Protein AF-A0AA90TJY0-F1 (afdb_monomer)

Foldseek 3Di:
DWDDKDKDKDKDKDKDKFFAWVVNDQDDALDDPVCDPPQFVDGDDCPPCVVPPQWDWAAPCQVLHNPDHDDIDTGGDVCLVPVPPVSVVVSNVVSVVRRCVVCVVVVHDRDDDRDDDIGIPPDQQRMKMKMKIKMKMKMKIWDWDCVDLWIKTWMKMKMKMKMKMKMKHWEWEDEDDDDQDPPAAEDEDDDFAADTDIGIDMDMEIDMDMKIKIWMKIHNDPFKIKIKIKIKDWAADDVQQLTPHKYKYWYWDWDDDVVRSYIYTPDIAIAMEDSHHNHQDIKMKIKIKMKMWGRPDPFWIKMKMWMKIKIFLDKDWAWDWDW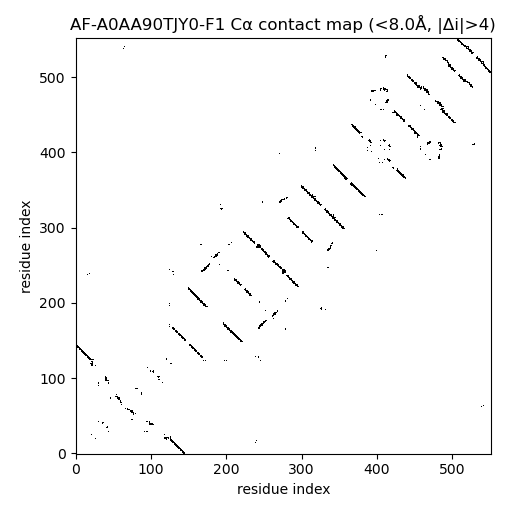DAGPVGDTDTYTYIGIGSWKIKMKTWMKIWTKDQQCVDPDQRNQKMKIKMKIAIFMFMDTPDDDPDQFFDFDQDPGSPRRQCQPQWAALQRGGNPGFGDAPDFRMWMKIKIWGDDDQKTKIKMKTWTAKGWHHWQDPPQKGQQGAHCDPPDPRHGGRTHIGIWTKMWHIWMAIKMKMKGPPDPFKIKMKIKTRQVQIKTWMWTAHPVGIDTDDIDGPGIDMDIDMGGDD

Secondary structure (DSSP, 8-state):
-EEEEEEEEEEEEEEEEEE-EESS-----SS-GGGBTTTBSS---TTSGGGTTTEEEEP-TTGGGGTS----EEEE-HHHHHSTTHHHHHHHHHHHHHHHHHHHHHTS---PPPP---EES--GGGEEEEEEEEEEEEEEEEEEETTSSS-EEEEEEEEEEEEEEEEEEEEEEEEE-PPPPTTPEEESS-------EEEEEEEEEEEEEEEEEEEEEEESSSSEEEEEEEEEEEEPPPGGGG--EEEEEEEEEEEEETTTTEEEEEEEEEEEEES--TTPPPEEEEEEEEEEEEEEETTEEEEEEEEEEEEEEEEEEEEEEEEEE-TTS-EEEEEEEEEEEEEEEEEEEEEEEEEEE-TTS-GGGTTEEEEEEEEEEEEEEEESS----SBPPB-SS--TT-HHHHHH-B-TTSBB--S---TT--SEEEEEEEEEEETTEEEEEEEEEE--EEEESS-TTSEEEEEE---TT-TTTTSEEEEEEPPEEEPPEEEEEEEEEEESSSSEEEEEEEESTT-PPEEEEE--TT--EEEEEE----EEEEEEEE--

Sequence (552 aa):
MLRDIRFGVRLTKRDAVTEKTNPDYNWVAVSQPWQLGWNIGQLASLGDPRFSGNTRVHNFNNFFGGKVSVPSLVVPNTSLATGYPDSYAGLHKYHDILCNENAAAKGVTPDCAPWKAASYGTDPAGSNEQTEKTGAFYTQARFGFDDLPMPIDGNIGLRYVKTDMKASGYTVFSYTRPTIPDGYQTIGPAIPNIPAFVRAQDYRNSYSNVLPSLNLRMKASDKLQFRFAASSAVSRPDFSQLQGYTTLSQDVKTTSDDAAGVVRVNSVTLTGEGSGNPALKPVTSRQVDLTAEWYFAPAGSLTFAVFNKQLKDIIVDQSYNFQLPDVNGKMNDFTVTAPINGAKGRARGFEVAYQQYFDNLPQWLSGLGVQANFTFVDGKKTMYQSVFQQYCTGGAGNGASNLNLNMNGCDTNGRSFGNLPLYNQSRRSYNLALMYDKGPLSSRLAYNWRSRSLQGVNVTGTKGGDGLDSNPASPTVGDHNVSYGLPTWAAAYGQLDASIFYKITEQLSFGLEAQNINDAKFRQEMDQTIGTKGRAWFVTGPRYTAQMRYSF

Nearest PDB structures (foldseek):
  5fok-assembly2_B  TM=4.603E-01  e=1.086E-08  Pseudomonas aeruginosa PAO1
  5fok-assembly1_A  TM=4.545E-01  e=1.269E-08  Pseudomonas aeruginosa PAO1
  5fq8-assembly1_B  TM=3.701E-01  e=7.947E-05  Bacteroides thetaiotaomicron
  5fq7-assembly1_B  TM=4.024E-01  e=2.124E-04  Bacteroides thetaiotaomicron
  5fq6-assembly2_I  TM=3.745E-01  e=6.628E-04  Bacteroides thetaiotaomicron

Radius of gyration: 31.47 Å; Cα contacts (8 Å, |Δi|>4): 1387; chains: 1; bounding box: 80×60×89 Å

Solvent-accessible surface area (backbone atoms only — not comparable to full-atom values): 28747 Å² total; per-residue (Å²): 84,82,73,51,75,49,71,52,75,51,76,51,78,50,75,50,76,47,77,40,45,44,58,88,70,76,90,69,68,66,42,60,81,87,38,51,78,77,44,18,75,61,74,76,50,67,80,40,76,90,38,64,88,48,38,43,81,46,70,53,80,55,34,82,80,53,76,44,90,60,81,65,40,70,39,74,30,67,65,47,76,69,34,70,67,59,35,53,54,58,57,44,50,55,39,56,52,37,18,46,53,35,15,58,76,68,74,48,79,65,79,62,78,79,88,77,81,76,44,70,76,76,43,78,75,28,44,29,42,37,40,43,36,37,44,32,44,36,41,35,39,34,36,39,39,73,89,44,97,49,28,36,38,38,37,43,31,43,32,43,37,41,38,44,37,38,16,36,17,20,44,34,39,48,69,52,78,73,88,74,64,89,89,44,47,80,46,67,73,83,76,82,58,60,82,71,46,79,40,80,40,81,42,76,35,74,54,73,48,79,30,45,36,38,40,41,36,39,35,74,47,101,38,33,36,36,37,43,37,40,36,38,51,77,44,72,73,54,71,70,47,31,28,35,34,34,44,35,40,38,49,52,45,70,50,78,38,79,91,79,36,32,36,34,39,76,48,74,46,46,35,31,41,28,69,14,25,45,79,60,62,50,29,34,36,44,37,40,39,42,37,42,38,36,44,85,43,101,66,22,38,42,36,44,35,39,40,43,34,41,37,38,36,36,74,37,76,46,60,45,81,46,77,44,58,28,84,85,65,52,74,43,71,22,37,26,28,24,52,35,60,42,24,34,34,37,44,33,40,41,37,40,39,39,36,34,58,41,64,89,42,62,80,95,47,28,26,32,28,45,38,39,36,40,40,39,40,57,49,44,59,46,53,76,80,70,75,83,59,65,53,40,70,70,44,82,54,97,49,54,81,48,54,44,28,64,72,34,7,9,24,55,51,10,36,38,70,45,92,59,65,38,67,72,48,43,43,37,37,38,38,43,29,44,36,33,54,53,90,50,40,38,37,40,42,34,41,40,38,37,41,46,21,39,65,45,41,48,39,91,94,41,54,53,34,64,11,29,27,67,44,89,88,44,98,55,50,76,37,59,39,9,33,20,8,26,41,30,26,39,46,62,42,55,37,34,32,38,37,41,35,39,44,80,46,98,41,35,34,40,35,43,38,35,39,27,67,73,52,49,60,49,39,33,30,31,52,43,90,93,43,78,39,84,72,48,79,48,78,78,51,56,45,78,47,79,48,77,48,79,59,132

Structure (mmCIF, N/CA/C/O backbone):
data_AF-A0AA90TJY0-F1
#
_entry.id   AF-A0AA90TJY0-F1
#
loop_
_atom_site.group_PDB
_atom_site.id
_atom_site.type_symbol
_atom_site.label_atom_id
_atom_site.label_alt_id
_atom_site.label_comp_id
_atom_site.label_asym_id
_atom_site.label_entity_id
_atom_site.label_seq_id
_atom_site.pdbx_PDB_ins_code
_atom_site.Cartn_x
_atom_site.Cartn_y
_atom_site.Cartn_z
_atom_site.occupancy
_atom_site.B_iso_or_equiv
_atom_site.auth_seq_id
_atom_site.auth_comp_id
_atom_site.auth_asym_id
_atom_site.auth_atom_id
_atom_site.pdbx_PDB_model_num
ATOM 1 N N . MET A 1 1 ? -25.278 -23.159 28.706 1.00 86.19 1 MET A N 1
ATOM 2 C CA . MET A 1 1 ? -26.306 -23.622 27.747 1.00 86.19 1 MET A CA 1
ATOM 3 C C . MET A 1 1 ? -25.993 -23.171 26.322 1.00 86.19 1 MET A C 1
ATOM 5 O O . MET A 1 1 ? -25.487 -22.070 26.117 1.00 86.19 1 MET A O 1
ATOM 9 N N . LEU A 1 2 ? -26.281 -24.024 25.333 1.00 96.06 2 LEU A N 1
ATOM 10 C CA . LEU A 1 2 ? -26.281 -23.662 23.910 1.00 96.06 2 LEU A CA 1
ATOM 11 C C . LEU A 1 2 ? -27.470 -22.725 23.629 1.00 96.06 2 LEU A C 1
ATOM 13 O O . LEU A 1 2 ? -28.566 -22.994 24.109 1.00 96.06 2 LEU A O 1
ATOM 17 N N . ARG A 1 3 ? -27.256 -21.640 22.876 1.00 96.88 3 ARG A N 1
ATOM 18 C CA . ARG A 1 3 ? -28.297 -20.659 22.514 1.00 96.88 3 ARG A CA 1
ATOM 19 C C . ARG A 1 3 ? -28.834 -20.887 21.102 1.00 96.88 3 ARG A C 1
ATOM 21 O O . ARG A 1 3 ? -30.038 -20.980 20.918 1.00 96.88 3 ARG A O 1
ATOM 28 N N . ASP A 1 4 ? -27.948 -20.998 20.115 1.00 97.81 4 ASP A N 1
ATOM 29 C CA . ASP A 1 4 ? -28.304 -21.311 18.725 1.00 97.81 4 ASP A CA 1
ATOM 30 C C . ASP A 1 4 ? -27.096 -21.815 17.938 1.00 97.81 4 ASP A C 1
ATOM 32 O O . ASP A 1 4 ? -25.941 -21.615 18.325 1.00 97.81 4 ASP A O 1
ATOM 36 N N . ILE A 1 5 ? -27.389 -22.441 16.801 1.00 98.12 5 ILE A N 1
ATOM 37 C CA . ILE A 1 5 ? -26.416 -22.840 15.790 1.00 98.12 5 ILE A CA 1
ATOM 38 C C . ILE A 1 5 ? -26.810 -22.169 14.477 1.00 98.12 5 ILE A C 1
ATOM 40 O O . ILE A 1 5 ? -27.969 -22.203 14.069 1.00 98.12 5 ILE A O 1
ATOM 44 N N . ARG A 1 6 ? -25.834 -21.570 13.801 1.00 97.75 6 ARG A N 1
ATOM 45 C CA . ARG A 1 6 ? -25.982 -20.968 12.477 1.00 97.75 6 ARG A CA 1
ATOM 46 C C . ARG A 1 6 ? -25.033 -21.654 11.526 1.00 97.75 6 ARG A C 1
ATOM 48 O O . ARG A 1 6 ? -23.864 -21.825 11.850 1.00 97.75 6 ARG A O 1
ATOM 55 N N . PHE A 1 7 ? -25.505 -21.977 10.336 1.00 98.06 7 PHE A N 1
ATOM 56 C CA . PHE A 1 7 ? -24.660 -22.470 9.262 1.00 98.06 7 PHE A CA 1
ATOM 57 C C . PHE A 1 7 ? -25.036 -21.796 7.950 1.00 98.06 7 PHE A C 1
ATOM 59 O O . PHE A 1 7 ? -26.094 -21.180 7.831 1.00 98.06 7 PHE A O 1
ATOM 66 N N . GLY A 1 8 ? -24.159 -21.889 6.963 1.00 98.25 8 GLY A N 1
ATOM 67 C CA . GLY A 1 8 ? -24.464 -21.395 5.634 1.00 98.25 8 GLY A CA 1
ATOM 68 C C . GLY A 1 8 ? -23.415 -21.773 4.608 1.00 98.25 8 GLY A C 1
ATOM 69 O O . GLY A 1 8 ? -22.301 -22.192 4.932 1.00 98.25 8 GLY A O 1
ATOM 70 N N . VAL A 1 9 ? -23.804 -21.610 3.349 1.00 98.38 9 VAL A N 1
ATOM 71 C CA . VAL A 1 9 ? -22.950 -21.813 2.184 1.00 98.38 9 VAL A CA 1
ATOM 72 C C . VAL A 1 9 ? -22.824 -20.490 1.443 1.00 98.38 9 VAL A C 1
ATOM 74 O O . VAL A 1 9 ? -23.782 -19.728 1.342 1.00 98.38 9 VAL A O 1
ATOM 77 N N . ARG A 1 10 ? -21.634 -20.203 0.919 1.00 97.88 10 ARG A N 1
ATOM 78 C CA . ARG A 1 10 ? -21.400 -19.068 0.024 1.00 97.88 10 ARG A CA 1
ATOM 79 C C . ARG A 1 10 ? -20.621 -19.534 -1.191 1.00 97.88 10 ARG A C 1
ATOM 81 O O . ARG A 1 10 ? -19.539 -20.093 -1.041 1.00 97.88 10 ARG A O 1
ATOM 88 N N . LEU A 1 11 ? -21.148 -19.237 -2.372 1.00 98.25 11 LEU A N 1
ATOM 89 C CA . LEU A 1 11 ? -20.491 -19.469 -3.653 1.00 98.25 11 LEU A CA 1
ATOM 90 C C . LEU A 1 11 ? -20.217 -18.117 -4.315 1.00 98.25 11 LEU A C 1
ATOM 92 O O . LEU A 1 11 ? -21.057 -17.221 -4.256 1.00 98.25 11 LEU A O 1
ATOM 96 N N . THR A 1 12 ? -19.047 -17.943 -4.922 1.00 97.81 12 THR A N 1
ATOM 97 C CA . THR A 1 12 ? -18.711 -16.731 -5.683 1.00 97.81 12 THR A CA 1
ATOM 98 C C . THR A 1 12 ? -17.938 -17.083 -6.945 1.00 97.81 12 THR A C 1
ATOM 100 O O . THR A 1 12 ? -17.111 -17.992 -6.924 1.00 97.81 12 THR A O 1
ATOM 103 N N . LYS A 1 13 ? -18.140 -16.302 -8.007 1.00 97.31 13 LYS A N 1
ATOM 104 C CA . LYS A 1 13 ? -17.283 -16.252 -9.195 1.00 97.31 13 LYS A CA 1
ATOM 105 C C . LYS A 1 13 ? -16.887 -14.797 -9.427 1.00 97.31 13 LYS A C 1
ATOM 107 O O . LYS A 1 13 ? -17.735 -13.916 -9.306 1.00 97.31 13 LYS A O 1
ATOM 112 N N . ARG A 1 14 ? -15.615 -14.555 -9.709 1.00 95.88 14 ARG A N 1
ATOM 113 C CA . ARG A 1 14 ? -15.071 -13.253 -10.095 1.00 95.88 14 ARG A CA 1
ATOM 114 C C . ARG A 1 14 ? -14.208 -13.464 -11.327 1.00 95.88 14 ARG A C 1
ATOM 116 O O . ARG A 1 14 ? -13.458 -14.436 -11.363 1.00 95.88 14 ARG A O 1
ATOM 123 N N . ASP A 1 15 ? -14.315 -12.561 -12.284 1.00 95.00 15 ASP A N 1
ATOM 124 C CA . ASP A 1 15 ? -13.520 -12.558 -13.507 1.00 95.00 15 ASP A CA 1
ATOM 125 C C . ASP A 1 15 ? -12.823 -11.192 -13.622 1.00 95.00 15 ASP A C 1
ATOM 127 O O . ASP A 1 15 ? -13.375 -10.179 -13.180 1.00 95.00 15 ASP A O 1
ATOM 131 N N . ALA A 1 16 ? -11.607 -11.171 -14.160 1.00 92.56 16 ALA A N 1
ATOM 132 C CA . ALA A 1 16 ? -10.823 -9.966 -14.403 1.00 92.56 16 ALA A CA 1
ATOM 133 C C . ALA A 1 16 ? -10.033 -10.117 -15.706 1.00 92.56 16 ALA A C 1
ATOM 135 O O . ALA A 1 16 ? -9.491 -11.186 -15.978 1.00 92.56 16 ALA A O 1
ATOM 136 N N . VAL A 1 17 ? -9.951 -9.037 -16.481 1.00 88.62 17 VAL A N 1
ATOM 137 C CA . VAL A 1 17 ? -9.115 -8.951 -17.682 1.00 88.62 17 VAL A CA 1
ATOM 138 C C . VAL A 1 17 ? -8.176 -7.768 -17.501 1.00 88.62 17 VAL A C 1
ATOM 140 O O . VAL A 1 17 ? -8.622 -6.665 -17.183 1.00 88.62 17 VAL A O 1
ATOM 143 N N . THR A 1 18 ? -6.876 -8.010 -17.637 1.00 81.25 18 THR A N 1
ATOM 144 C CA . THR A 1 18 ? -5.859 -6.955 -17.675 1.00 81.25 18 THR A CA 1
ATOM 145 C C . THR A 1 18 ? -5.397 -6.797 -19.110 1.00 81.25 18 THR A C 1
ATOM 147 O O . THR A 1 18 ? -4.901 -7.761 -19.679 1.00 81.25 18 THR A O 1
ATOM 150 N N . GLU A 1 19 ? -5.538 -5.602 -19.676 1.00 78.38 19 GLU A N 1
ATOM 151 C CA . GLU A 1 19 ? -5.068 -5.290 -21.027 1.00 78.38 19 GLU A CA 1
ATOM 152 C C . GLU A 1 19 ? -3.935 -4.264 -20.964 1.00 78.38 19 GLU A C 1
ATOM 154 O O . GLU A 1 19 ? -4.083 -3.181 -20.391 1.00 78.38 19 GLU A O 1
ATOM 159 N N . LYS A 1 20 ? -2.793 -4.609 -21.555 1.00 71.50 20 LYS A N 1
ATOM 160 C CA . LYS A 1 20 ? -1.676 -3.708 -21.808 1.00 71.50 20 LYS A CA 1
ATOM 161 C C . LYS A 1 20 ? -1.786 -3.116 -23.206 1.00 71.50 20 LYS A C 1
ATOM 163 O O . LYS A 1 20 ? -2.265 -3.737 -24.154 1.00 71.50 20 LYS A O 1
ATOM 168 N N . THR A 1 21 ? -1.332 -1.879 -23.322 1.00 65.06 21 THR A N 1
ATOM 169 C CA . THR A 1 21 ? -1.236 -1.178 -24.600 1.00 65.06 21 THR A CA 1
ATOM 170 C C . THR A 1 21 ? -0.017 -1.671 -25.376 1.00 65.06 21 THR A C 1
ATOM 172 O O . THR A 1 21 ? 0.960 -2.048 -24.745 1.00 65.06 21 THR A O 1
ATOM 175 N N . ASN A 1 22 ? -0.034 -1.627 -26.711 1.00 60.50 22 ASN A N 1
ATOM 176 C CA . ASN A 1 22 ? 1.109 -2.011 -27.542 1.00 60.50 22 ASN A CA 1
ATOM 177 C C . ASN A 1 22 ? 1.776 -0.765 -28.166 1.00 60.50 22 ASN A C 1
ATOM 179 O O . ASN A 1 22 ? 1.121 -0.086 -28.974 1.00 60.50 22 ASN A O 1
ATOM 183 N N . PRO A 1 23 ? 3.056 -0.479 -27.845 1.00 58.25 23 PRO A N 1
ATOM 184 C CA . PRO A 1 23 ? 3.898 -1.147 -26.833 1.00 58.25 23 PRO A CA 1
ATOM 185 C C . PRO A 1 23 ? 3.485 -0.826 -25.381 1.00 58.25 23 PRO A C 1
ATOM 187 O O . PRO A 1 23 ? 2.770 0.153 -25.150 1.00 58.25 23 PRO A O 1
ATOM 190 N N . ASP A 1 24 ? 3.972 -1.619 -24.405 1.00 55.19 24 ASP A N 1
ATOM 191 C CA . ASP A 1 24 ? 3.721 -1.511 -22.940 1.00 55.19 24 ASP A CA 1
ATOM 192 C C . ASP A 1 24 ? 3.890 -0.074 -22.382 1.00 55.19 24 ASP A C 1
ATOM 194 O O . ASP A 1 24 ? 3.429 0.244 -21.283 1.00 55.19 24 ASP A O 1
ATOM 198 N N . TYR A 1 25 ? 4.540 0.809 -23.148 1.00 61.66 25 TYR A N 1
ATOM 199 C CA . TYR A 1 25 ? 4.752 2.217 -22.863 1.00 61.66 25 TYR A CA 1
ATOM 200 C C . TYR A 1 25 ? 4.423 3.094 -24.083 1.00 61.66 25 TYR A C 1
ATOM 202 O O . TYR A 1 25 ? 5.158 3.104 -25.066 1.00 61.66 25 TYR A O 1
ATOM 210 N N . ASN A 1 26 ? 3.345 3.880 -23.993 1.00 66.81 26 ASN A N 1
ATOM 211 C CA . ASN A 1 26 ? 2.871 4.761 -25.075 1.00 66.81 26 ASN A CA 1
ATOM 212 C C . ASN A 1 26 ? 3.050 6.261 -24.803 1.00 66.81 26 ASN A C 1
ATOM 214 O O . ASN A 1 26 ? 2.466 7.103 -25.488 1.00 66.81 26 ASN A O 1
ATOM 218 N N . TRP A 1 27 ? 3.863 6.618 -23.807 1.00 70.94 27 TRP A N 1
ATOM 219 C CA . TRP A 1 27 ? 4.259 8.008 -23.604 1.00 70.94 27 TRP A CA 1
ATOM 220 C C . TRP A 1 27 ? 5.369 8.349 -24.590 1.00 70.94 27 TRP A C 1
ATOM 222 O O . TRP A 1 27 ? 6.517 7.942 -24.424 1.00 70.94 27 TRP A O 1
ATOM 232 N N . VAL A 1 28 ? 5.022 9.110 -25.620 1.00 72.44 28 VAL A N 1
ATOM 233 C CA . VAL A 1 28 ? 5.975 9.624 -26.602 1.00 72.44 28 VAL A CA 1
ATOM 234 C C . VAL A 1 28 ? 5.875 11.138 -26.656 1.00 72.44 28 VAL A C 1
ATOM 236 O O . VAL A 1 28 ? 4.785 11.708 -26.606 1.00 72.44 28 VAL A O 1
ATOM 239 N N . ALA A 1 29 ? 7.027 11.801 -26.724 1.00 80.31 29 ALA A N 1
ATOM 240 C CA . ALA A 1 29 ? 7.064 13.217 -27.039 1.00 80.31 29 ALA A CA 1
ATOM 241 C C . ALA A 1 29 ? 6.597 13.426 -28.487 1.00 80.31 29 ALA A C 1
ATOM 243 O O . ALA A 1 29 ? 6.857 12.588 -29.352 1.00 80.31 29 ALA A O 1
ATOM 244 N N . VAL A 1 30 ? 5.956 14.568 -28.749 1.00 82.94 30 VAL A N 1
ATOM 245 C CA . VAL A 1 30 ? 5.546 14.979 -30.104 1.00 82.94 30 VAL A CA 1
ATOM 246 C C . VAL A 1 30 ? 6.752 15.030 -31.047 1.00 82.94 30 VAL A C 1
ATOM 248 O O . VAL A 1 30 ? 6.662 14.622 -32.196 1.00 82.94 30 VAL A O 1
ATOM 251 N N . SER A 1 31 ? 7.900 15.478 -30.539 1.00 87.81 31 SER A N 1
ATOM 252 C CA . SER A 1 31 ? 9.200 15.413 -31.208 1.00 87.81 31 SER A CA 1
ATOM 253 C C . SER A 1 31 ? 10.253 14.915 -30.229 1.00 87.81 31 SER A C 1
ATOM 255 O O . SER A 1 31 ? 10.237 15.307 -29.058 1.00 87.81 31 SER A O 1
ATOM 257 N N . GLN A 1 32 ? 11.196 14.111 -30.695 1.00 85.62 32 GLN A N 1
ATOM 258 C CA . GLN A 1 32 ? 12.188 13.482 -29.837 1.00 85.62 32 GLN A CA 1
ATOM 259 C C . GLN A 1 32 ? 13.486 14.307 -29.754 1.00 85.62 32 GLN A C 1
ATOM 261 O O . GLN A 1 32 ? 13.947 14.812 -30.778 1.00 85.62 32 GLN A O 1
ATOM 266 N N . PRO A 1 33 ? 14.141 14.400 -28.577 1.00 87.69 33 PRO A N 1
ATOM 267 C CA . PRO A 1 33 ? 15.401 15.137 -28.408 1.00 87.69 33 PRO A CA 1
ATOM 268 C C . PRO A 1 33 ? 16.518 14.744 -29.384 1.00 87.69 33 PRO A C 1
ATOM 270 O O . PRO A 1 33 ? 17.274 15.603 -29.825 1.00 87.69 33 PRO A O 1
ATOM 273 N N . TRP A 1 34 ? 16.608 13.464 -29.753 1.00 86.12 34 TRP A N 1
ATOM 274 C CA . TRP A 1 34 ? 17.643 12.949 -30.656 1.00 86.12 34 TRP A CA 1
ATOM 275 C C . TRP A 1 34 ? 17.461 13.368 -32.126 1.00 86.12 34 TRP A C 1
ATOM 277 O O . TRP A 1 34 ? 18.402 13.246 -32.905 1.00 86.12 34 TRP A O 1
ATOM 287 N N . GLN A 1 35 ? 16.285 13.879 -32.513 1.00 86.50 35 GLN A N 1
ATOM 288 C CA . GLN A 1 35 ? 16.014 14.380 -33.870 1.00 86.50 35 GLN A CA 1
ATOM 289 C C . GLN A 1 35 ? 16.623 15.769 -34.117 1.00 86.50 35 GLN A C 1
ATOM 291 O O . GLN A 1 35 ? 16.728 16.204 -35.268 1.00 86.50 35 GLN A O 1
ATOM 296 N N . LEU A 1 36 ? 16.984 16.487 -33.049 1.00 88.81 36 LEU A N 1
ATOM 297 C CA . LEU A 1 36 ? 17.430 17.874 -33.101 1.00 88.81 36 LEU A CA 1
ATOM 298 C C . LEU A 1 36 ? 18.737 18.020 -33.898 1.00 88.81 36 LEU A C 1
ATOM 300 O O . LEU A 1 36 ? 19.709 17.312 -33.651 1.00 88.81 36 LEU A O 1
ATOM 304 N N . GLY A 1 37 ? 18.764 18.948 -34.855 1.00 81.88 37 GLY A N 1
ATOM 305 C CA . GLY A 1 37 ? 19.917 19.230 -35.718 1.00 81.88 37 GLY A CA 1
ATOM 306 C C . GLY A 1 37 ? 20.036 18.305 -36.934 1.00 81.88 37 GLY A C 1
ATOM 307 O O . GLY A 1 37 ? 20.562 18.724 -37.967 1.00 81.88 37 GLY A O 1
ATOM 308 N N . TRP A 1 38 ? 19.488 17.089 -36.869 1.00 83.94 38 TRP A N 1
ATOM 309 C CA . TRP A 1 38 ? 19.451 16.142 -37.988 1.00 83.94 38 TRP A CA 1
ATOM 310 C C . TRP A 1 38 ? 18.151 16.266 -38.774 1.00 83.94 38 TRP A C 1
ATOM 312 O O . TRP A 1 38 ? 18.167 16.791 -39.890 1.00 83.94 38 TRP A O 1
ATOM 322 N N . ASN A 1 39 ? 17.043 15.863 -38.153 1.00 86.25 39 ASN A N 1
ATOM 323 C CA . ASN A 1 39 ? 15.727 15.736 -38.772 1.00 86.25 39 ASN A CA 1
ATOM 324 C C . ASN A 1 39 ? 14.840 16.965 -38.521 1.00 86.25 39 ASN A C 1
ATOM 326 O O . ASN A 1 39 ? 14.065 17.347 -39.391 1.00 86.25 39 ASN A O 1
ATOM 330 N N . ILE A 1 40 ? 14.992 17.624 -37.368 1.00 90.19 40 ILE A N 1
ATOM 331 C CA . ILE A 1 40 ? 14.238 18.831 -36.993 1.00 90.19 40 ILE A CA 1
ATOM 332 C C . ILE A 1 40 ? 15.177 19.934 -36.495 1.00 90.19 40 ILE A C 1
ATOM 334 O O . ILE A 1 40 ? 16.204 19.659 -35.874 1.00 90.19 40 ILE A O 1
ATOM 338 N N . GLY A 1 41 ? 14.813 21.196 -36.731 1.00 87.69 41 GLY A N 1
ATOM 339 C CA . GLY A 1 41 ? 15.607 22.353 -36.291 1.00 87.69 41 GLY A CA 1
ATOM 340 C C . GLY A 1 41 ? 15.422 22.716 -34.811 1.00 87.69 41 GLY A C 1
ATOM 341 O O . GLY A 1 41 ? 16.293 23.338 -34.213 1.00 87.69 41 GLY A O 1
ATOM 342 N N . GLN A 1 42 ? 14.299 22.314 -34.213 1.00 90.69 42 GLN A N 1
ATOM 343 C CA . GLN A 1 42 ? 13.946 22.556 -32.810 1.00 90.69 42 GLN A CA 1
ATOM 344 C C . GLN A 1 42 ? 12.947 21.507 -32.314 1.00 90.69 42 GLN A C 1
ATOM 346 O O . GLN A 1 42 ? 12.298 20.845 -33.123 1.00 90.69 42 GLN A O 1
ATOM 351 N N . LEU A 1 43 ? 12.799 21.372 -30.994 1.00 90.38 43 LEU A N 1
ATOM 352 C CA . LEU A 1 43 ? 11.776 20.509 -30.400 1.00 90.38 43 LEU A CA 1
ATOM 353 C C . LEU A 1 43 ? 10.398 21.172 -30.450 1.00 90.38 43 LEU A C 1
ATOM 355 O O . LEU A 1 43 ? 10.258 22.362 -30.167 1.00 90.38 43 LEU A O 1
ATOM 359 N N . ALA A 1 44 ? 9.373 20.376 -30.744 1.00 88.00 44 ALA A N 1
ATOM 360 C CA . ALA A 1 44 ? 7.984 20.749 -30.557 1.00 88.00 44 ALA A CA 1
ATOM 361 C C . ALA A 1 44 ? 7.754 21.130 -29.090 1.00 88.00 44 ALA A C 1
ATOM 363 O O . ALA A 1 44 ? 8.040 20.365 -28.166 1.00 88.00 44 ALA A O 1
ATOM 364 N N . SER A 1 45 ? 7.224 22.330 -28.887 1.00 86.38 45 SER A N 1
ATOM 365 C CA . SER A 1 45 ? 6.961 22.897 -27.572 1.00 86.38 45 SER A CA 1
ATOM 366 C C . SER A 1 45 ? 5.581 23.523 -27.565 1.00 86.38 45 SER A C 1
ATOM 368 O O . SER A 1 45 ? 5.211 24.223 -28.500 1.00 86.38 45 SER A O 1
ATOM 370 N N . LEU A 1 46 ? 4.844 23.346 -26.470 1.00 82.94 46 LEU A N 1
ATOM 371 C CA . LEU A 1 46 ? 3.541 23.988 -26.279 1.00 82.94 46 LEU A CA 1
ATOM 372 C C . LEU A 1 46 ? 3.619 25.527 -26.278 1.00 82.94 46 LEU A C 1
ATOM 374 O O . LEU A 1 46 ? 2.590 26.186 -26.424 1.00 82.94 46 LEU A O 1
ATOM 378 N N . GLY A 1 47 ? 4.820 26.092 -26.102 1.00 82.12 47 GLY A N 1
ATOM 379 C CA . GLY A 1 47 ? 5.080 27.529 -26.196 1.00 82.12 47 GLY A CA 1
ATOM 380 C C . GLY A 1 47 ? 5.294 28.056 -27.620 1.00 82.12 47 GLY A C 1
ATOM 381 O O . GLY A 1 47 ? 5.427 29.264 -27.786 1.00 82.12 47 GLY A O 1
ATOM 382 N N . ASP A 1 48 ? 5.346 27.196 -28.639 1.00 84.88 48 ASP A N 1
ATOM 383 C CA . ASP A 1 48 ? 5.481 27.640 -30.027 1.00 84.88 48 ASP A CA 1
ATOM 384 C C . ASP A 1 48 ? 4.172 28.319 -30.498 1.00 84.88 48 ASP A C 1
ATOM 386 O O . ASP A 1 48 ? 3.085 27.771 -30.274 1.00 84.88 48 ASP A O 1
ATOM 390 N N . PRO A 1 49 ? 4.233 29.507 -31.142 1.00 83.69 49 PRO A N 1
ATOM 391 C CA . PRO A 1 49 ? 3.050 30.252 -31.582 1.00 83.69 49 PRO A CA 1
ATOM 392 C C . PRO A 1 49 ? 2.085 29.453 -32.463 1.00 83.69 49 PRO A C 1
ATOM 394 O O . PRO A 1 49 ? 0.894 29.756 -32.502 1.00 83.69 49 PRO A O 1
ATOM 397 N N . ARG A 1 50 ? 2.555 28.408 -33.147 1.00 81.88 50 ARG A N 1
ATOM 398 C CA . ARG A 1 50 ? 1.717 27.523 -33.965 1.00 81.88 50 ARG A CA 1
ATOM 399 C C . ARG A 1 50 ? 0.802 26.626 -33.121 1.00 81.88 50 ARG A C 1
ATOM 401 O O . ARG A 1 50 ? -0.171 26.102 -33.656 1.00 81.88 50 ARG A O 1
ATOM 408 N N . PHE A 1 51 ? 1.060 26.474 -31.818 1.00 78.75 51 PHE A N 1
ATOM 409 C CA . PHE A 1 51 ? 0.138 25.862 -30.847 1.00 78.75 51 PHE A CA 1
ATOM 410 C C . PHE A 1 51 ? -0.802 26.884 -30.186 1.00 78.75 51 PHE A C 1
ATOM 412 O O . PHE A 1 51 ? -1.580 26.510 -29.301 1.00 78.75 51 PHE A O 1
ATOM 419 N N . SER A 1 52 ? -0.758 28.162 -30.588 1.00 75.12 52 SER A N 1
ATOM 420 C CA . SER A 1 52 ? -1.665 29.185 -30.057 1.00 75.12 52 SER A CA 1
ATOM 421 C C . SER A 1 52 ? -3.129 28.765 -30.240 1.00 75.12 52 SER A C 1
ATOM 423 O O . SER A 1 52 ? -3.529 28.236 -31.273 1.00 75.12 52 SER A O 1
ATOM 425 N N . GLY A 1 53 ? -3.929 28.910 -29.179 1.00 79.19 53 GLY A N 1
ATOM 426 C CA . GLY A 1 53 ? -5.317 28.428 -29.131 1.00 79.19 53 GLY A CA 1
ATOM 427 C C . GLY A 1 53 ? -5.491 26.979 -28.648 1.00 79.19 53 GLY A C 1
ATOM 428 O O . GLY A 1 53 ? -6.564 26.636 -28.153 1.00 79.19 53 GLY A O 1
ATOM 429 N N . ASN A 1 54 ? -4.440 26.153 -28.672 1.00 82.94 54 ASN A N 1
ATOM 430 C CA . ASN A 1 54 ? -4.445 24.789 -28.118 1.00 82.94 54 ASN A CA 1
ATOM 431 C C . ASN A 1 54 ? -3.792 24.696 -26.734 1.00 82.94 54 ASN A C 1
ATOM 433 O O . ASN A 1 54 ? -3.861 23.657 -26.072 1.00 82.94 54 ASN A O 1
ATOM 437 N N . THR A 1 55 ? -3.174 25.782 -26.282 1.00 89.19 55 THR A N 1
ATOM 438 C CA . THR A 1 55 ? -2.469 25.879 -25.007 1.00 89.19 55 THR A CA 1
ATOM 439 C C . THR A 1 55 ? -2.902 27.127 -24.249 1.00 89.19 55 THR A C 1
ATOM 441 O O . THR A 1 55 ? -3.511 28.047 -24.802 1.00 89.19 55 THR A O 1
ATOM 444 N N . ARG A 1 56 ? -2.603 27.152 -22.951 1.00 90.19 56 ARG A N 1
ATOM 445 C CA . ARG A 1 56 ? -2.804 28.308 -22.077 1.00 90.19 56 ARG A CA 1
ATOM 446 C C . ARG A 1 56 ? -1.655 28.427 -21.091 1.00 90.19 56 ARG A C 1
ATOM 448 O O . ARG A 1 56 ? -1.070 27.424 -20.683 1.00 90.19 56 ARG A O 1
ATOM 455 N N . VAL A 1 57 ? -1.375 29.649 -20.655 1.00 90.75 57 VAL A N 1
ATOM 456 C CA . VAL A 1 57 ? -0.455 29.886 -19.541 1.00 90.75 57 VAL A CA 1
ATOM 457 C C . VAL A 1 57 ? -1.205 29.643 -18.237 1.00 90.75 57 VAL A C 1
ATOM 459 O O . VAL A 1 57 ? -2.224 30.275 -17.959 1.00 90.75 57 VAL A O 1
ATOM 462 N N . HIS A 1 58 ? -0.706 28.711 -17.437 1.00 90.44 58 HIS A N 1
ATOM 463 C CA . HIS A 1 58 ? -1.175 28.460 -16.089 1.00 90.44 58 HIS A CA 1
ATOM 464 C C . HIS A 1 58 ? -0.199 29.066 -15.083 1.00 90.44 58 HIS A C 1
ATOM 466 O O . HIS A 1 58 ? 0.967 28.673 -15.005 1.00 90.44 58 HIS A O 1
ATOM 472 N N . ASN A 1 59 ? -0.696 30.025 -14.306 1.00 90.81 59 ASN A N 1
ATOM 473 C CA . ASN A 1 59 ? 0.062 30.670 -13.244 1.00 90.81 59 ASN A CA 1
ATOM 474 C C . ASN A 1 59 ? -0.252 29.994 -11.910 1.00 90.81 59 ASN A C 1
ATOM 476 O O . ASN A 1 59 ? -1.416 29.897 -11.513 1.00 90.81 59 ASN A O 1
ATOM 480 N N . PHE A 1 60 ? 0.780 29.584 -11.180 1.00 89.12 60 PHE A N 1
ATOM 481 C CA . PHE A 1 60 ? 0.619 29.006 -9.850 1.00 89.12 60 PHE A CA 1
ATOM 482 C C . PHE A 1 60 ? 0.646 30.093 -8.770 1.00 89.12 60 PHE A C 1
ATOM 484 O O . PHE A 1 60 ? 1.502 30.105 -7.888 1.00 89.12 60 PHE A O 1
ATOM 491 N N . ASN A 1 61 ? -0.328 31.003 -8.820 1.00 86.50 61 ASN A N 1
ATOM 492 C CA . ASN A 1 61 ? -0.386 32.191 -7.955 1.00 86.50 61 ASN A CA 1
ATOM 493 C C . ASN A 1 61 ? -0.444 31.875 -6.449 1.00 86.50 61 ASN A C 1
ATOM 495 O O . ASN A 1 61 ? -0.167 32.739 -5.626 1.00 86.50 61 ASN A O 1
ATOM 499 N N . ASN A 1 62 ? -0.825 30.648 -6.085 1.00 83.94 62 ASN A N 1
ATOM 500 C CA . ASN A 1 62 ? -0.971 30.206 -4.701 1.00 83.94 62 ASN A CA 1
ATOM 501 C C . ASN A 1 62 ? -0.184 28.916 -4.407 1.00 83.94 62 ASN A C 1
ATOM 503 O O . ASN A 1 62 ? -0.575 28.114 -3.554 1.00 83.94 62 ASN A O 1
ATOM 507 N N . PHE A 1 63 ? 0.912 28.666 -5.131 1.00 86.00 63 PHE A N 1
ATOM 508 C CA . PHE A 1 63 ? 1.738 27.486 -4.881 1.00 86.00 63 PHE A CA 1
ATOM 509 C C . PHE A 1 63 ? 2.271 27.495 -3.442 1.00 86.00 63 PHE A C 1
ATOM 511 O O . PHE A 1 63 ? 2.828 28.491 -2.980 1.00 86.00 63 PHE A O 1
ATOM 518 N N . PHE A 1 64 ? 2.039 26.407 -2.701 1.00 84.12 64 PHE A N 1
ATOM 519 C CA . PHE A 1 64 ? 2.326 26.324 -1.261 1.00 84.12 64 PHE A CA 1
ATOM 520 C C . PHE A 1 64 ? 1.791 27.517 -0.439 1.00 84.12 64 PHE A C 1
ATOM 522 O O . PHE A 1 64 ? 2.450 27.986 0.492 1.00 84.12 64 PHE A O 1
ATOM 529 N N . GLY A 1 65 ? 0.597 28.023 -0.768 1.00 81.00 65 GLY A N 1
ATOM 530 C CA . GLY A 1 65 ? 0.015 29.169 -0.063 1.00 81.00 65 GLY A CA 1
ATOM 531 C C . GLY A 1 65 ? 0.689 30.502 -0.411 1.00 81.00 65 GLY A C 1
ATOM 532 O O . GLY A 1 65 ? 0.775 31.375 0.447 1.00 81.00 65 GLY A O 1
ATOM 533 N N . GLY A 1 66 ? 1.289 30.610 -1.603 1.00 85.50 66 GLY A N 1
ATOM 534 C CA . GLY A 1 66 ? 2.064 31.778 -2.043 1.00 85.50 66 GLY A CA 1
ATOM 535 C C . GLY A 1 66 ? 3.467 31.870 -1.432 1.00 85.50 66 GLY A C 1
ATOM 536 O O . GLY A 1 66 ? 4.206 32.805 -1.720 1.00 85.50 66 GLY A O 1
ATOM 537 N N . LYS A 1 67 ? 3.864 30.897 -0.600 1.00 84.44 67 LYS A N 1
ATOM 538 C CA . LYS A 1 67 ? 5.173 30.877 0.081 1.00 84.44 67 LYS A CA 1
ATOM 539 C C . LYS A 1 67 ? 6.319 30.442 -0.834 1.00 84.44 67 LYS A C 1
ATOM 541 O O . LYS A 1 67 ? 7.479 30.564 -0.452 1.00 84.44 67 LYS A O 1
ATOM 546 N N . VAL A 1 68 ? 6.005 29.890 -2.004 1.00 85.38 68 VAL A N 1
ATOM 547 C CA . VAL A 1 68 ? 6.989 29.439 -2.988 1.00 85.38 68 VAL A CA 1
ATOM 548 C C . VAL A 1 68 ? 6.610 30.027 -4.337 1.00 85.38 68 VAL A C 1
ATOM 550 O O . VAL A 1 68 ? 5.558 29.703 -4.881 1.00 85.38 68 VAL A O 1
ATOM 553 N N . SER A 1 69 ? 7.481 30.876 -4.877 1.00 88.88 69 SER A N 1
ATOM 554 C CA . SER A 1 69 ? 7.353 31.341 -6.255 1.00 88.88 69 SER A CA 1
ATOM 555 C C . SER A 1 69 ? 7.798 30.228 -7.196 1.00 88.88 69 SER A C 1
ATOM 557 O O . SER A 1 69 ? 8.896 29.689 -7.041 1.00 88.88 69 SER A O 1
ATOM 559 N N . VAL A 1 70 ? 6.946 29.869 -8.153 1.00 89.31 70 VAL A N 1
ATOM 560 C CA . VAL A 1 70 ? 7.290 28.933 -9.227 1.00 89.31 70 VAL A CA 1
ATOM 561 C C . VAL A 1 70 ? 6.978 29.559 -10.581 1.00 89.31 70 VAL A C 1
ATOM 563 O O . VAL A 1 70 ? 6.042 30.357 -10.678 1.00 89.31 70 VAL A O 1
ATOM 566 N N . PRO A 1 71 ? 7.738 29.206 -11.631 1.00 91.12 71 PRO A N 1
ATOM 567 C CA . PRO A 1 71 ? 7.452 29.672 -12.979 1.00 91.12 71 PRO A CA 1
ATOM 568 C C . PRO A 1 71 ? 6.043 29.280 -13.435 1.00 91.12 71 PRO A C 1
ATOM 570 O O . PRO A 1 71 ? 5.531 28.210 -13.090 1.00 91.12 71 PRO A O 1
ATOM 573 N N . SER A 1 72 ? 5.435 30.129 -14.259 1.00 90.81 72 SER A N 1
ATOM 574 C CA . SER A 1 72 ? 4.226 29.777 -15.000 1.00 90.81 72 SER A CA 1
ATOM 575 C C . SER A 1 72 ? 4.512 28.637 -15.976 1.00 90.81 72 SER A C 1
ATOM 577 O O . SER A 1 72 ? 5.599 28.556 -16.549 1.00 90.81 72 SER A O 1
ATOM 579 N N . LEU A 1 73 ? 3.526 27.768 -16.197 1.00 90.50 73 LEU A N 1
ATOM 580 C CA . LEU A 1 73 ? 3.633 26.672 -17.160 1.00 90.50 73 LEU A CA 1
ATOM 581 C C . LEU A 1 73 ? 2.707 26.907 -18.343 1.00 90.50 73 LEU A C 1
ATOM 583 O O . LEU A 1 73 ? 1.550 27.283 -18.171 1.00 90.50 73 LEU A O 1
ATOM 587 N N . VAL A 1 74 ? 3.194 26.620 -19.546 1.00 89.56 74 VAL A N 1
ATOM 588 C CA . VAL A 1 74 ? 2.326 26.476 -20.714 1.00 89.56 74 VAL A CA 1
ATOM 589 C C . VAL A 1 74 ? 1.747 25.067 -20.683 1.00 89.56 74 VAL A C 1
ATOM 591 O O . VAL A 1 74 ? 2.483 24.084 -20.745 1.00 89.56 74 VAL A O 1
ATOM 594 N N . VAL A 1 75 ? 0.430 24.967 -20.541 1.00 89.88 75 VAL A N 1
ATOM 595 C CA . VAL A 1 75 ? -0.291 23.694 -20.423 1.00 89.88 75 VAL A CA 1
ATOM 596 C C . VAL A 1 75 ? -1.272 23.534 -21.583 1.00 89.88 75 VAL A C 1
ATOM 598 O O . VAL A 1 75 ? -1.756 24.540 -22.111 1.00 89.88 75 VAL A O 1
ATOM 601 N N . PRO A 1 76 ? -1.597 22.297 -21.994 1.00 88.56 76 PRO A N 1
ATOM 602 C CA . PRO A 1 76 ? -2.612 22.078 -23.015 1.00 88.56 76 PRO A CA 1
ATOM 603 C C . PRO A 1 76 ? -3.991 22.551 -22.532 1.00 88.56 76 PRO A C 1
ATOM 605 O O . PRO A 1 76 ? -4.322 22.470 -21.343 1.00 88.56 76 PRO A O 1
ATOM 608 N N . ASN A 1 77 ? -4.812 23.036 -23.462 1.00 89.12 77 ASN A N 1
ATOM 609 C CA . ASN A 1 77 ? -6.220 23.309 -23.199 1.00 89.12 77 ASN A CA 1
ATOM 610 C C . ASN A 1 77 ? -6.972 21.999 -22.944 1.00 89.12 77 ASN A C 1
ATOM 612 O O . ASN A 1 77 ? -6.619 20.944 -23.472 1.00 89.12 77 ASN A O 1
ATOM 616 N N . THR A 1 78 ? -8.039 22.060 -22.146 1.00 88.94 78 THR A N 1
ATOM 617 C CA . THR A 1 78 ? -8.876 20.888 -21.849 1.00 88.94 78 THR A CA 1
ATOM 618 C C . THR A 1 78 ? -9.424 20.247 -23.118 1.00 88.94 78 THR A C 1
ATOM 620 O O . THR A 1 78 ? -9.413 19.027 -23.211 1.00 88.94 78 THR A O 1
ATOM 623 N N . SER A 1 79 ? -9.802 21.045 -24.121 1.00 87.19 79 SER A N 1
ATOM 624 C CA . SER A 1 79 ? -10.242 20.557 -25.435 1.00 87.19 79 SER A CA 1
ATOM 625 C C . SER A 1 79 ? -9.188 19.707 -26.151 1.00 87.19 79 SER A C 1
ATOM 627 O O . SER A 1 79 ? -9.541 18.733 -26.808 1.00 87.19 79 SER A O 1
ATOM 629 N N . LEU A 1 80 ? -7.897 20.021 -25.995 1.00 85.50 80 LEU A N 1
ATOM 630 C CA . LEU A 1 80 ? -6.812 19.216 -26.555 1.00 85.50 80 LEU A CA 1
ATOM 631 C C . LEU A 1 80 ? -6.692 17.870 -25.823 1.00 85.50 80 LEU A C 1
ATOM 633 O O . LEU A 1 80 ? -6.484 16.840 -26.457 1.00 85.50 80 LEU A O 1
ATOM 637 N N . ALA A 1 81 ? -6.870 17.866 -24.500 1.00 83.31 81 ALA A N 1
ATOM 638 C CA . ALA A 1 81 ? -6.808 16.650 -23.690 1.00 83.31 81 ALA A CA 1
ATOM 639 C C . ALA A 1 81 ? -8.028 15.729 -23.883 1.00 83.31 81 ALA A C 1
ATOM 641 O O . ALA A 1 81 ? -7.882 14.512 -23.841 1.00 83.31 81 ALA A O 1
ATOM 642 N N . THR A 1 82 ? -9.224 16.286 -24.097 1.00 89.19 82 THR A N 1
ATOM 643 C CA . THR A 1 82 ? -10.470 15.510 -24.235 1.00 89.19 82 THR A CA 1
ATOM 644 C C . THR A 1 82 ? -10.863 15.220 -25.683 1.00 89.19 82 THR A C 1
ATOM 646 O O . THR A 1 82 ? -11.778 14.439 -25.910 1.00 89.19 82 THR A O 1
ATOM 649 N N . GLY A 1 83 ? -10.214 15.852 -26.662 1.00 87.19 83 GLY A N 1
ATOM 650 C CA . GLY A 1 83 ? -10.581 15.792 -28.082 1.00 87.19 83 GLY A CA 1
ATOM 651 C C . GLY A 1 83 ? -10.019 14.604 -28.868 1.00 87.19 83 GLY A C 1
ATOM 652 O O . GLY A 1 83 ? -9.850 14.723 -30.079 1.00 87.19 83 GLY A O 1
ATOM 653 N N . TYR A 1 84 ? -9.674 13.489 -28.216 1.00 84.06 84 TYR A N 1
ATOM 654 C CA . TYR A 1 84 ? -9.183 12.296 -28.915 1.00 84.06 84 TYR A CA 1
ATOM 655 C C . TYR A 1 84 ? -10.274 11.717 -29.844 1.00 84.06 84 TYR A C 1
ATOM 657 O O . TYR A 1 84 ? -11.424 11.624 -29.408 1.00 84.06 84 TYR A O 1
ATOM 665 N N . PRO A 1 85 ? -9.944 11.273 -31.078 1.00 85.00 85 PRO A N 1
ATOM 666 C CA . PRO A 1 85 ? -8.600 11.164 -31.670 1.00 85.00 85 PRO A CA 1
ATOM 667 C C . PRO A 1 85 ? -8.094 12.417 -32.406 1.00 85.00 85 PRO A C 1
ATOM 669 O O . PRO A 1 85 ? -6.900 12.506 -32.696 1.00 85.00 85 PRO A O 1
ATOM 672 N N . ASP A 1 86 ? -8.952 13.393 -32.691 1.00 86.25 86 ASP A N 1
ATOM 673 C CA . ASP A 1 86 ? -8.622 14.522 -33.572 1.00 86.25 86 ASP A CA 1
ATOM 674 C C . ASP A 1 86 ? -7.572 15.463 -32.979 1.00 86.25 86 ASP A C 1
ATOM 676 O O . ASP A 1 86 ? -6.626 15.859 -33.663 1.00 86.25 86 ASP A O 1
ATOM 680 N N . SER A 1 87 ? -7.689 15.788 -31.688 1.00 85.19 87 SER A N 1
ATOM 681 C CA . SER A 1 87 ? -6.710 16.620 -30.979 1.00 85.19 87 SER A CA 1
ATOM 682 C C . SER A 1 87 ? -5.323 15.981 -30.968 1.00 85.19 87 SER A C 1
ATOM 684 O O . SER A 1 87 ? -4.303 16.660 -31.085 1.00 85.19 87 SER A O 1
ATOM 686 N N . TYR A 1 88 ? -5.295 14.656 -30.870 1.00 81.06 88 TYR A N 1
ATOM 687 C CA . TYR A 1 88 ? -4.091 13.852 -30.837 1.00 81.06 88 TYR A CA 1
ATOM 688 C C . TYR A 1 88 ? -3.429 13.768 -32.217 1.00 81.06 88 TYR A C 1
ATOM 690 O O . TYR A 1 88 ? -2.220 13.978 -32.315 1.00 81.06 88 TYR A O 1
ATOM 698 N N . ALA A 1 89 ? -4.204 13.569 -33.287 1.00 83.00 89 ALA A N 1
ATOM 699 C CA . ALA A 1 89 ? -3.702 13.659 -34.658 1.00 83.00 89 ALA A CA 1
ATOM 700 C C . ALA A 1 89 ? -3.198 15.076 -34.984 1.00 83.00 89 ALA A C 1
ATOM 702 O O . ALA A 1 89 ? -2.120 15.240 -35.554 1.00 83.00 89 ALA A O 1
ATOM 703 N N . GLY A 1 90 ? -3.942 16.110 -34.578 1.00 83.31 90 GLY A N 1
ATOM 704 C CA . GLY A 1 90 ? -3.549 17.509 -34.736 1.00 83.31 90 GLY A CA 1
ATOM 705 C C . GLY A 1 90 ? -2.224 17.832 -34.044 1.00 83.31 90 GLY A C 1
ATOM 706 O O . GLY A 1 90 ? -1.348 18.432 -34.660 1.00 83.31 90 GLY A O 1
ATOM 707 N N . LEU A 1 91 ? -2.039 17.372 -32.802 1.00 84.31 91 LEU A N 1
ATOM 708 C CA . LEU A 1 91 ? -0.803 17.565 -32.038 1.00 84.31 91 LEU A CA 1
ATOM 709 C C . LEU A 1 91 ? 0.415 16.896 -32.700 1.00 84.31 91 LEU A C 1
ATOM 711 O O . LEU A 1 91 ? 1.516 17.437 -32.642 1.00 84.31 91 LEU A O 1
ATOM 715 N N . HIS A 1 92 ? 0.240 15.747 -33.350 1.00 83.12 92 HIS A N 1
ATOM 716 C CA . HIS A 1 92 ? 1.361 15.034 -33.966 1.00 83.12 92 HIS A CA 1
ATOM 717 C C . HIS A 1 92 ? 1.716 15.531 -35.373 1.00 83.12 92 HIS A C 1
ATOM 719 O O . HIS A 1 92 ? 2.852 15.344 -35.790 1.00 83.12 92 HIS A O 1
ATOM 725 N N . LYS A 1 93 ? 0.841 16.281 -36.062 1.00 85.25 93 LYS A N 1
ATOM 726 C CA . LYS A 1 93 ? 1.197 16.960 -37.330 1.00 85.25 93 LYS A CA 1
ATOM 727 C C . LYS A 1 93 ? 2.347 17.960 -37.184 1.00 85.25 93 LYS A C 1
ATOM 729 O O . LYS A 1 93 ? 3.039 18.252 -38.154 1.00 85.25 93 LYS A O 1
ATOM 734 N N . TYR A 1 94 ? 2.568 18.496 -35.983 1.00 85.56 94 TYR A N 1
ATOM 735 C CA . TYR A 1 94 ? 3.648 19.455 -35.738 1.00 85.56 94 TYR A CA 1
ATOM 736 C C . TYR A 1 94 ? 5.041 18.842 -35.896 1.00 85.56 94 TYR A C 1
ATOM 738 O O . TYR A 1 94 ? 5.971 19.548 -36.280 1.00 85.56 94 TYR A O 1
ATOM 746 N N . HIS A 1 95 ? 5.181 17.536 -35.659 1.00 87.25 95 HIS A N 1
ATOM 747 C CA . HIS A 1 95 ? 6.398 16.803 -35.996 1.00 87.25 95 HIS A CA 1
ATOM 748 C C . HIS A 1 95 ? 6.722 16.930 -37.492 1.00 87.25 95 HIS A C 1
ATOM 750 O O . HIS A 1 95 ? 7.838 17.293 -37.860 1.00 87.25 95 HIS A O 1
ATOM 756 N N . ASP A 1 96 ? 5.723 16.705 -38.347 1.00 88.06 96 ASP A N 1
ATOM 757 C CA . ASP A 1 96 ? 5.894 16.721 -39.800 1.00 88.06 96 ASP A CA 1
ATOM 758 C C . ASP A 1 96 ? 6.210 18.134 -40.309 1.00 88.06 96 ASP A C 1
ATOM 760 O O . ASP A 1 96 ? 7.044 18.306 -41.195 1.00 88.06 96 ASP A O 1
ATOM 764 N N . ILE A 1 97 ? 5.603 19.163 -39.706 1.00 89.50 97 ILE A N 1
ATOM 765 C CA . ILE A 1 97 ? 5.919 20.569 -39.999 1.00 89.50 97 ILE A CA 1
ATOM 766 C C . ILE A 1 97 ? 7.398 20.857 -39.715 1.00 89.50 97 ILE A C 1
ATOM 768 O O . ILE A 1 97 ? 8.106 21.336 -40.600 1.00 89.50 97 ILE A O 1
ATOM 772 N N . LEU A 1 98 ? 7.880 20.529 -38.510 1.00 91.12 98 LEU A N 1
ATOM 773 C CA . LEU A 1 98 ? 9.276 20.757 -38.119 1.00 91.12 98 LEU A CA 1
ATOM 774 C C . LEU A 1 98 ? 10.260 19.984 -39.004 1.00 91.12 98 LEU A C 1
ATOM 776 O O . LEU A 1 98 ? 11.350 20.479 -39.299 1.00 91.12 98 LEU A O 1
ATOM 780 N N . CYS A 1 99 ? 9.866 18.787 -39.436 1.00 90.69 99 CYS A N 1
ATOM 781 C CA . CYS A 1 99 ? 10.641 17.986 -40.369 1.00 90.69 99 CYS A CA 1
ATOM 782 C C . CYS A 1 99 ? 10.805 18.683 -41.722 1.00 90.69 99 CYS A C 1
ATOM 784 O O . CYS A 1 99 ? 11.918 18.855 -42.220 1.00 90.69 99 CYS A O 1
ATOM 786 N N . ASN A 1 100 ? 9.683 19.125 -42.296 1.00 91.44 100 ASN A N 1
ATOM 787 C CA . ASN A 1 100 ? 9.651 19.782 -43.597 1.00 91.44 100 ASN A CA 1
ATOM 788 C C . ASN A 1 100 ? 10.443 21.094 -43.592 1.00 91.44 100 ASN A C 1
ATOM 790 O O . ASN A 1 100 ? 11.172 21.370 -44.540 1.00 91.44 100 ASN A O 1
ATOM 794 N N . GLU A 1 101 ? 10.344 21.883 -42.519 1.00 91.94 101 GLU A N 1
ATOM 795 C CA . GLU A 1 101 ? 11.094 23.136 -42.362 1.00 91.94 101 GLU A CA 1
ATOM 796 C C . GLU A 1 101 ? 12.607 22.903 -42.348 1.00 91.94 101 GLU A C 1
ATOM 798 O O . GLU A 1 101 ? 13.354 23.595 -43.039 1.00 91.94 101 GLU A O 1
ATOM 803 N N . ASN A 1 102 ? 13.067 21.905 -41.593 1.00 92.88 102 ASN A N 1
ATOM 804 C CA . ASN A 1 102 ? 14.486 21.578 -41.509 1.00 92.88 102 ASN A CA 1
ATOM 805 C C . ASN A 1 102 ? 15.022 20.981 -42.821 1.00 92.88 102 ASN A C 1
ATOM 807 O O . ASN A 1 102 ? 16.127 21.320 -43.244 1.00 92.88 102 ASN A O 1
ATOM 811 N N . ALA A 1 103 ? 14.232 20.145 -43.496 1.00 91.19 103 ALA A N 1
ATOM 812 C CA . ALA A 1 103 ? 14.577 19.606 -44.806 1.00 91.19 103 ALA A CA 1
ATOM 813 C C . ALA A 1 103 ? 14.686 20.716 -45.866 1.00 91.19 103 ALA A C 1
ATOM 815 O O . ALA A 1 103 ? 15.682 20.789 -46.588 1.00 91.19 103 ALA A O 1
ATOM 816 N N . ALA A 1 104 ? 13.724 21.645 -45.885 1.00 92.25 104 ALA A N 1
ATOM 817 C CA . ALA A 1 104 ? 13.746 22.816 -46.757 1.00 92.25 104 ALA A CA 1
ATOM 818 C C . ALA A 1 104 ? 14.959 23.719 -46.481 1.00 92.25 104 ALA A C 1
ATOM 820 O O . ALA A 1 104 ? 15.635 24.134 -47.419 1.00 92.25 104 ALA A O 1
ATOM 821 N N . ALA A 1 105 ? 15.289 23.965 -45.208 1.00 90.31 105 ALA A N 1
ATOM 822 C CA . ALA A 1 105 ? 16.464 24.750 -44.821 1.00 90.31 105 ALA A CA 1
ATOM 823 C C . ALA A 1 105 ? 17.792 24.115 -45.275 1.00 90.31 105 ALA A C 1
ATOM 825 O O . ALA A 1 105 ? 18.769 24.824 -45.509 1.00 90.31 105 ALA A O 1
ATOM 826 N N . LYS A 1 106 ? 17.828 22.786 -45.420 1.00 89.06 106 LYS A N 1
ATOM 827 C CA . LYS A 1 106 ? 18.992 22.023 -45.892 1.00 89.06 106 LYS A CA 1
ATOM 828 C C . LYS A 1 106 ? 18.969 21.726 -47.396 1.00 89.06 106 LYS A C 1
ATOM 830 O O . LYS A 1 106 ? 19.944 21.183 -47.907 1.00 89.06 106 LYS A O 1
ATOM 835 N N . GLY A 1 107 ? 17.885 22.053 -48.103 1.00 89.75 107 GLY A N 1
ATOM 836 C CA . GLY A 1 107 ? 17.709 21.713 -49.518 1.00 89.75 107 GLY A CA 1
ATOM 837 C C . GLY A 1 107 ? 17.601 20.207 -49.787 1.00 89.75 107 GLY A C 1
ATOM 838 O O . GLY A 1 107 ? 17.992 19.751 -50.858 1.00 89.75 107 GLY A O 1
ATOM 839 N N . VAL A 1 108 ? 17.103 19.430 -48.822 1.00 88.56 108 VAL A N 1
ATOM 840 C CA . VAL A 1 108 ? 16.949 17.968 -48.920 1.00 88.56 108 VAL A CA 1
ATOM 841 C C . VAL A 1 108 ? 15.483 17.559 -48.800 1.00 88.56 108 VAL A C 1
ATOM 843 O O . VAL A 1 108 ? 14.630 18.344 -48.389 1.00 88.56 108 VAL A O 1
ATOM 846 N N . THR A 1 109 ? 15.174 16.313 -49.152 1.00 87.19 109 THR A N 1
ATOM 847 C CA . THR A 1 109 ? 13.854 15.730 -48.895 1.00 87.19 109 THR A CA 1
ATOM 848 C C . THR A 1 109 ? 13.681 15.404 -47.406 1.00 87.19 109 THR A C 1
ATOM 850 O O . THR A 1 109 ? 14.634 14.911 -46.801 1.00 87.19 109 THR A O 1
ATOM 853 N N . PRO A 1 110 ? 12.490 15.621 -46.817 1.00 86.25 110 PRO A N 1
ATOM 854 C CA . PRO A 1 110 ? 12.206 15.239 -45.433 1.00 86.25 110 PRO A CA 1
ATOM 855 C C . PRO A 1 110 ? 12.403 13.737 -45.204 1.00 86.25 110 PRO A C 1
ATOM 857 O O . PRO A 1 110 ? 11.931 12.924 -45.997 1.00 86.25 110 PRO A O 1
ATOM 860 N N . ASP A 1 111 ? 13.075 13.373 -44.114 1.00 86.19 111 ASP A N 1
ATOM 861 C CA . ASP A 1 111 ? 13.449 11.992 -43.779 1.00 86.19 111 ASP A CA 1
ATOM 862 C C . ASP A 1 111 ? 12.935 11.532 -42.401 1.00 86.19 111 ASP A C 1
ATOM 864 O O . ASP A 1 111 ? 13.268 10.439 -41.939 1.00 86.19 111 ASP A O 1
ATOM 868 N N . CYS A 1 112 ? 12.104 12.335 -41.728 1.00 86.00 112 CYS A N 1
ATOM 869 C CA . CYS A 1 112 ? 11.538 11.944 -40.441 1.00 86.00 112 CYS A CA 1
ATOM 870 C C . CYS A 1 112 ? 10.567 10.776 -40.606 1.00 86.00 112 CYS A C 1
ATOM 872 O O . CYS A 1 112 ? 9.678 10.794 -41.459 1.00 86.00 112 CYS A O 1
ATOM 874 N N . ALA A 1 113 ? 10.688 9.780 -39.730 1.00 82.81 113 ALA A N 1
ATOM 875 C CA . ALA A 1 113 ? 9.728 8.689 -39.680 1.00 82.81 113 ALA A CA 1
ATOM 876 C C . ALA A 1 113 ? 8.326 9.233 -39.343 1.00 82.81 113 ALA A C 1
ATOM 878 O O . ALA A 1 113 ? 8.198 10.017 -38.398 1.00 82.81 113 ALA A O 1
ATOM 879 N N . PRO A 1 114 ? 7.269 8.813 -40.062 1.00 77.31 114 PRO A N 1
ATOM 880 C CA . PRO A 1 114 ? 5.917 9.238 -39.748 1.00 77.31 114 PRO A CA 1
ATOM 881 C C . PRO A 1 114 ? 5.542 8.741 -38.357 1.00 77.31 114 PRO A C 1
ATOM 883 O O . PRO A 1 114 ? 5.790 7.584 -37.994 1.00 77.31 114 PRO A O 1
ATOM 886 N N . TRP A 1 115 ? 4.927 9.623 -37.582 1.00 76.31 115 TRP A N 1
ATOM 887 C CA . TRP A 1 115 ? 4.459 9.275 -36.256 1.00 76.31 115 TRP A CA 1
ATOM 888 C C . TRP A 1 115 ? 3.311 8.245 -36.340 1.00 76.31 115 TRP A C 1
ATOM 890 O O . TRP A 1 115 ? 2.465 8.307 -37.235 1.00 76.31 115 TRP A O 1
ATOM 900 N N . LYS A 1 116 ? 3.284 7.270 -35.420 1.00 75.88 116 LYS A N 1
ATOM 901 C CA . LYS A 1 116 ? 2.292 6.181 -35.393 1.00 75.88 116 LYS A CA 1
ATOM 902 C C . LYS A 1 116 ? 1.548 6.154 -34.065 1.00 75.88 116 LYS A C 1
ATOM 904 O O . LYS A 1 116 ? 2.173 6.175 -33.008 1.00 75.88 116 LYS A O 1
ATOM 909 N N . ALA A 1 117 ? 0.224 6.036 -34.135 1.00 74.25 117 ALA A N 1
ATOM 910 C CA . ALA A 1 117 ? -0.607 5.915 -32.948 1.00 74.25 117 ALA A CA 1
ATOM 911 C C . ALA A 1 117 ? -0.391 4.608 -32.202 1.00 74.25 117 ALA A C 1
ATOM 913 O O . ALA A 1 117 ? -0.254 3.543 -32.803 1.00 74.25 117 ALA A O 1
ATOM 914 N N . ALA A 1 118 ? -0.412 4.727 -30.876 1.00 71.38 118 ALA A N 1
ATOM 915 C CA . ALA A 1 118 ? -0.500 3.599 -29.972 1.00 71.38 118 ALA A CA 1
ATOM 916 C C . ALA A 1 118 ? -1.697 2.719 -30.349 1.00 71.38 118 ALA A C 1
ATOM 918 O O . ALA A 1 118 ? -2.799 3.226 -30.575 1.00 71.38 118 ALA A O 1
ATOM 919 N N . SER A 1 119 ? -1.485 1.405 -30.384 1.00 69.38 119 SER A N 1
ATOM 920 C CA . SER A 1 119 ? -2.563 0.438 -30.593 1.00 69.38 119 SER A CA 1
ATOM 921 C C . SER A 1 119 ? -2.912 -0.252 -29.275 1.00 69.38 119 SER A C 1
ATOM 923 O O . SER A 1 119 ? -2.043 -0.503 -28.439 1.00 69.38 119 SER A O 1
ATOM 925 N N . TYR A 1 120 ? -4.198 -0.526 -29.068 1.00 64.94 120 TYR A N 1
ATOM 926 C CA . TYR A 1 120 ? -4.720 -1.181 -27.867 1.00 64.94 120 TYR A CA 1
ATOM 927 C C . TYR A 1 120 ? -5.248 -2.566 -28.246 1.00 64.94 120 TYR A C 1
ATOM 929 O O . TYR A 1 120 ? -5.889 -2.704 -29.286 1.00 64.94 120 TYR A O 1
ATOM 937 N N . GLY A 1 121 ? -4.970 -3.586 -27.427 1.00 56.97 121 GLY A N 1
ATOM 938 C CA . GLY A 1 121 ? -5.564 -4.924 -27.573 1.00 56.97 121 GLY A CA 1
ATOM 939 C C . GLY A 1 121 ? -5.134 -5.736 -28.805 1.00 56.97 121 GLY A C 1
ATOM 940 O O . GLY A 1 121 ? -5.692 -6.798 -29.056 1.00 56.97 121 GLY A O 1
ATOM 941 N N . THR A 1 122 ? -4.161 -5.263 -29.589 1.00 60.47 122 THR A N 1
ATOM 942 C CA . THR A 1 122 ? -3.660 -5.947 -30.799 1.00 60.47 122 THR A CA 1
ATOM 943 C C . THR A 1 122 ? -2.484 -6.879 -30.529 1.00 60.47 122 THR A C 1
ATOM 945 O O . THR A 1 122 ? -2.155 -7.694 -31.387 1.00 60.47 122 THR A O 1
ATOM 948 N N . ASP A 1 123 ? -1.843 -6.759 -29.364 1.00 65.25 123 ASP A N 1
ATOM 949 C CA . ASP A 1 123 ? -0.828 -7.701 -28.908 1.00 65.25 123 ASP A CA 1
ATOM 950 C C . ASP A 1 123 ? -1.527 -8.854 -28.179 1.00 65.25 123 ASP A C 1
ATOM 952 O O . ASP A 1 123 ? -2.096 -8.620 -27.108 1.00 65.25 123 ASP A O 1
ATOM 956 N N . PRO A 1 124 ? -1.493 -10.094 -28.706 1.00 57.06 124 PRO A N 1
ATOM 957 C CA . PRO A 1 124 ? -1.990 -11.255 -27.982 1.00 57.06 124 PRO A CA 1
ATOM 958 C C . PRO A 1 124 ? -1.365 -11.349 -26.588 1.00 57.06 124 PRO A C 1
ATOM 960 O O . PRO A 1 124 ? -2.075 -11.684 -25.648 1.00 57.06 124 PRO A O 1
ATOM 963 N N . ALA A 1 125 ? -0.093 -10.957 -26.429 1.00 62.78 125 ALA A N 1
ATOM 964 C CA . ALA A 1 125 ? 0.617 -10.928 -25.152 1.00 62.78 125 ALA A CA 1
ATOM 965 C C . ALA A 1 125 ? 0.126 -9.827 -24.192 1.00 62.78 125 ALA A C 1
ATOM 967 O O . ALA A 1 125 ? 0.388 -9.890 -22.992 1.00 62.78 125 ALA A O 1
ATOM 968 N N . GLY A 1 126 ? -0.618 -8.842 -24.694 1.00 68.12 126 GLY A N 1
ATOM 969 C CA . GLY A 1 126 ? -1.125 -7.720 -23.916 1.00 68.12 126 GLY A CA 1
ATOM 970 C C . GLY A 1 126 ? -2.335 -8.054 -23.045 1.00 68.12 126 GLY A C 1
ATOM 971 O O . GLY A 1 126 ? -2.640 -7.271 -22.153 1.00 68.12 126 GLY A O 1
ATOM 972 N N . SER A 1 127 ? -3.021 -9.185 -23.253 1.00 77.94 127 SER A N 1
ATOM 973 C CA . SER A 1 127 ? -4.202 -9.556 -22.460 1.00 77.94 127 SER A CA 1
ATOM 974 C C . SER A 1 127 ? -3.903 -10.650 -21.432 1.00 77.94 127 SER A C 1
ATOM 976 O O . SER A 1 127 ? -3.230 -11.644 -21.717 1.00 77.94 127 SER A O 1
ATOM 978 N N . ASN A 1 128 ? -4.418 -10.473 -20.216 1.00 84.56 128 ASN A N 1
ATOM 979 C CA . ASN A 1 128 ? -4.354 -11.449 -19.138 1.00 84.56 128 ASN A CA 1
ATOM 980 C C . ASN A 1 128 ? -5.742 -11.678 -18.537 1.00 84.56 128 ASN A C 1
ATOM 982 O O . ASN A 1 128 ? -6.284 -10.798 -17.864 1.00 84.56 128 ASN A O 1
ATOM 986 N N . GLU A 1 129 ? -6.298 -12.866 -18.748 1.00 90.94 129 GLU A N 1
ATOM 987 C CA . GLU A 1 129 ? -7.610 -13.241 -18.226 1.00 90.94 129 GLU A CA 1
ATOM 988 C C . GLU A 1 129 ? -7.468 -14.050 -16.945 1.00 90.94 129 GLU A C 1
ATOM 990 O O . GLU A 1 129 ? -6.674 -14.986 -16.864 1.00 90.94 129 GLU A O 1
ATOM 995 N N . GLN A 1 130 ? -8.257 -13.721 -15.929 1.00 94.12 130 GLN A N 1
ATOM 996 C CA . GLN A 1 130 ? -8.229 -14.399 -14.642 1.00 94.12 130 GLN A CA 1
ATOM 997 C C . GLN A 1 130 ? -9.641 -14.673 -14.141 1.00 94.12 130 GLN A C 1
ATOM 999 O O . GLN A 1 130 ? -10.514 -13.808 -14.172 1.00 94.12 130 GLN A O 1
ATOM 1004 N N . THR A 1 131 ? -9.849 -15.866 -13.593 1.00 95.44 131 THR A N 1
ATOM 1005 C CA . THR A 1 131 ? -11.107 -16.271 -12.963 1.00 95.44 131 THR A CA 1
ATOM 1006 C C . THR A 1 131 ? -10.830 -16.852 -11.586 1.00 95.44 131 THR A C 1
ATOM 1008 O O . THR A 1 131 ? -10.052 -17.793 -11.451 1.00 95.44 131 THR A O 1
ATOM 1011 N N . GLU A 1 132 ? -11.545 -16.375 -10.569 1.00 96.31 132 GLU A N 1
ATOM 1012 C CA . GLU A 1 132 ? -11.559 -16.941 -9.220 1.00 96.31 132 GLU A CA 1
ATOM 1013 C C . GLU A 1 132 ? -12.962 -17.456 -8.877 1.00 96.31 132 GLU A C 1
ATOM 1015 O O . GLU A 1 132 ? -13.947 -16.711 -8.887 1.00 96.31 132 GLU A O 1
ATOM 1020 N N . LYS A 1 133 ? -13.060 -18.737 -8.519 1.00 97.50 133 LYS A N 1
ATOM 1021 C CA . LYS A 1 133 ? -14.263 -19.352 -7.953 1.00 97.50 133 LYS A CA 1
ATOM 1022 C C . LYS A 1 133 ? -14.008 -19.703 -6.496 1.00 97.50 133 LYS A C 1
ATOM 1024 O O . LYS A 1 133 ? -12.994 -20.319 -6.180 1.00 97.50 133 LYS A O 1
ATOM 1029 N N . THR A 1 134 ? -14.935 -19.357 -5.605 1.00 97.50 134 THR A N 1
ATOM 1030 C CA . THR A 1 134 ? -14.865 -19.791 -4.203 1.00 97.50 134 THR A CA 1
ATOM 1031 C C . THR A 1 134 ? -16.143 -20.489 -3.779 1.00 97.50 134 THR A C 1
ATOM 1033 O O . THR A 1 134 ? -17.243 -20.047 -4.109 1.00 97.50 134 THR A O 1
ATOM 1036 N N . GLY A 1 135 ? -15.983 -21.577 -3.033 1.00 98.25 135 GLY A N 1
ATOM 1037 C CA . GLY A 1 135 ? -17.053 -22.251 -2.316 1.00 98.25 135 GLY A CA 1
ATOM 1038 C C . GLY A 1 135 ? -16.718 -22.295 -0.834 1.00 98.25 135 GLY A C 1
ATOM 1039 O O . GLY A 1 135 ? -15.622 -22.703 -0.452 1.00 98.25 135 GLY A O 1
ATOM 1040 N N . ALA A 1 136 ? -17.637 -21.850 0.012 1.00 98.19 136 ALA A N 1
ATOM 1041 C CA . ALA A 1 136 ? -17.456 -21.830 1.453 1.00 98.19 136 ALA A CA 1
ATOM 1042 C C . ALA A 1 136 ? -18.635 -22.477 2.167 1.00 98.19 136 ALA A C 1
ATOM 1044 O O . ALA A 1 136 ? -19.780 -22.199 1.827 1.00 98.19 136 ALA A O 1
ATOM 1045 N N . PHE A 1 137 ? -18.335 -23.247 3.207 1.00 98.50 137 PHE A N 1
ATOM 1046 C CA . PHE A 1 137 ? -19.292 -23.679 4.220 1.00 98.50 137 PHE A CA 1
ATOM 1047 C C . PHE A 1 137 ? -18.854 -23.107 5.565 1.00 98.50 137 PHE A C 1
ATOM 1049 O O . PHE A 1 137 ? -17.661 -23.097 5.883 1.00 98.50 137 PHE A O 1
ATOM 1056 N N . TYR A 1 138 ? -19.796 -22.611 6.356 1.00 98.00 138 TYR A N 1
ATOM 1057 C CA . TYR A 1 138 ? -19.518 -22.143 7.706 1.00 98.00 138 TYR A CA 1
ATOM 1058 C C . TYR A 1 138 ? -20.567 -22.642 8.684 1.00 98.00 138 TYR A C 1
ATOM 1060 O O . TYR A 1 138 ? -21.731 -22.800 8.329 1.00 98.00 138 TYR A O 1
ATOM 1068 N N . THR A 1 139 ? -20.136 -22.849 9.923 1.00 98.44 139 THR A N 1
ATOM 1069 C CA . THR A 1 139 ? -20.990 -23.147 11.069 1.00 98.44 139 THR A CA 1
ATOM 1070 C C . THR A 1 139 ? -20.511 -22.363 12.286 1.00 98.44 139 THR A C 1
ATOM 1072 O O . THR A 1 139 ? -19.317 -22.093 12.431 1.00 98.44 139 THR A O 1
ATOM 1075 N N . GLN A 1 140 ? -21.433 -21.963 13.150 1.00 98.25 140 GLN A N 1
ATOM 1076 C CA . GLN A 1 140 ? -21.169 -21.243 14.386 1.00 98.25 140 GLN A CA 1
ATOM 1077 C C . GLN A 1 140 ? -22.199 -21.649 15.436 1.00 98.25 140 GLN A C 1
ATOM 1079 O O . GLN A 1 140 ? -23.396 -21.580 15.185 1.00 98.25 140 GLN A O 1
ATOM 1084 N N . ALA A 1 141 ? -21.735 -22.008 16.627 1.00 98.56 141 ALA A N 1
ATOM 1085 C CA . ALA A 1 141 ? -22.565 -22.225 17.800 1.00 98.56 141 ALA A CA 1
ATOM 1086 C C . ALA A 1 141 ? -22.395 -21.046 18.763 1.00 98.56 141 ALA A C 1
ATOM 1088 O O . ALA A 1 141 ? -21.268 -20.680 19.109 1.00 98.56 141 ALA A O 1
ATOM 1089 N N . ARG A 1 142 ? -23.505 -20.452 19.206 1.00 98.50 142 ARG A N 1
ATOM 1090 C CA . ARG A 1 142 ? -23.528 -19.448 20.278 1.00 98.50 142 ARG A CA 1
ATOM 1091 C C . ARG A 1 142 ? -23.956 -20.107 21.579 1.00 98.50 142 ARG A C 1
ATOM 1093 O O . ARG A 1 142 ? -24.877 -20.918 21.590 1.00 98.50 142 ARG A O 1
ATOM 1100 N N . PHE A 1 143 ? -23.323 -19.736 22.680 1.00 98.38 143 PHE A N 1
ATOM 1101 C CA . PHE A 1 143 ? -23.602 -20.289 24.003 1.00 98.38 143 PHE A CA 1
ATOM 1102 C C . PHE A 1 143 ? -23.572 -19.197 25.073 1.00 98.38 143 PHE A C 1
ATOM 1104 O O . PHE A 1 143 ? -23.040 -18.106 24.859 1.00 98.38 143 PHE A O 1
ATOM 1111 N N . GLY A 1 144 ? -24.165 -19.498 26.224 1.00 98.12 144 GLY A N 1
ATOM 1112 C CA . GLY A 1 144 ? -24.153 -18.644 27.405 1.00 98.12 144 GLY A CA 1
ATOM 1113 C C . GLY A 1 144 ? -24.330 -19.452 28.685 1.00 98.12 144 GLY A C 1
ATOM 1114 O O . GLY A 1 144 ? -25.064 -20.439 28.705 1.00 98.12 144 GLY A O 1
ATOM 1115 N N . PHE A 1 145 ? -23.632 -19.053 29.735 1.00 97.31 145 PHE A N 1
ATOM 1116 C CA . PHE A 1 145 ? -23.699 -19.590 31.087 1.00 97.31 145 PHE A CA 1
ATOM 1117 C C . PHE A 1 145 ? -24.066 -18.429 32.004 1.00 97.31 145 PHE A C 1
ATOM 1119 O O . PHE A 1 145 ? -23.192 -17.770 32.566 1.00 97.31 145 PHE A O 1
ATOM 1126 N N . ASP A 1 146 ? -25.360 -18.128 32.048 1.00 96.06 146 ASP A N 1
ATOM 1127 C CA . ASP A 1 146 ? -25.877 -16.945 32.733 1.00 96.06 146 ASP A CA 1
ATOM 1128 C C . ASP A 1 146 ? -25.973 -17.147 34.259 1.00 96.06 146 ASP A C 1
ATOM 1130 O O . ASP A 1 146 ? -25.915 -16.170 34.994 1.00 96.06 146 ASP A O 1
ATOM 1134 N N . ASP A 1 147 ? -26.009 -18.400 34.731 1.00 95.88 147 ASP A N 1
ATOM 1135 C CA . ASP A 1 147 ? -26.125 -18.758 36.158 1.00 95.88 147 ASP A CA 1
ATOM 1136 C C . ASP A 1 147 ? -24.787 -18.745 36.928 1.00 95.88 147 ASP A C 1
ATOM 1138 O O . ASP A 1 147 ? -24.741 -19.033 38.124 1.00 95.88 147 ASP A O 1
ATOM 1142 N N . LEU A 1 148 ? -23.667 -18.464 36.253 1.00 95.69 148 LEU A N 1
ATOM 1143 C CA . LEU A 1 148 ? -22.361 -18.365 36.908 1.00 95.69 148 LEU A CA 1
ATOM 1144 C C . LEU A 1 148 ? -22.253 -17.054 37.704 1.00 95.69 148 LEU A C 1
ATOM 1146 O O . LEU A 1 148 ? -22.775 -16.037 37.249 1.00 95.69 148 LEU A O 1
ATOM 1150 N N . PRO A 1 149 ? -21.473 -17.013 38.808 1.00 95.00 149 PRO A N 1
ATOM 1151 C CA . PRO A 1 149 ? -21.210 -15.767 39.538 1.00 95.00 149 PRO A CA 1
ATOM 1152 C C . PRO A 1 149 ? -20.665 -14.639 38.651 1.00 95.00 149 PRO A C 1
ATOM 1154 O O . PRO A 1 149 ? -20.938 -13.468 38.887 1.00 95.00 149 PRO A O 1
ATOM 1157 N N . MET A 1 150 ? -19.905 -15.003 37.615 1.00 96.88 150 MET A N 1
ATOM 1158 C CA . MET A 1 150 ? -19.535 -14.121 36.511 1.00 96.88 150 MET A CA 1
ATOM 1159 C C . MET A 1 150 ? -20.087 -14.730 35.218 1.00 96.88 150 MET A C 1
ATOM 1161 O O . MET A 1 150 ? -19.489 -15.687 34.715 1.00 96.88 150 MET A O 1
ATOM 1165 N N . PRO A 1 151 ? -21.215 -14.230 34.680 1.00 98.00 151 PRO A N 1
ATOM 1166 C CA . PRO A 1 151 ? -21.822 -14.782 33.476 1.00 98.00 151 PRO A CA 1
ATOM 1167 C C . PRO A 1 151 ? -20.861 -14.788 32.286 1.00 98.00 151 PRO A C 1
ATOM 1169 O O . PRO A 1 151 ? -20.187 -13.790 32.008 1.00 98.00 151 PRO A O 1
ATOM 1172 N N . ILE A 1 152 ? -20.827 -15.897 31.545 1.00 98.00 152 ILE A N 1
ATOM 1173 C CA . ILE A 1 152 ? -19.979 -16.050 30.354 1.00 98.00 152 ILE A CA 1
ATOM 1174 C C . ILE A 1 152 ? -20.856 -16.328 29.140 1.00 98.00 152 ILE A C 1
ATOM 1176 O O . ILE A 1 152 ? -21.611 -17.295 29.128 1.00 98.00 152 ILE A O 1
ATOM 1180 N N . ASP A 1 153 ? -20.715 -15.534 28.083 1.00 98.44 153 ASP A N 1
ATOM 1181 C CA . ASP A 1 153 ? -21.316 -15.812 26.779 1.00 98.44 153 ASP A CA 1
ATOM 1182 C C . ASP A 1 153 ? -20.279 -15.791 25.661 1.00 98.44 153 ASP A C 1
ATOM 1184 O O . ASP A 1 153 ? -19.185 -15.250 25.805 1.00 98.44 153 ASP A O 1
ATOM 1188 N N . GLY A 1 154 ? -20.585 -16.451 24.550 1.00 98.19 154 GLY A N 1
ATOM 1189 C CA . GLY A 1 154 ? -19.617 -16.576 23.478 1.00 98.19 154 GLY A CA 1
ATOM 1190 C C . GLY A 1 154 ? -20.137 -17.282 22.245 1.00 98.19 154 GLY A C 1
ATOM 1191 O O . GLY A 1 154 ? -21.305 -17.666 22.136 1.00 98.19 154 GLY A O 1
ATOM 1192 N N . ASN A 1 155 ? -19.237 -17.432 21.284 1.00 98.44 155 ASN A N 1
ATOM 1193 C CA . ASN A 1 155 ? -19.459 -18.246 20.109 1.00 98.44 155 ASN A CA 1
ATOM 1194 C C . ASN A 1 155 ? -18.186 -18.976 19.696 1.00 98.44 155 ASN A C 1
ATOM 1196 O O . ASN A 1 155 ? -17.080 -18.458 19.830 1.00 98.44 155 ASN A O 1
ATOM 1200 N N . ILE A 1 156 ? -18.370 -20.178 19.167 1.00 98.50 156 ILE A N 1
ATOM 1201 C CA . ILE A 1 156 ? -17.337 -20.955 18.495 1.00 98.50 156 ILE A CA 1
ATOM 1202 C C . ILE A 1 156 ? -17.811 -21.232 17.075 1.00 98.50 156 ILE A C 1
ATOM 1204 O O . ILE A 1 156 ? -18.981 -21.533 16.851 1.00 98.50 156 ILE A O 1
ATOM 1208 N N . GLY A 1 157 ? -16.927 -21.090 16.101 1.00 98.31 157 GLY A N 1
ATOM 1209 C CA . GLY A 1 157 ? -17.263 -21.239 14.697 1.00 98.31 157 GLY A CA 1
ATOM 1210 C C . GLY A 1 157 ? -16.117 -21.795 13.879 1.00 98.31 157 GLY A C 1
ATOM 1211 O O . GLY A 1 157 ? -14.950 -21.731 14.266 1.00 98.31 157 GLY A O 1
ATOM 1212 N N . LEU A 1 158 ? -16.481 -22.349 12.732 1.00 98.38 158 LEU A N 1
ATOM 1213 C CA . LEU A 1 158 ? -15.573 -22.900 11.748 1.00 98.38 158 LEU A CA 1
ATOM 1214 C C . LEU A 1 158 ? -16.064 -22.504 10.363 1.00 98.38 158 LEU A C 1
ATOM 1216 O O . LEU A 1 158 ? -17.234 -22.696 10.030 1.00 98.38 158 LEU A O 1
ATOM 1220 N N . ARG A 1 159 ? -15.159 -21.993 9.533 1.00 98.31 159 ARG A N 1
ATOM 1221 C CA . ARG A 1 159 ? -15.420 -21.755 8.116 1.00 98.31 159 ARG A CA 1
ATOM 1222 C C . ARG A 1 159 ? -14.392 -22.478 7.258 1.00 98.31 159 ARG A C 1
ATOM 1224 O O . ARG A 1 159 ? -13.199 -22.223 7.376 1.00 98.31 159 ARG A O 1
ATOM 1231 N N . TYR A 1 160 ? -14.865 -23.344 6.373 1.00 98.25 160 TYR A N 1
ATOM 1232 C CA . TYR A 1 160 ? -14.064 -23.964 5.324 1.00 98.25 160 TYR A CA 1
ATOM 1233 C C . TYR A 1 160 ? -14.284 -23.211 4.016 1.00 98.25 160 TYR A C 1
ATOM 1235 O O . TYR A 1 160 ? -15.423 -22.910 3.660 1.00 98.25 160 TYR A O 1
ATOM 1243 N N . VAL A 1 161 ? -13.208 -22.892 3.302 1.00 98.12 161 VAL A N 1
ATOM 1244 C CA . VAL A 1 161 ? -13.277 -22.229 1.998 1.00 98.12 161 VAL A CA 1
ATOM 1245 C C . VAL A 1 161 ? -12.366 -22.940 1.014 1.00 98.12 161 VAL A C 1
ATOM 1247 O O . VAL A 1 161 ? -11.170 -23.040 1.264 1.00 98.12 161 VAL A O 1
ATOM 1250 N N . LYS A 1 162 ? -12.916 -23.387 -0.112 1.00 97.94 162 LYS A N 1
ATOM 1251 C CA . LYS A 1 162 ? -12.183 -23.865 -1.285 1.00 97.94 162 LYS A CA 1
ATOM 1252 C C . LYS A 1 162 ? -12.148 -22.747 -2.320 1.00 97.94 162 LYS A C 1
ATOM 1254 O O . LYS A 1 162 ? -13.176 -22.125 -2.585 1.00 97.94 162 LYS A O 1
ATOM 1259 N N . THR A 1 163 ? -10.971 -22.478 -2.865 1.00 97.31 163 THR A N 1
ATOM 1260 C CA . THR A 1 163 ? -10.771 -21.502 -3.937 1.00 97.31 163 THR A CA 1
ATOM 1261 C C . THR A 1 163 ? -10.118 -22.203 -5.116 1.00 97.31 163 THR A C 1
ATOM 1263 O O . THR A 1 163 ? -9.132 -22.916 -4.927 1.00 97.31 163 THR A O 1
ATOM 1266 N N . ASP A 1 164 ? -10.663 -21.982 -6.305 1.00 96.94 164 ASP A N 1
ATOM 1267 C CA . ASP A 1 164 ? -10.123 -22.430 -7.583 1.00 96.94 164 ASP A CA 1
ATOM 1268 C C . ASP A 1 164 ? -9.892 -21.204 -8.462 1.00 96.94 164 ASP A C 1
ATOM 1270 O O . ASP A 1 164 ? -10.807 -20.412 -8.695 1.00 96.94 164 ASP A O 1
ATOM 1274 N N . MET A 1 165 ? -8.667 -21.048 -8.942 1.00 95.19 165 MET A N 1
ATOM 1275 C CA . MET A 1 165 ? -8.227 -19.904 -9.721 1.00 95.19 165 MET A CA 1
ATOM 1276 C C . MET A 1 165 ? -7.654 -20.376 -11.056 1.00 95.19 165 MET A C 1
ATOM 1278 O O . MET A 1 165 ? -6.969 -21.402 -11.122 1.00 95.19 165 MET A O 1
ATOM 1282 N N . LYS A 1 166 ? -7.964 -19.638 -12.118 1.00 95.12 166 LYS A N 1
ATOM 1283 C CA . LYS A 1 166 ? -7.353 -19.785 -13.437 1.00 95.12 166 LYS A CA 1
ATOM 1284 C C . LYS A 1 166 ? -6.800 -18.444 -13.886 1.00 95.12 166 LYS A C 1
ATOM 1286 O O . LYS A 1 166 ? -7.482 -17.442 -13.698 1.00 95.12 166 LYS A O 1
ATOM 1291 N N . ALA A 1 167 ? -5.625 -18.455 -14.494 1.00 93.88 167 ALA A N 1
ATOM 1292 C CA . ALA A 1 167 ? -5.056 -17.293 -15.158 1.00 93.88 167 ALA A CA 1
ATOM 1293 C C . ALA A 1 167 ? -4.518 -17.718 -16.524 1.00 93.88 167 ALA A C 1
ATOM 1295 O O . ALA A 1 167 ? -3.780 -18.699 -16.602 1.00 93.88 167 ALA A O 1
ATOM 1296 N N . SER A 1 168 ? -4.867 -16.982 -17.567 1.00 92.25 168 SER A N 1
ATOM 1297 C CA . SER A 1 168 ? -4.403 -17.181 -18.936 1.00 92.25 168 SER A CA 1
ATOM 1298 C C . SER A 1 168 ? -3.598 -15.951 -19.337 1.00 92.25 168 SER A C 1
ATOM 1300 O O . SER A 1 168 ? -4.057 -14.819 -19.195 1.00 92.25 168 SER A O 1
ATOM 1302 N N . GLY A 1 169 ? -2.359 -16.165 -19.764 1.00 90.00 169 GLY A N 1
ATOM 1303 C CA . GLY A 1 169 ? -1.419 -15.103 -20.100 1.00 90.00 169 GLY A CA 1
ATOM 1304 C C . GLY A 1 169 ? -0.290 -15.613 -20.981 1.00 90.00 169 GLY A C 1
ATOM 1305 O O . GLY A 1 169 ? -0.490 -16.549 -21.751 1.00 90.00 169 GLY A O 1
ATOM 1306 N N . TYR A 1 170 ? 0.892 -15.000 -20.892 1.00 88.88 170 TYR A N 1
ATOM 1307 C CA . TYR A 1 170 ? 1.992 -15.253 -21.820 1.00 88.88 170 TYR A CA 1
ATOM 1308 C C . TYR A 1 170 ? 3.357 -15.239 -21.137 1.00 88.88 170 TYR A C 1
ATOM 1310 O O . TYR A 1 170 ? 3.626 -14.446 -20.237 1.00 88.88 170 TYR A O 1
ATOM 1318 N N . THR A 1 171 ? 4.254 -16.092 -21.622 1.00 90.19 171 THR A N 1
ATOM 1319 C CA . THR A 1 171 ? 5.695 -15.912 -21.450 1.00 90.19 171 THR A CA 1
ATOM 1320 C C . THR A 1 171 ? 6.262 -15.353 -22.745 1.00 90.19 171 THR A C 1
ATOM 1322 O O . THR A 1 171 ? 6.093 -15.959 -23.806 1.00 90.19 171 THR A O 1
ATOM 1325 N N . VAL A 1 172 ? 6.934 -14.212 -22.657 1.00 89.31 172 VAL A N 1
ATOM 1326 C CA . VAL A 1 172 ? 7.553 -13.524 -23.790 1.00 89.31 172 VAL A CA 1
ATOM 1327 C C . VAL A 1 172 ? 9.056 -13.536 -23.596 1.00 89.31 172 VAL A C 1
ATOM 1329 O O . VAL A 1 172 ? 9.532 -13.156 -22.531 1.00 89.31 172 VAL A O 1
ATOM 1332 N N . PHE A 1 173 ? 9.803 -13.950 -24.612 1.00 91.69 173 PHE A N 1
ATOM 1333 C CA . PHE A 1 173 ? 11.252 -13.800 -24.639 1.00 91.69 173 PHE A CA 1
ATOM 1334 C C . PHE A 1 173 ? 11.665 -12.927 -25.817 1.00 91.69 173 PHE A C 1
ATOM 1336 O O . PHE A 1 173 ? 11.335 -13.224 -26.969 1.00 91.69 173 PHE A O 1
ATOM 1343 N N . SER A 1 174 ? 12.415 -11.873 -25.517 1.00 87.75 174 SER A N 1
ATOM 1344 C CA . SER A 1 174 ? 13.053 -10.999 -26.493 1.00 87.75 174 SER A CA 1
ATOM 1345 C C . SER A 1 174 ? 14.557 -10.931 -26.239 1.00 87.75 174 SER A C 1
ATOM 1347 O O . SER A 1 174 ? 15.046 -11.148 -25.129 1.00 87.75 174 SER A O 1
ATOM 1349 N N . TYR A 1 175 ? 15.323 -10.642 -27.283 1.00 86.69 175 TYR A N 1
ATOM 1350 C CA . TYR A 1 175 ? 16.764 -10.465 -27.173 1.00 86.69 175 TYR A CA 1
ATOM 1351 C C . TYR A 1 175 ? 17.202 -9.239 -27.962 1.00 86.69 175 TYR A C 1
ATOM 1353 O O . TYR A 1 175 ? 16.639 -8.933 -29.013 1.00 86.69 175 TYR A O 1
ATOM 1361 N N . THR A 1 176 ? 18.267 -8.601 -27.492 1.00 79.50 176 THR A N 1
ATOM 1362 C CA . THR A 1 176 ? 19.022 -7.622 -28.272 1.00 79.50 176 THR A CA 1
ATOM 1363 C C . THR A 1 176 ? 20.351 -8.264 -28.632 1.00 79.50 176 THR A C 1
ATOM 1365 O O . THR A 1 176 ? 21.141 -8.607 -27.752 1.00 79.50 176 THR A O 1
ATOM 1368 N N . ARG A 1 177 ? 20.592 -8.479 -29.929 1.00 74.69 177 ARG A N 1
ATOM 1369 C CA . ARG A 1 177 ? 21.890 -8.956 -30.419 1.00 74.69 177 ARG A CA 1
ATOM 1370 C C . ARG A 1 177 ? 22.642 -7.797 -31.064 1.00 74.69 177 ARG A C 1
ATOM 1372 O O . ARG A 1 177 ? 22.057 -7.128 -31.913 1.00 74.69 177 ARG A O 1
ATOM 1379 N N . PRO A 1 178 ? 23.911 -7.568 -30.696 1.00 76.44 178 PRO A N 1
ATOM 1380 C CA . PRO A 1 178 ? 24.751 -6.632 -31.419 1.00 76.44 178 PRO A CA 1
ATOM 1381 C C . PRO A 1 178 ? 24.970 -7.146 -32.843 1.00 76.44 178 PRO A C 1
ATOM 1383 O O . PRO A 1 178 ? 25.122 -8.351 -33.062 1.00 76.44 178 PRO A O 1
ATOM 1386 N N . THR A 1 179 ? 24.985 -6.230 -33.807 1.00 79.38 179 THR A N 1
ATOM 1387 C CA . THR A 1 179 ? 25.404 -6.543 -35.173 1.00 79.38 179 THR A CA 1
ATOM 1388 C C . THR A 1 179 ? 26.902 -6.819 -35.154 1.00 79.38 179 THR A C 1
ATOM 1390 O O . THR A 1 179 ? 27.686 -5.953 -34.772 1.00 79.38 179 THR A O 1
ATOM 1393 N N . ILE A 1 180 ? 27.297 -8.028 -35.543 1.00 79.62 180 ILE A N 1
ATOM 1394 C CA . ILE A 1 180 ? 28.703 -8.410 -35.692 1.00 79.62 180 ILE A CA 1
ATOM 1395 C C . ILE A 1 180 ? 29.042 -8.242 -37.178 1.00 79.62 180 ILE A C 1
ATOM 1397 O O . ILE A 1 180 ? 28.374 -8.883 -37.991 1.00 79.62 180 ILE A O 1
ATOM 1401 N N . PRO A 1 181 ? 30.002 -7.376 -37.554 1.00 83.50 181 PRO A N 1
ATOM 1402 C CA . PRO A 1 181 ? 30.374 -7.208 -38.955 1.00 83.50 181 PRO A CA 1
ATOM 1403 C C . PRO A 1 181 ? 30.934 -8.504 -39.558 1.00 83.50 181 PRO A C 1
ATOM 1405 O O . PRO A 1 181 ? 31.600 -9.287 -38.873 1.00 83.50 181 PRO A O 1
ATOM 1408 N N . ASP A 1 182 ? 30.687 -8.719 -40.850 1.00 81.62 182 ASP A N 1
ATOM 1409 C CA . ASP A 1 182 ? 31.176 -9.904 -41.557 1.00 81.62 182 ASP A CA 1
ATOM 1410 C C . ASP A 1 182 ? 32.709 -9.995 -41.494 1.00 81.62 182 ASP A C 1
ATOM 1412 O O . ASP A 1 182 ? 33.426 -9.017 -41.709 1.00 81.62 182 ASP A O 1
ATOM 1416 N N . GLY A 1 183 ? 33.219 -11.190 -41.186 1.00 80.75 183 GLY A N 1
ATOM 1417 C CA . GLY A 1 183 ? 34.655 -11.460 -41.058 1.00 80.75 183 GLY A CA 1
ATOM 1418 C C . GLY A 1 183 ? 35.260 -11.166 -39.681 1.00 80.75 183 GLY A C 1
ATOM 1419 O O . GLY A 1 183 ? 36.423 -11.507 -39.468 1.00 80.75 183 GLY A O 1
ATOM 1420 N N . TYR A 1 184 ? 34.501 -10.601 -38.733 1.00 88.06 184 TYR A N 1
ATOM 1421 C CA . TYR A 1 184 ? 35.008 -10.337 -37.384 1.00 88.06 184 TYR A CA 1
ATOM 1422 C C . TYR A 1 184 ? 34.985 -11.600 -36.513 1.00 88.06 184 TYR A C 1
ATOM 1424 O O . TYR A 1 184 ? 34.004 -12.347 -36.485 1.00 88.06 184 TYR A O 1
ATOM 1432 N N . GLN A 1 185 ? 36.044 -11.824 -35.732 1.00 87.75 185 GLN A N 1
ATOM 1433 C CA . GLN A 1 185 ? 36.069 -12.884 -34.723 1.00 87.75 185 GLN A CA 1
ATOM 1434 C C . GLN A 1 185 ? 35.329 -12.442 -33.458 1.00 87.75 185 GLN A C 1
ATOM 1436 O O . GLN A 1 185 ? 35.537 -11.340 -32.958 1.00 87.75 185 GLN A O 1
ATOM 1441 N N . THR A 1 186 ? 34.487 -13.312 -32.899 1.00 85.38 186 THR A N 1
ATOM 1442 C CA . THR A 1 186 ? 33.808 -13.044 -31.621 1.00 85.38 186 THR A CA 1
ATOM 1443 C C . THR A 1 186 ? 34.551 -13.722 -30.474 1.00 85.38 186 THR A C 1
ATOM 1445 O O . THR A 1 186 ? 34.743 -14.936 -30.500 1.00 85.38 186 THR A O 1
ATOM 1448 N N . ILE A 1 187 ? 34.943 -12.959 -29.452 1.00 87.50 187 ILE A N 1
ATOM 1449 C CA . ILE A 1 187 ? 35.625 -13.473 -28.250 1.00 87.50 187 ILE A CA 1
ATOM 1450 C C . ILE A 1 187 ? 34.865 -13.090 -26.976 1.00 87.50 187 ILE A C 1
ATOM 1452 O O . ILE A 1 187 ? 34.192 -12.065 -26.945 1.00 87.50 187 ILE A O 1
ATOM 1456 N N . GLY A 1 188 ? 35.002 -13.869 -25.900 1.00 86.50 188 GLY A N 1
ATOM 1457 C CA . GLY A 1 188 ? 34.342 -13.607 -24.611 1.00 86.50 188 GLY A CA 1
ATOM 1458 C C . GLY A 1 188 ? 33.344 -14.703 -24.206 1.00 86.50 188 GLY A C 1
ATOM 1459 O O . GLY A 1 188 ? 33.438 -15.823 -24.713 1.00 86.50 188 GLY A O 1
ATOM 1460 N N . PRO A 1 189 ? 32.423 -14.431 -23.260 1.00 84.56 189 PRO A N 1
ATOM 1461 C CA . PRO A 1 189 ? 31.426 -15.402 -22.829 1.00 84.56 189 PRO A CA 1
ATOM 1462 C C . PRO A 1 189 ? 30.485 -15.779 -23.977 1.00 84.56 189 PRO A C 1
ATOM 1464 O O . PRO A 1 189 ? 30.110 -14.947 -24.803 1.00 84.56 189 PRO A O 1
ATOM 1467 N N . ALA A 1 190 ? 30.082 -17.051 -24.004 1.00 85.69 190 ALA A N 1
ATOM 1468 C CA . ALA A 1 190 ? 29.160 -17.563 -25.007 1.00 85.69 190 ALA A CA 1
ATOM 1469 C C . ALA A 1 190 ? 27.793 -16.871 -24.904 1.00 85.69 190 ALA A C 1
ATOM 1471 O O . ALA A 1 190 ? 27.243 -16.726 -23.812 1.00 85.69 190 ALA A O 1
ATOM 1472 N N . ILE A 1 191 ? 27.232 -16.495 -26.053 1.00 88.12 191 ILE A N 1
ATOM 1473 C CA . ILE A 1 191 ? 25.885 -15.936 -26.158 1.00 88.12 191 ILE A CA 1
ATOM 1474 C C . ILE A 1 191 ? 24.905 -17.103 -26.344 1.00 88.12 191 ILE A C 1
ATOM 1476 O O . ILE A 1 191 ? 24.9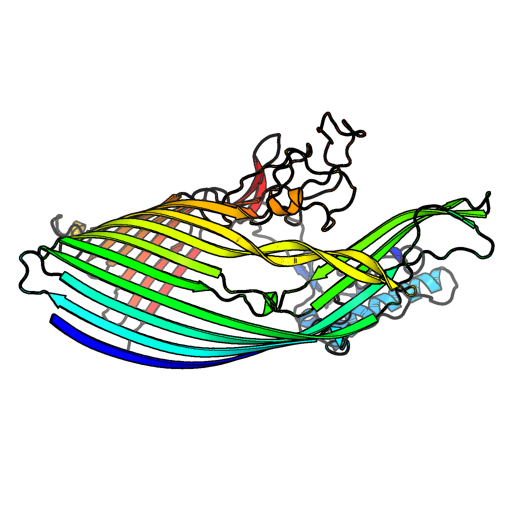80 -17.780 -27.375 1.00 88.12 191 ILE A O 1
ATOM 1480 N N . PRO A 1 192 ? 23.978 -17.357 -25.402 1.00 89.31 192 PRO A N 1
ATOM 1481 C CA . PRO A 1 192 ? 22.940 -18.361 -25.584 1.00 89.31 192 PRO A CA 1
ATOM 1482 C C . PRO A 1 192 ? 22.128 -18.073 -26.844 1.00 89.31 192 PRO A C 1
ATOM 1484 O O . PRO A 1 192 ? 21.695 -16.941 -27.091 1.00 89.31 192 PRO A O 1
ATOM 1487 N N . ASN A 1 193 ? 21.930 -19.109 -27.656 1.00 90.56 193 ASN A N 1
ATOM 1488 C CA . ASN A 1 193 ? 21.115 -19.007 -28.852 1.00 90.56 193 ASN A CA 1
ATOM 1489 C C . ASN A 1 193 ? 19.687 -19.458 -28.541 1.00 90.56 193 ASN A C 1
ATOM 1491 O O . ASN A 1 193 ? 19.348 -20.626 -28.702 1.00 90.56 193 ASN A O 1
ATOM 1495 N N . ILE A 1 194 ? 18.867 -18.523 -28.068 1.00 91.38 194 ILE A N 1
ATOM 1496 C CA . ILE A 1 194 ? 17.445 -18.736 -27.792 1.00 91.38 194 ILE A CA 1
ATOM 1497 C C . ILE A 1 194 ? 16.652 -17.914 -28.830 1.00 91.38 194 ILE A C 1
ATOM 1499 O O . ILE A 1 194 ? 16.912 -16.714 -28.960 1.00 91.38 194 ILE A O 1
ATOM 1503 N N . PRO A 1 195 ? 15.736 -18.511 -29.618 1.00 90.75 195 PRO A N 1
ATOM 1504 C CA . PRO A 1 195 ? 14.857 -17.760 -30.514 1.00 90.75 195 PRO A CA 1
ATOM 1505 C C . PRO A 1 195 ? 13.836 -16.939 -29.722 1.00 90.75 195 PRO A C 1
ATOM 1507 O O . PRO A 1 195 ? 13.304 -17.423 -28.724 1.00 90.75 195 PRO A O 1
ATOM 1510 N N . ALA A 1 196 ? 13.533 -15.718 -30.173 1.00 90.38 196 ALA A N 1
ATOM 1511 C CA . ALA A 1 196 ? 12.468 -14.908 -29.583 1.00 90.38 196 ALA A CA 1
ATOM 1512 C C . ALA A 1 196 ? 11.115 -15.621 -29.728 1.00 90.38 196 ALA A C 1
ATOM 1514 O O . ALA A 1 196 ? 10.847 -16.249 -30.755 1.00 90.38 196 ALA A O 1
ATOM 1515 N N . PHE A 1 197 ? 10.261 -15.529 -28.709 1.00 90.31 197 PHE A N 1
ATOM 1516 C CA . PHE A 1 197 ? 8.945 -16.163 -28.737 1.00 90.31 197 PHE A CA 1
ATOM 1517 C C . PHE A 1 197 ? 7.915 -15.405 -27.901 1.00 90.31 197 PHE A C 1
ATOM 1519 O O . PHE A 1 197 ? 8.243 -14.730 -26.926 1.00 90.31 197 PHE A O 1
ATOM 1526 N N . VAL A 1 198 ? 6.646 -15.610 -28.250 1.00 88.12 198 VAL A N 1
ATOM 1527 C CA . VAL A 1 198 ? 5.475 -15.251 -27.446 1.00 88.12 198 VAL A CA 1
ATOM 1528 C C . VAL A 1 198 ? 4.672 -16.530 -27.262 1.00 88.12 198 VAL A C 1
ATOM 1530 O O . VAL A 1 198 ? 4.161 -17.090 -28.230 1.00 88.12 198 VAL A O 1
ATOM 1533 N N . ARG A 1 199 ? 4.612 -17.048 -26.034 1.00 89.88 199 ARG A N 1
ATOM 1534 C CA . ARG A 1 199 ? 3.985 -18.341 -25.742 1.00 89.88 199 ARG A CA 1
ATOM 1535 C C . ARG A 1 199 ? 2.847 -18.161 -24.755 1.00 89.88 199 ARG A C 1
ATOM 1537 O O . ARG A 1 199 ? 3.096 -17.782 -23.614 1.00 89.88 199 ARG A O 1
ATOM 1544 N N . ALA A 1 200 ? 1.629 -18.493 -25.175 1.00 89.69 200 ALA A N 1
ATOM 1545 C CA . ALA A 1 200 ? 0.475 -18.538 -24.284 1.00 89.69 200 ALA A CA 1
ATOM 1546 C C . ALA A 1 200 ? 0.712 -19.532 -23.133 1.00 89.69 200 ALA A C 1
ATOM 1548 O O . ALA A 1 200 ? 1.367 -20.567 -23.309 1.00 89.69 200 ALA A O 1
ATOM 1549 N N . GLN A 1 201 ? 0.212 -19.206 -21.948 1.00 88.75 201 GLN A N 1
ATOM 1550 C CA . GLN A 1 201 ? 0.322 -19.999 -20.731 1.00 88.75 201 GLN A CA 1
ATOM 1551 C C . GLN A 1 201 ? -1.010 -19.993 -19.990 1.00 88.75 201 GLN A C 1
ATOM 1553 O O . GLN A 1 201 ? -1.577 -18.935 -19.721 1.00 88.75 201 GLN A O 1
ATOM 1558 N N . ASP A 1 202 ? -1.456 -21.182 -19.598 1.00 92.88 202 ASP A N 1
ATOM 1559 C CA . ASP A 1 202 ? -2.612 -21.369 -18.734 1.00 92.88 202 ASP A CA 1
ATOM 1560 C C . ASP A 1 202 ? -2.161 -21.888 -17.378 1.00 92.88 202 ASP A C 1
ATOM 1562 O O . ASP A 1 202 ? -1.545 -22.948 -17.254 1.00 92.88 202 ASP A O 1
ATOM 1566 N N . TYR A 1 203 ? -2.537 -21.163 -16.339 1.00 93.12 203 TYR A N 1
ATOM 1567 C CA . TYR A 1 203 ? -2.235 -21.500 -14.966 1.00 93.12 203 TYR A CA 1
ATOM 1568 C C . TYR A 1 203 ? -3.505 -21.858 -14.222 1.00 93.12 203 TYR A C 1
ATOM 1570 O O . TYR A 1 203 ? -4.566 -21.254 -14.399 1.00 93.12 203 TYR A O 1
ATOM 1578 N N . ARG A 1 204 ? -3.386 -22.850 -13.343 1.00 94.88 204 ARG A N 1
ATOM 1579 C CA . ARG A 1 204 ? -4.451 -23.247 -12.429 1.00 94.88 204 ARG A CA 1
ATOM 1580 C C . ARG A 1 204 ? -3.883 -23.364 -11.037 1.00 94.88 204 ARG A C 1
ATOM 1582 O O . ARG A 1 204 ? -2.849 -23.993 -10.837 1.00 94.88 204 ARG A O 1
ATOM 1589 N N . ASN A 1 205 ? -4.588 -22.787 -10.081 1.00 94.81 205 ASN A N 1
ATOM 1590 C CA . ASN A 1 205 ? -4.231 -22.879 -8.679 1.00 94.81 205 ASN A CA 1
ATOM 1591 C C . ASN A 1 205 ? -5.478 -23.210 -7.871 1.00 94.81 205 ASN A C 1
ATOM 1593 O O . ASN A 1 205 ? -6.566 -22.708 -8.144 1.00 94.81 205 ASN A O 1
ATOM 1597 N N . SER A 1 206 ? -5.330 -24.082 -6.885 1.00 95.69 206 SER A N 1
ATOM 1598 C CA . SER A 1 206 ? -6.438 -24.517 -6.053 1.00 95.69 206 SER A CA 1
ATOM 1599 C C . SER A 1 206 ? -5.961 -24.724 -4.629 1.00 95.69 206 SER A C 1
ATOM 1601 O O . SER A 1 206 ? -4.972 -25.412 -4.379 1.00 95.69 206 SER A O 1
ATOM 1603 N N . TYR A 1 207 ? -6.676 -24.141 -3.674 1.00 95.38 207 TYR A N 1
ATOM 1604 C CA . TYR A 1 207 ? -6.312 -24.208 -2.265 1.00 95.38 207 TYR A CA 1
ATOM 1605 C C . TYR A 1 207 ? -7.539 -24.147 -1.363 1.00 95.38 207 TYR A C 1
ATOM 1607 O O . TYR A 1 207 ? -8.615 -23.690 -1.750 1.00 95.38 207 TYR A O 1
ATOM 1615 N N . SER A 1 208 ? -7.370 -24.629 -0.135 1.00 96.69 208 SER A N 1
ATOM 1616 C CA . SER A 1 208 ? -8.409 -24.626 0.888 1.00 96.69 208 SER A CA 1
ATOM 1617 C C . SER A 1 208 ? -7.931 -23.956 2.169 1.00 96.69 208 SER A C 1
ATOM 1619 O O . SER A 1 208 ? -6.792 -24.155 2.592 1.00 96.69 208 SER A O 1
ATOM 1621 N N . ASN A 1 209 ? -8.817 -23.211 2.822 1.00 97.44 209 ASN A N 1
ATOM 1622 C CA . ASN A 1 209 ? -8.566 -22.569 4.105 1.00 97.44 209 ASN A CA 1
ATOM 1623 C C . ASN A 1 209 ? -9.594 -23.039 5.137 1.00 97.44 209 ASN A C 1
ATOM 1625 O O . ASN A 1 209 ? -10.794 -23.049 4.867 1.00 97.44 209 ASN A O 1
ATOM 1629 N N . VAL A 1 210 ? -9.111 -23.381 6.331 1.00 97.50 210 VAL A N 1
ATOM 1630 C CA . VAL A 1 210 ? -9.934 -23.671 7.509 1.00 97.50 210 VAL A CA 1
ATOM 1631 C C . VAL A 1 210 ? -9.755 -22.520 8.491 1.00 97.50 210 VAL A C 1
ATOM 1633 O O . VAL A 1 210 ? -8.638 -22.235 8.920 1.00 97.50 210 VAL A O 1
ATOM 1636 N N . LEU A 1 211 ? -10.850 -21.842 8.816 1.00 98.06 211 LEU A N 1
ATOM 1637 C CA . LEU A 1 211 ? -10.872 -20.601 9.583 1.00 98.06 211 LEU A CA 1
ATOM 1638 C C . LEU A 1 211 ? -11.699 -20.807 10.861 1.00 98.06 211 LEU A C 1
ATOM 1640 O O . LEU A 1 211 ? -12.907 -20.551 10.853 1.00 98.06 211 LEU A O 1
ATOM 1644 N N . PRO A 1 212 ? -11.096 -21.338 11.941 1.00 98.25 212 PRO A N 1
ATOM 1645 C CA . PRO A 1 212 ? -11.754 -21.399 13.238 1.00 98.25 212 PRO A CA 1
ATOM 1646 C C . PRO A 1 212 ? -11.859 -20.003 13.861 1.00 98.25 212 PRO A C 1
ATOM 1648 O O . PRO A 1 212 ? -10.998 -19.144 13.645 1.00 98.25 212 PRO A O 1
ATOM 1651 N N . SER A 1 213 ? -12.887 -19.803 14.677 1.00 98.44 213 SER A N 1
ATOM 1652 C CA . SER A 1 213 ? -13.098 -18.596 15.474 1.00 98.44 213 SER A CA 1
ATOM 1653 C C . SER A 1 213 ? -13.696 -18.951 16.830 1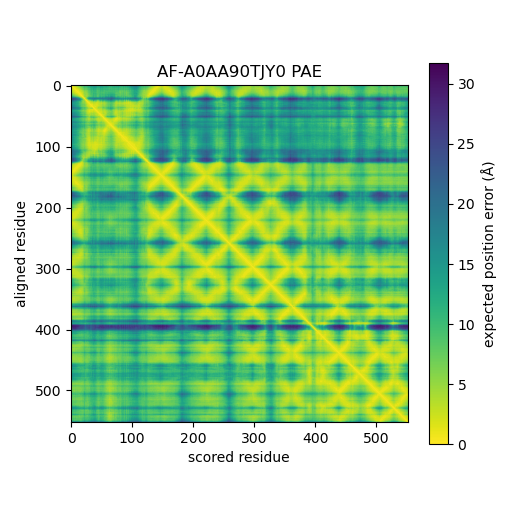.00 98.44 213 SER A C 1
ATOM 1655 O O . SER A 1 213 ? -14.665 -19.701 16.892 1.00 98.44 213 SER A O 1
ATOM 1657 N N . LEU A 1 214 ? -13.169 -18.367 17.894 1.00 98.62 214 LEU A N 1
ATOM 1658 C CA . LEU A 1 214 ? -13.705 -18.421 19.245 1.00 98.62 214 LEU A CA 1
ATOM 1659 C C . LEU A 1 214 ? -13.791 -16.991 19.766 1.00 98.62 214 LEU A C 1
ATOM 1661 O O . LEU A 1 214 ? -12.801 -16.269 19.720 1.00 98.62 214 LEU A O 1
ATOM 1665 N N . ASN A 1 215 ? -14.957 -16.604 20.267 1.00 98.62 215 ASN A N 1
ATOM 1666 C CA . ASN A 1 215 ? -15.175 -15.343 20.960 1.00 98.62 215 ASN A CA 1
ATOM 1667 C C . ASN A 1 215 ? -15.838 -15.644 22.300 1.00 98.62 215 ASN A C 1
ATOM 1669 O O . ASN A 1 215 ? -16.858 -16.330 22.339 1.00 98.62 215 ASN A O 1
ATOM 1673 N N . LEU A 1 216 ? -15.278 -15.120 23.380 1.00 98.56 216 LEU A N 1
ATOM 1674 C CA . LEU A 1 216 ? -15.775 -15.253 24.741 1.00 98.56 216 LEU A CA 1
ATOM 1675 C C . LEU A 1 216 ? -15.917 -13.868 25.355 1.00 98.56 216 LEU A C 1
ATOM 1677 O O . LEU A 1 216 ? -15.074 -12.999 25.138 1.00 98.56 216 LEU A O 1
ATOM 1681 N N . ARG A 1 217 ? -16.955 -13.688 26.160 1.00 98.62 217 ARG A N 1
ATOM 1682 C CA . ARG A 1 217 ? -17.194 -12.505 26.970 1.00 98.62 217 ARG A CA 1
ATOM 1683 C C . ARG A 1 217 ? -17.576 -12.937 28.376 1.00 98.62 217 ARG A C 1
ATOM 1685 O O . ARG A 1 217 ? -18.586 -13.609 28.557 1.00 98.62 217 ARG A O 1
ATOM 1692 N N . MET A 1 218 ? -16.788 -12.514 29.354 1.00 98.56 218 MET A N 1
ATOM 1693 C CA . MET A 1 218 ? -17.067 -12.690 30.775 1.00 98.56 218 MET A CA 1
ATOM 1694 C C . MET A 1 218 ? -17.547 -11.363 31.357 1.00 98.56 218 MET A C 1
ATOM 1696 O O . MET A 1 218 ? -16.859 -10.350 31.228 1.00 98.56 218 MET A O 1
ATOM 1700 N N . LYS A 1 219 ? -18.714 -11.362 31.998 1.00 98.31 219 LYS A N 1
ATOM 1701 C CA . LYS A 1 219 ? -19.288 -10.200 32.683 1.00 98.31 219 LYS A CA 1
ATOM 1702 C C . LYS A 1 219 ? -18.899 -10.274 34.157 1.00 98.31 219 LYS A C 1
ATOM 1704 O O . LYS A 1 219 ? -19.502 -11.023 34.916 1.00 98.31 219 LYS A O 1
ATOM 1709 N N . ALA A 1 220 ? -17.854 -9.549 34.546 1.00 97.56 220 ALA A N 1
ATOM 1710 C CA . ALA A 1 220 ? -17.409 -9.505 35.939 1.00 97.56 220 ALA A CA 1
ATOM 1711 C C . ALA A 1 220 ? -18.355 -8.661 36.816 1.00 97.56 220 ALA A C 1
ATOM 1713 O O . ALA A 1 220 ? -18.468 -8.903 38.012 1.00 97.56 220 ALA A O 1
ATOM 1714 N N . SER A 1 221 ? -19.037 -7.678 36.220 1.00 96.56 221 SER A N 1
ATOM 1715 C CA . SER A 1 221 ? -20.159 -6.931 36.801 1.00 96.56 221 SER A CA 1
ATOM 1716 C C . SER A 1 221 ? -21.000 -6.298 35.685 1.00 96.56 221 SER A C 1
ATOM 1718 O O . SER A 1 221 ? -20.658 -6.422 34.507 1.00 96.56 221 SER A O 1
ATOM 1720 N N . ASP A 1 222 ? -22.039 -5.536 36.036 1.00 94.69 222 ASP A N 1
ATOM 1721 C CA . ASP A 1 222 ? -22.824 -4.744 35.071 1.00 94.69 222 ASP A CA 1
ATOM 1722 C C . ASP A 1 222 ? -21.997 -3.668 34.348 1.00 94.69 222 ASP A C 1
ATOM 1724 O O . ASP A 1 222 ? -22.414 -3.131 33.323 1.00 94.69 222 ASP A O 1
ATOM 1728 N N . LYS A 1 223 ? -20.815 -3.344 34.887 1.00 97.44 223 LYS A N 1
ATOM 1729 C CA . LYS A 1 223 ? -19.933 -2.284 34.390 1.00 97.44 223 LYS A CA 1
ATOM 1730 C C . LYS A 1 223 ? -18.594 -2.801 33.887 1.00 97.44 223 LYS A C 1
ATOM 1732 O O . LYS A 1 223 ? -17.909 -2.063 33.195 1.00 97.44 223 LYS A O 1
ATOM 1737 N N . LEU A 1 224 ? -18.175 -4.014 34.238 1.00 98.31 224 LEU A N 1
ATOM 1738 C CA . LEU A 1 224 ? -16.866 -4.551 33.869 1.00 98.31 224 LEU A CA 1
ATOM 1739 C C . LEU A 1 224 ? -17.027 -5.866 33.114 1.00 98.31 224 LEU A C 1
ATOM 1741 O O . LEU A 1 224 ? -17.580 -6.832 33.640 1.00 98.31 224 LEU A O 1
ATOM 1745 N N . GLN A 1 225 ? -16.482 -5.921 31.903 1.00 98.62 225 GLN A N 1
ATOM 1746 C CA . GLN A 1 225 ? -16.439 -7.142 31.108 1.00 98.62 225 GLN A CA 1
ATOM 1747 C C . GLN A 1 225 ? -15.047 -7.391 30.536 1.00 98.62 225 GLN A C 1
ATOM 1749 O O . GLN A 1 225 ? -14.299 -6.463 30.233 1.00 98.62 225 GLN A O 1
ATOM 1754 N N . PHE A 1 226 ? -14.725 -8.664 30.349 1.00 98.75 226 PHE A N 1
ATOM 1755 C CA . PHE A 1 226 ? -13.521 -9.109 29.664 1.00 98.75 226 PHE A CA 1
ATOM 1756 C C . PHE A 1 226 ? -13.918 -9.841 28.391 1.00 98.75 226 PHE A C 1
ATOM 1758 O O . PHE A 1 226 ? -14.881 -10.614 28.411 1.00 98.75 226 PHE A O 1
ATOM 1765 N N . ARG A 1 227 ? -13.189 -9.641 27.292 1.00 98.56 227 ARG A N 1
ATOM 1766 C CA . ARG A 1 227 ? -13.381 -10.437 26.074 1.00 98.56 227 ARG A CA 1
ATOM 1767 C C . ARG A 1 227 ? -12.105 -11.130 25.667 1.00 98.56 227 ARG A C 1
ATOM 1769 O O . ARG A 1 227 ? -11.034 -10.543 25.701 1.00 98.56 227 ARG A O 1
ATOM 1776 N N . PHE A 1 228 ? -12.244 -12.369 25.232 1.00 98.81 228 PHE A N 1
ATOM 1777 C CA . PHE A 1 228 ? -11.177 -13.142 24.622 1.00 98.81 228 PHE A CA 1
ATOM 1778 C C . PHE A 1 228 ? -11.616 -13.547 23.221 1.00 98.81 228 PHE A C 1
ATOM 1780 O O . PHE A 1 228 ? -12.713 -14.078 23.044 1.00 98.81 228 PHE A O 1
ATOM 1787 N N . ALA A 1 229 ? -10.761 -13.326 22.231 1.00 98.69 229 ALA A N 1
ATOM 1788 C CA . ALA A 1 229 ? -10.978 -13.795 20.875 1.00 98.69 229 ALA A CA 1
ATOM 1789 C C . ALA A 1 229 ? -9.751 -14.557 20.377 1.00 98.69 229 ALA A C 1
ATOM 1791 O O . ALA A 1 229 ? -8.617 -14.131 20.572 1.00 98.69 229 ALA A O 1
ATOM 1792 N N . ALA A 1 230 ? -9.982 -15.678 19.701 1.00 98.69 230 ALA A N 1
ATOM 1793 C CA . ALA A 1 230 ? -8.957 -16.430 18.994 1.00 98.69 230 ALA A CA 1
ATOM 1794 C C . ALA A 1 230 ? -9.502 -16.849 17.629 1.00 98.69 230 ALA A C 1
ATOM 1796 O O . ALA A 1 230 ? -10.561 -17.469 17.542 1.00 98.69 230 ALA A O 1
ATOM 1797 N N . SER A 1 231 ? -8.814 -16.507 16.544 1.00 98.31 231 SER A N 1
ATOM 1798 C CA . SER A 1 231 ? -9.299 -16.834 15.199 1.00 98.31 231 SER A CA 1
ATOM 1799 C C . SER A 1 231 ? -8.184 -16.994 14.172 1.00 98.31 231 SER A C 1
ATOM 1801 O O . SER A 1 231 ? -7.043 -16.581 14.392 1.00 98.31 231 SER A O 1
ATOM 1803 N N . SER A 1 232 ? -8.522 -17.614 13.038 1.00 98.19 232 SER A N 1
ATOM 1804 C CA . SER A 1 232 ? -7.710 -17.539 11.822 1.00 98.19 232 SER A CA 1
ATOM 1805 C C . SER A 1 232 ? -8.415 -16.710 10.754 1.00 98.19 232 SER A C 1
ATOM 1807 O O . SER A 1 232 ? -9.619 -16.868 10.549 1.00 98.19 232 SER A O 1
ATOM 1809 N N . ALA A 1 233 ? -7.666 -15.881 10.029 1.00 96.75 233 ALA A N 1
ATOM 1810 C CA . ALA A 1 233 ? -8.183 -15.104 8.906 1.00 96.75 233 ALA A CA 1
ATOM 1811 C C . ALA A 1 233 ? -7.314 -15.267 7.651 1.00 96.75 233 ALA A C 1
ATOM 1813 O O . ALA A 1 233 ? -6.239 -15.873 7.677 1.00 96.75 233 ALA A O 1
ATOM 1814 N N . VAL A 1 234 ? -7.815 -14.753 6.529 1.00 96.56 234 VAL A N 1
ATOM 1815 C CA . VAL A 1 234 ? -7.187 -14.880 5.213 1.00 96.56 234 VAL A CA 1
ATOM 1816 C C . VAL A 1 234 ? -7.372 -13.594 4.405 1.00 96.56 234 VAL A C 1
ATOM 1818 O O . VAL A 1 234 ? -8.459 -13.018 4.413 1.00 96.56 234 VAL A O 1
ATOM 1821 N N . SER A 1 235 ? -6.327 -13.171 3.694 1.00 95.56 235 SER A N 1
ATOM 1822 C CA . SER A 1 235 ? -6.350 -12.095 2.698 1.00 95.56 235 SER A CA 1
ATOM 1823 C C . SER A 1 235 ? -5.880 -12.655 1.364 1.00 95.56 235 SER A C 1
ATOM 1825 O O . SER A 1 235 ? -4.764 -13.167 1.264 1.00 95.56 235 SER A O 1
ATOM 1827 N N . ARG A 1 236 ? -6.742 -12.605 0.347 1.00 94.25 236 ARG A N 1
ATOM 1828 C CA . ARG A 1 236 ? -6.412 -13.126 -0.985 1.00 94.25 236 ARG A CA 1
ATOM 1829 C C . ARG A 1 236 ? -5.512 -12.152 -1.751 1.00 94.25 236 ARG A C 1
ATOM 1831 O O . ARG A 1 236 ? -5.601 -10.958 -1.468 1.00 94.25 236 ARG A O 1
ATOM 1838 N N . PRO A 1 237 ? -4.668 -12.646 -2.674 1.00 94.44 237 PRO A N 1
ATOM 1839 C CA . PRO A 1 237 ? -3.943 -11.785 -3.602 1.00 94.44 237 PRO A CA 1
ATOM 1840 C C . PRO A 1 237 ? -4.922 -11.007 -4.486 1.00 94.44 237 PRO A C 1
ATOM 1842 O O . PRO A 1 237 ? -6.002 -11.510 -4.813 1.00 94.44 237 PRO A O 1
ATOM 1845 N N . ASP A 1 238 ? -4.531 -9.805 -4.893 1.00 92.56 238 ASP A N 1
ATOM 1846 C CA . ASP A 1 238 ? -5.280 -9.053 -5.898 1.00 92.56 238 ASP A CA 1
ATOM 1847 C C . ASP A 1 238 ? -5.081 -9.675 -7.287 1.00 92.56 238 ASP A C 1
ATOM 1849 O O . ASP A 1 238 ? -4.035 -10.257 -7.572 1.00 92.56 238 ASP A O 1
ATOM 1853 N N . PHE A 1 239 ? -6.062 -9.524 -8.182 1.00 91.62 239 PHE A N 1
ATOM 1854 C CA . PHE A 1 239 ? -5.971 -10.026 -9.561 1.00 91.62 239 PHE A CA 1
ATOM 1855 C C . PHE A 1 239 ? -4.733 -9.483 -10.302 1.00 91.62 239 PHE A C 1
ATOM 1857 O O . PHE A 1 239 ? -4.035 -10.219 -10.995 1.00 91.62 239 PHE A O 1
ATOM 1864 N N . SER A 1 240 ? -4.344 -8.230 -10.057 1.00 89.06 240 SER A N 1
ATOM 1865 C CA . SER A 1 240 ? -3.098 -7.680 -10.610 1.00 89.06 240 SER A CA 1
ATOM 1866 C C . SER A 1 240 ? -1.857 -8.500 -10.229 1.00 89.06 240 SER A C 1
ATOM 1868 O O . SER A 1 240 ? -0.951 -8.627 -11.045 1.00 89.06 240 SER A O 1
ATOM 1870 N N . GLN A 1 241 ? -1.830 -9.114 -9.042 1.00 91.50 241 GLN A N 1
ATOM 1871 C CA . GLN A 1 241 ? -0.737 -9.979 -8.590 1.00 91.50 241 GLN A CA 1
ATOM 1872 C C . GLN A 1 241 ? -0.864 -11.421 -9.092 1.00 91.50 241 GLN A C 1
ATOM 1874 O O . GLN A 1 241 ? 0.086 -12.183 -8.955 1.00 91.50 241 GLN A O 1
ATOM 1879 N N . LEU A 1 242 ? -2.007 -11.818 -9.654 1.00 93.00 242 LEU A N 1
ATOM 1880 C CA . LEU A 1 242 ? -2.271 -13.166 -10.173 1.00 93.00 242 LEU A CA 1
ATOM 1881 C C . LEU A 1 242 ? -2.072 -13.273 -11.689 1.00 93.00 242 LEU A C 1
ATOM 1883 O O . LEU A 1 242 ? -2.374 -14.315 -12.267 1.00 93.00 242 LEU A O 1
ATOM 1887 N N . GLN A 1 243 ? -1.551 -12.224 -12.329 1.00 91.00 243 GLN A N 1
ATOM 1888 C CA . GLN A 1 243 ? -1.280 -12.223 -13.762 1.00 91.00 243 GLN A CA 1
ATOM 1889 C C . GLN A 1 243 ? -0.296 -13.324 -14.156 1.00 91.00 243 GLN A C 1
ATOM 1891 O O . GLN A 1 243 ? 0.815 -13.399 -13.637 1.00 91.00 243 GLN A O 1
ATOM 1896 N N . GLY A 1 244 ? -0.686 -14.149 -15.126 1.00 90.19 244 GLY A N 1
ATOM 1897 C CA . GLY A 1 244 ? 0.182 -15.144 -15.764 1.00 90.19 244 GLY A CA 1
ATOM 1898 C C . GLY A 1 244 ? 1.064 -14.556 -16.865 1.00 90.19 244 GLY A C 1
ATOM 1899 O O . GLY A 1 244 ? 1.080 -15.104 -17.960 1.00 90.19 244 GLY A O 1
ATOM 1900 N N . TYR A 1 245 ? 1.715 -13.416 -16.620 1.00 88.38 245 TYR A N 1
ATOM 1901 C CA . TYR A 1 245 ? 2.534 -12.721 -17.618 1.00 88.38 245 TYR A CA 1
ATOM 1902 C C . TYR A 1 245 ? 3.988 -12.607 -17.159 1.00 88.38 245 TYR A C 1
ATOM 1904 O O . TYR A 1 245 ? 4.261 -12.088 -16.076 1.00 88.38 245 TYR A O 1
ATOM 1912 N N . THR A 1 246 ? 4.922 -13.106 -17.966 1.00 89.25 246 THR A N 1
ATOM 1913 C CA . THR A 1 246 ? 6.364 -13.062 -17.684 1.00 89.25 246 THR A CA 1
ATOM 1914 C C . THR A 1 246 ? 7.123 -12.623 -18.923 1.00 89.25 246 THR A C 1
ATOM 1916 O O . THR A 1 246 ? 7.014 -13.260 -19.969 1.00 89.25 246 THR A O 1
ATOM 1919 N N . THR A 1 247 ? 7.920 -11.568 -18.800 1.00 88.56 247 THR A N 1
ATOM 1920 C CA . THR A 1 247 ? 8.861 -11.141 -19.835 1.00 88.56 247 THR A CA 1
ATOM 1921 C C . THR A 1 247 ? 10.259 -11.609 -19.471 1.00 88.56 247 THR A C 1
ATOM 1923 O O . THR A 1 247 ? 10.672 -11.566 -18.315 1.00 88.56 247 THR A O 1
ATOM 1926 N N . LEU A 1 248 ? 10.988 -12.085 -20.466 1.00 91.06 248 LEU A N 1
ATOM 1927 C CA . LEU A 1 248 ? 12.357 -12.555 -20.369 1.00 91.06 248 LEU A CA 1
ATOM 1928 C C . LEU A 1 248 ? 13.167 -11.791 -21.410 1.00 91.06 248 LEU A C 1
ATOM 1930 O O . LEU A 1 248 ? 12.731 -11.629 -22.551 1.00 91.06 248 LEU A O 1
ATOM 1934 N N . SER A 1 249 ? 14.340 -11.320 -21.018 1.00 89.94 249 SER A N 1
ATOM 1935 C CA . SER A 1 249 ? 15.219 -10.533 -21.864 1.00 89.94 249 SER A CA 1
ATOM 1936 C C . SER A 1 249 ? 16.644 -11.061 -21.819 1.00 89.94 249 SER A C 1
ATOM 1938 O O . SER A 1 249 ? 17.151 -11.476 -20.773 1.00 89.94 249 SER A O 1
ATOM 1940 N N . GLN A 1 250 ? 17.288 -11.029 -22.981 1.00 90.94 250 GLN A N 1
ATOM 1941 C CA . GLN A 1 250 ? 18.721 -11.235 -23.128 1.00 90.94 250 GLN A CA 1
ATOM 1942 C C . GLN A 1 250 ? 19.366 -9.940 -23.624 1.00 90.94 250 GLN A C 1
ATOM 1944 O O . GLN A 1 250 ? 19.125 -9.519 -24.758 1.00 90.94 250 GLN A O 1
ATOM 1949 N N . ASP A 1 251 ? 20.198 -9.340 -22.775 1.00 86.38 251 ASP A N 1
ATOM 1950 C CA . ASP A 1 251 ? 21.017 -8.173 -23.104 1.00 86.38 251 ASP A CA 1
ATOM 1951 C C . ASP A 1 251 ? 22.472 -8.606 -23.296 1.00 86.38 251 ASP A C 1
ATOM 1953 O O . ASP A 1 251 ? 23.057 -9.272 -22.435 1.00 86.38 251 ASP A O 1
ATOM 1957 N N . VAL A 1 252 ? 23.054 -8.249 -24.439 1.00 87.19 252 VAL A N 1
ATOM 1958 C CA . VAL A 1 252 ? 24.441 -8.573 -24.783 1.00 87.19 252 VAL A CA 1
ATOM 1959 C C . VAL A 1 252 ? 25.205 -7.275 -24.988 1.00 87.19 252 VAL A C 1
ATOM 1961 O O . VAL A 1 252 ? 24.902 -6.511 -25.902 1.00 87.19 252 VAL A O 1
ATOM 1964 N N . LYS A 1 253 ? 26.233 -7.046 -24.167 1.00 85.56 253 LYS A N 1
ATOM 1965 C CA . LYS A 1 253 ? 27.117 -5.883 -24.298 1.00 85.56 253 LYS A CA 1
ATOM 1966 C C . LYS A 1 253 ? 28.410 -6.282 -24.983 1.00 85.56 253 LYS A C 1
ATOM 1968 O O . LYS A 1 253 ? 29.086 -7.204 -24.525 1.00 85.56 253 LYS A O 1
ATOM 1973 N N . THR A 1 254 ? 28.780 -5.555 -26.031 1.00 87.00 254 THR A N 1
ATOM 1974 C CA . THR A 1 254 ? 30.004 -5.793 -26.806 1.00 87.00 254 THR A CA 1
ATOM 1975 C C . THR A 1 254 ? 30.868 -4.546 -26.931 1.00 87.00 254 THR A C 1
ATOM 1977 O O . THR A 1 254 ? 30.359 -3.429 -26.902 1.00 87.00 254 THR A O 1
ATOM 1980 N N . THR A 1 255 ? 32.170 -4.755 -27.114 1.00 87.94 255 THR A N 1
ATOM 1981 C CA . THR A 1 255 ? 33.123 -3.747 -27.592 1.00 87.94 255 THR A CA 1
ATOM 1982 C C . THR A 1 255 ? 33.737 -4.259 -28.889 1.00 87.94 255 THR A C 1
ATOM 1984 O O . THR A 1 255 ? 34.204 -5.398 -28.926 1.00 87.94 255 THR A O 1
ATOM 1987 N N . SER A 1 256 ? 33.741 -3.437 -29.934 1.00 87.62 256 SER A N 1
ATOM 1988 C CA . SER A 1 256 ? 34.392 -3.764 -31.206 1.00 87.62 256 SER A CA 1
ATOM 1989 C C . SER A 1 256 ? 35.805 -3.185 -31.247 1.00 87.62 256 SER A C 1
ATOM 1991 O O . SER A 1 256 ? 36.020 -2.045 -30.838 1.00 87.62 256 SER A O 1
ATOM 1993 N N . ASP A 1 257 ? 36.754 -3.984 -31.727 1.00 86.88 257 ASP A N 1
ATOM 1994 C CA . ASP A 1 257 ? 38.093 -3.567 -32.133 1.00 86.88 257 ASP A CA 1
ATOM 1995 C C . ASP A 1 257 ? 38.209 -3.785 -33.643 1.00 86.88 257 ASP A C 1
ATOM 1997 O O . ASP A 1 257 ? 38.491 -4.890 -34.123 1.00 86.88 257 ASP A O 1
ATOM 2001 N N . ASP A 1 258 ? 37.930 -2.721 -34.391 1.00 84.81 258 ASP A N 1
ATOM 2002 C CA . ASP A 1 258 ? 37.869 -2.766 -35.851 1.00 84.81 258 ASP A CA 1
ATOM 2003 C C . ASP A 1 258 ? 39.252 -2.978 -36.483 1.00 84.81 258 ASP A C 1
ATOM 2005 O O . ASP A 1 258 ? 39.356 -3.559 -37.562 1.00 84.81 258 ASP A O 1
ATOM 2009 N N . ALA A 1 259 ? 40.331 -2.572 -35.801 1.00 83.56 259 ALA A N 1
ATOM 2010 C CA . ALA A 1 259 ? 41.699 -2.754 -36.283 1.00 83.56 259 ALA A CA 1
ATOM 2011 C C . ALA A 1 259 ? 42.146 -4.221 -36.196 1.00 83.56 259 ALA A C 1
ATOM 2013 O O . ALA A 1 259 ? 42.879 -4.699 -37.063 1.00 83.56 259 ALA A O 1
ATOM 2014 N N . ALA A 1 260 ? 41.692 -4.939 -35.167 1.00 84.69 260 ALA A N 1
ATOM 2015 C CA . ALA A 1 260 ? 41.939 -6.369 -35.007 1.00 84.69 260 ALA A CA 1
ATOM 2016 C C . ALA A 1 260 ? 40.891 -7.254 -35.709 1.00 84.69 260 ALA A C 1
ATOM 2018 O O . ALA A 1 260 ? 41.087 -8.466 -35.796 1.00 84.69 260 ALA A O 1
ATOM 2019 N N . GLY A 1 261 ? 39.776 -6.681 -36.179 1.00 87.88 261 GLY A N 1
ATOM 2020 C CA . GLY A 1 261 ? 38.641 -7.442 -36.704 1.00 87.88 261 GLY A CA 1
ATOM 2021 C C . GLY A 1 261 ? 37.998 -8.324 -35.631 1.00 87.88 261 GLY A C 1
ATOM 2022 O O . GLY A 1 261 ? 37.668 -9.481 -35.891 1.00 87.88 261 GLY A O 1
ATOM 2023 N N . VAL A 1 262 ? 37.874 -7.823 -34.397 1.00 88.56 262 VAL A N 1
ATOM 2024 C CA . VAL A 1 262 ? 37.384 -8.596 -33.246 1.00 88.56 262 VAL A CA 1
ATOM 2025 C C . VAL A 1 262 ? 36.212 -7.889 -32.571 1.00 88.56 262 VAL A C 1
ATOM 2027 O O . VAL A 1 262 ? 36.306 -6.724 -32.200 1.00 88.56 262 VAL A O 1
ATOM 2030 N N . VAL A 1 263 ? 35.123 -8.616 -32.316 1.00 89.25 263 VAL A N 1
ATOM 2031 C CA . VAL A 1 263 ? 34.055 -8.187 -31.402 1.00 89.25 263 VAL A CA 1
ATOM 2032 C C . VAL A 1 263 ? 34.204 -8.932 -30.079 1.00 89.25 263 VAL A C 1
ATOM 2034 O O . VAL A 1 263 ? 34.064 -10.154 -30.004 1.00 89.25 263 VAL A O 1
ATOM 2037 N N . ARG A 1 264 ? 34.472 -8.200 -28.998 1.00 88.75 264 ARG A N 1
ATOM 2038 C CA . ARG A 1 264 ? 34.507 -8.749 -27.642 1.00 88.75 264 ARG A CA 1
ATOM 2039 C C . ARG A 1 264 ? 33.124 -8.672 -27.016 1.00 88.75 264 ARG A C 1
ATOM 2041 O O . ARG A 1 264 ? 32.583 -7.586 -26.834 1.00 88.75 264 ARG A O 1
ATOM 2048 N N . VAL A 1 265 ? 32.586 -9.812 -26.603 1.00 87.94 265 VAL A N 1
ATOM 2049 C CA . VAL A 1 265 ? 31.449 -9.879 -25.684 1.00 87.94 265 VAL A CA 1
ATOM 2050 C C . VAL A 1 265 ? 31.958 -9.536 -24.287 1.00 87.94 265 VAL A C 1
ATOM 2052 O O . VAL A 1 265 ? 32.831 -10.210 -23.745 1.00 87.94 265 VAL A O 1
ATOM 2055 N N . ASN A 1 266 ? 31.433 -8.462 -23.709 1.00 82.50 266 ASN A N 1
ATOM 2056 C CA . ASN A 1 266 ? 31.788 -8.014 -22.365 1.00 82.50 266 ASN A CA 1
ATOM 2057 C C . ASN A 1 266 ? 30.920 -8.716 -21.319 1.00 82.50 266 ASN A C 1
ATOM 2059 O O . ASN A 1 266 ? 31.416 -9.153 -20.283 1.00 82.50 266 ASN A O 1
ATOM 2063 N N . SER A 1 267 ? 29.619 -8.836 -21.592 1.00 82.31 267 SER A N 1
ATOM 2064 C CA . SER A 1 267 ? 28.676 -9.536 -20.725 1.00 82.31 267 SER A CA 1
ATOM 2065 C C . SER A 1 267 ? 27.437 -10.007 -21.484 1.00 82.31 267 SER A C 1
ATOM 2067 O O . SER A 1 267 ? 27.032 -9.418 -22.489 1.00 82.31 267 SER A O 1
ATOM 2069 N N . VAL A 1 268 ? 26.826 -11.070 -20.962 1.00 84.31 268 VAL A N 1
ATOM 2070 C CA . VAL A 1 268 ? 25.508 -11.564 -21.364 1.00 84.31 268 VAL A CA 1
ATOM 2071 C C . VAL A 1 268 ? 24.640 -11.593 -20.115 1.00 84.31 268 VAL A C 1
ATOM 2073 O O . VAL A 1 268 ? 24.981 -12.264 -19.143 1.00 84.31 268 VAL A O 1
ATOM 2076 N N . THR A 1 269 ? 23.541 -10.848 -20.129 1.00 83.88 269 THR A N 1
ATOM 2077 C CA . THR A 1 269 ? 22.629 -10.725 -18.990 1.00 83.88 269 THR A CA 1
ATOM 2078 C C . THR A 1 269 ? 21.283 -11.335 -19.354 1.00 83.88 269 THR A C 1
ATOM 2080 O O . THR A 1 269 ? 20.659 -10.912 -20.325 1.00 83.88 269 THR A O 1
ATOM 2083 N N . LEU A 1 270 ? 20.846 -12.326 -18.573 1.00 86.88 270 LEU A N 1
ATOM 2084 C CA . LEU A 1 270 ? 19.554 -12.995 -18.719 1.00 86.88 270 LEU A CA 1
ATOM 2085 C C . LEU A 1 270 ? 18.654 -12.620 -17.543 1.00 86.88 270 LEU A C 1
ATOM 2087 O O . LEU A 1 270 ? 18.867 -13.047 -16.404 1.00 86.88 270 LEU A O 1
ATOM 2091 N N . THR A 1 271 ? 17.648 -11.800 -17.812 1.00 86.06 271 THR A N 1
ATOM 2092 C CA . THR A 1 271 ? 16.750 -11.256 -16.787 1.00 86.06 271 THR A CA 1
ATOM 2093 C C . THR A 1 271 ? 15.300 -11.455 -17.166 1.00 86.06 271 THR A C 1
ATOM 2095 O O . THR A 1 271 ? 14.978 -11.694 -18.324 1.00 86.06 271 THR A O 1
ATOM 2098 N N . GLY A 1 272 ? 14.405 -11.321 -16.199 1.00 85.94 272 GLY A N 1
ATOM 2099 C CA . GLY A 1 272 ? 12.990 -11.237 -16.495 1.00 85.94 272 GLY A CA 1
ATOM 2100 C C . GLY A 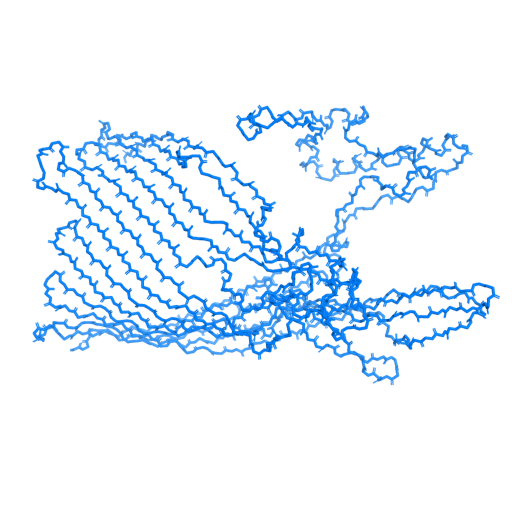1 272 ? 12.166 -10.619 -15.385 1.00 85.94 272 GLY A C 1
ATOM 2101 O O . GLY A 1 272 ? 12.640 -10.384 -14.271 1.00 85.94 272 GLY A O 1
ATOM 2102 N N . GLU A 1 273 ? 10.905 -10.383 -15.708 1.00 86.31 273 GLU A N 1
ATOM 2103 C CA . GLU A 1 273 ? 9.925 -9.799 -14.811 1.00 86.31 273 GLU A CA 1
ATOM 2104 C C . GLU A 1 273 ? 8.590 -10.529 -14.961 1.00 86.31 273 GLU A C 1
ATOM 2106 O O . GLU A 1 273 ? 8.029 -10.642 -16.051 1.00 86.31 273 GLU A O 1
ATOM 2111 N N . GLY A 1 274 ? 8.078 -11.047 -13.848 1.00 88.12 274 GLY A N 1
ATOM 2112 C CA . GLY A 1 274 ? 6.713 -11.538 -13.749 1.00 88.12 274 GLY A CA 1
ATOM 2113 C C . GLY A 1 274 ? 5.803 -10.405 -13.301 1.00 88.12 274 GLY A C 1
ATOM 2114 O O . GLY A 1 274 ? 5.892 -9.971 -12.155 1.00 88.12 274 GLY A O 1
ATOM 2115 N N . SER A 1 275 ? 4.884 -9.959 -14.163 1.00 86.38 275 SER A N 1
ATOM 2116 C CA . SER A 1 275 ? 3.878 -8.947 -13.788 1.00 86.38 275 SER A CA 1
ATOM 2117 C C . SER A 1 275 ? 2.903 -9.453 -12.714 1.00 86.38 275 SER A C 1
ATOM 2119 O O . SER A 1 275 ? 2.195 -8.667 -12.091 1.00 86.38 275 SER A O 1
ATOM 2121 N N . GLY A 1 276 ? 2.873 -10.766 -12.486 1.00 89.81 276 GLY A N 1
ATOM 2122 C CA . GLY A 1 276 ? 2.155 -11.428 -11.412 1.00 89.81 276 GLY A CA 1
ATOM 2123 C C . GLY A 1 276 ? 2.653 -12.860 -11.232 1.00 89.81 276 GLY A C 1
ATOM 2124 O O . GLY A 1 276 ? 3.645 -13.284 -11.826 1.00 89.81 276 GLY A O 1
ATOM 2125 N N . ASN A 1 277 ? 1.958 -13.606 -10.383 1.00 92.38 277 ASN A N 1
ATOM 2126 C CA . ASN A 1 277 ? 2.222 -15.003 -10.110 1.00 92.38 277 ASN A CA 1
ATOM 2127 C C . ASN A 1 277 ? 0.903 -15.743 -9.810 1.00 92.38 277 ASN A C 1
ATOM 2129 O O . ASN A 1 277 ? 0.368 -15.671 -8.699 1.00 92.38 277 ASN A O 1
ATOM 2133 N N . PRO A 1 278 ? 0.385 -16.523 -10.771 1.00 92.94 278 PRO A N 1
ATOM 2134 C CA . PRO A 1 278 ? -0.832 -17.311 -10.591 1.00 92.94 278 PRO A CA 1
ATOM 2135 C C . PRO A 1 278 ? -0.744 -18.366 -9.471 1.00 92.94 278 PRO A C 1
ATOM 2137 O O . PRO A 1 278 ? -1.762 -18.855 -8.977 1.00 92.94 278 PRO A O 1
ATOM 2140 N N . ALA A 1 279 ? 0.462 -18.738 -9.038 1.00 93.00 279 ALA A N 1
ATOM 2141 C CA . ALA A 1 279 ? 0.664 -19.716 -7.973 1.00 93.00 279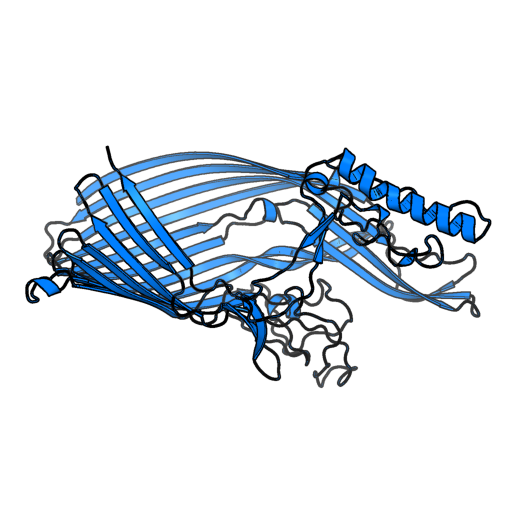 ALA A CA 1
ATOM 2142 C C . ALA A 1 279 ? 0.532 -19.121 -6.558 1.00 93.00 279 ALA A C 1
ATOM 2144 O O . ALA A 1 279 ? 0.628 -19.869 -5.578 1.00 93.00 279 ALA A O 1
ATOM 2145 N N . LEU A 1 280 ? 0.288 -17.810 -6.419 1.00 95.19 280 LEU A N 1
ATOM 2146 C CA . LEU A 1 280 ? 0.168 -17.169 -5.110 1.00 95.19 280 LEU A CA 1
ATOM 2147 C C . LEU A 1 280 ? -0.938 -17.795 -4.260 1.00 95.19 280 LEU A C 1
ATOM 2149 O O . LEU A 1 280 ? -2.081 -17.995 -4.676 1.00 95.19 280 LEU A O 1
ATOM 2153 N N . LYS A 1 281 ? -0.575 -18.064 -3.013 1.00 94.69 281 LYS A N 1
ATOM 2154 C CA . LYS A 1 281 ? -1.479 -18.426 -1.929 1.00 94.69 281 LYS A CA 1
ATOM 2155 C C . LYS A 1 281 ? -1.885 -17.161 -1.175 1.00 94.69 281 LYS A C 1
ATOM 2157 O O . LYS A 1 281 ? -1.154 -16.169 -1.185 1.00 94.69 281 LYS A O 1
ATOM 2162 N N . PRO A 1 282 ? -3.038 -17.170 -0.499 1.00 96.19 282 PRO A N 1
ATOM 2163 C CA . PRO A 1 282 ? -3.446 -16.027 0.290 1.00 96.19 282 PRO A CA 1
ATOM 2164 C C . PRO A 1 282 ? -2.579 -15.878 1.545 1.00 96.19 282 PRO A C 1
ATOM 2166 O O . PRO A 1 282 ? -2.137 -16.867 2.133 1.00 96.19 282 PRO A O 1
ATOM 2169 N N . VAL A 1 283 ? -2.418 -14.639 2.004 1.00 96.94 283 VAL A N 1
ATOM 2170 C CA . VAL A 1 283 ? -1.816 -14.352 3.309 1.00 96.94 283 VAL A CA 1
ATOM 2171 C C . VAL A 1 283 ? -2.769 -14.863 4.385 1.00 96.94 283 VAL A C 1
ATOM 2173 O O . VAL A 1 283 ? -3.956 -14.534 4.373 1.00 96.94 283 VAL A O 1
ATOM 2176 N N . THR A 1 284 ? -2.271 -15.657 5.329 1.00 97.50 284 THR A N 1
ATOM 2177 C CA . THR A 1 284 ? -3.082 -16.164 6.447 1.00 97.50 284 THR A CA 1
ATOM 2178 C C . THR A 1 284 ? -2.636 -15.558 7.766 1.00 97.50 284 THR A C 1
ATOM 2180 O O . THR A 1 284 ? -1.461 -15.231 7.950 1.00 97.50 284 THR A O 1
ATOM 2183 N N . SER A 1 285 ? -3.574 -15.407 8.699 1.00 97.56 285 SER A N 1
ATOM 2184 C CA . SER A 1 285 ? -3.283 -14.966 10.058 1.00 97.56 285 SER A CA 1
ATOM 2185 C C . SER A 1 285 ? -3.825 -15.941 11.095 1.00 97.56 285 SER A C 1
ATOM 2187 O O . SER A 1 285 ? -4.870 -16.557 10.898 1.00 97.56 285 SER A O 1
ATOM 2189 N N . ARG A 1 286 ? -3.117 -16.055 12.221 1.00 98.25 286 ARG A N 1
ATOM 2190 C CA . ARG A 1 286 ? -3.644 -16.569 13.490 1.00 98.25 286 ARG A CA 1
ATOM 2191 C C . ARG A 1 286 ? -3.557 -15.451 14.510 1.00 98.25 286 ARG A C 1
ATOM 2193 O O . ARG A 1 286 ? -2.483 -14.871 14.680 1.00 98.25 286 ARG A O 1
ATOM 2200 N N . GLN A 1 287 ? -4.665 -15.139 15.160 1.00 98.12 287 GLN A N 1
ATOM 2201 C CA . GLN A 1 287 ? -4.763 -13.992 16.051 1.00 98.12 287 GLN A CA 1
ATOM 2202 C C . GLN A 1 287 ? -5.408 -14.364 17.376 1.00 98.12 287 GLN A C 1
ATOM 2204 O O . GLN A 1 287 ? -6.321 -15.189 17.417 1.00 98.12 287 GLN A O 1
ATOM 2209 N N . VAL A 1 288 ? -4.892 -13.747 18.433 1.00 98.62 288 VAL A N 1
ATOM 2210 C CA . VAL A 1 288 ? -5.454 -13.778 19.779 1.00 98.62 288 VAL A CA 1
ATOM 2211 C C . VAL A 1 288 ? -5.541 -12.347 20.284 1.00 98.62 288 VAL A C 1
ATOM 2213 O O . VAL A 1 288 ? -4.565 -11.598 20.179 1.00 98.62 288 VAL A O 1
ATOM 2216 N N . ASP A 1 289 ? -6.692 -12.000 20.841 1.00 98.50 289 ASP A N 1
ATOM 2217 C CA . ASP A 1 289 ? -7.016 -10.683 21.371 1.00 98.50 289 ASP A CA 1
ATOM 2218 C C . ASP A 1 289 ? -7.655 -10.862 22.765 1.00 98.50 289 ASP A C 1
ATOM 2220 O O . ASP A 1 289 ? -8.493 -11.745 22.964 1.00 98.50 289 ASP A O 1
ATOM 2224 N N . LEU A 1 290 ? -7.246 -10.048 23.739 1.00 98.75 290 LEU A N 1
ATOM 2225 C CA . LEU A 1 290 ? -7.818 -10.007 25.088 1.00 98.75 290 LEU A CA 1
ATOM 2226 C C . LEU A 1 290 ? -8.135 -8.555 25.444 1.00 98.75 290 LEU A C 1
ATOM 2228 O O . LEU A 1 290 ? -7.263 -7.695 25.326 1.00 98.75 290 LEU A O 1
ATOM 2232 N N . THR A 1 291 ? -9.357 -8.287 25.898 1.00 98.75 291 THR A N 1
ATOM 2233 C CA . THR A 1 291 ? -9.810 -6.950 26.294 1.00 98.75 291 THR A CA 1
ATOM 2234 C C . THR A 1 291 ? -10.360 -6.938 27.713 1.00 98.75 291 THR A C 1
ATOM 2236 O O . THR A 1 291 ? -10.965 -7.909 28.170 1.00 98.75 291 THR A O 1
ATOM 2239 N N . ALA A 1 292 ? -10.163 -5.815 28.396 1.00 98.75 292 ALA A N 1
ATOM 2240 C CA . ALA A 1 292 ? -10.854 -5.428 29.616 1.00 98.75 292 ALA A CA 1
ATOM 2241 C C . ALA A 1 292 ? -11.599 -4.118 29.336 1.00 98.75 292 ALA A C 1
ATOM 2243 O O . ALA A 1 292 ? -10.993 -3.145 28.887 1.00 98.75 292 ALA A O 1
ATOM 2244 N N . GLU A 1 293 ? -12.906 -4.105 29.569 1.00 98.56 293 GLU A N 1
ATOM 2245 C CA . GLU A 1 293 ? -13.815 -3.022 29.194 1.00 98.56 293 GLU A CA 1
ATOM 2246 C C . GLU A 1 293 ? -14.623 -2.597 30.423 1.00 98.56 293 GLU A C 1
ATOM 2248 O O . GLU A 1 293 ? -15.440 -3.365 30.938 1.00 98.56 293 GLU A O 1
ATOM 2253 N N . TRP A 1 294 ? -14.383 -1.375 30.897 1.00 98.62 294 TRP A N 1
ATOM 2254 C CA . TRP A 1 294 ? -15.037 -0.788 32.062 1.00 98.62 294 TRP A CA 1
ATOM 2255 C C . TRP A 1 294 ? -15.946 0.373 31.653 1.00 98.62 294 TRP A C 1
ATOM 2257 O O . TRP A 1 294 ? -15.469 1.414 31.214 1.00 98.62 294 TRP A O 1
ATOM 2267 N N . TYR A 1 295 ? -17.251 0.200 31.826 1.00 97.81 295 TYR A N 1
ATOM 2268 C CA . TYR A 1 295 ? -18.320 1.162 31.564 1.00 97.81 295 TYR A CA 1
ATOM 2269 C C . TYR A 1 295 ? -18.756 1.823 32.874 1.00 97.81 295 TYR A C 1
ATOM 2271 O O . TYR A 1 295 ? -19.720 1.416 33.523 1.00 97.81 295 TYR A O 1
ATOM 2279 N N . PHE A 1 296 ? -18.000 2.821 33.319 1.00 96.19 296 PHE A N 1
ATOM 2280 C CA . PHE A 1 296 ? -18.215 3.454 34.621 1.00 96.19 296 PHE A CA 1
ATOM 2281 C C . PHE A 1 296 ? -19.374 4.463 34.640 1.00 96.19 296 PHE A C 1
ATOM 2283 O O . PHE A 1 296 ? -19.889 4.752 35.723 1.00 96.19 296 PHE A O 1
ATOM 2290 N N . ALA A 1 297 ? -19.811 4.956 33.475 1.00 93.00 297 ALA A N 1
ATOM 2291 C CA . ALA A 1 297 ? -20.928 5.894 33.321 1.00 93.00 297 ALA A CA 1
ATOM 2292 C C . ALA A 1 297 ? -21.709 5.630 32.011 1.00 93.00 297 ALA A C 1
ATOM 2294 O O . ALA A 1 297 ? -21.164 4.982 31.116 1.00 93.00 297 ALA A O 1
ATOM 2295 N N . PRO A 1 298 ? -22.948 6.147 31.847 1.00 88.94 298 PRO A N 1
ATOM 2296 C CA . PRO A 1 298 ? -23.752 5.941 30.632 1.00 88.94 298 PRO A CA 1
ATOM 2297 C C . PRO A 1 298 ? -23.031 6.322 29.331 1.00 88.94 298 PRO A C 1
ATOM 2299 O O . PRO A 1 298 ? -23.156 5.624 28.329 1.00 88.94 298 PRO A O 1
ATOM 2302 N N . ALA A 1 299 ? -22.231 7.391 29.372 1.00 88.75 299 ALA A N 1
ATOM 2303 C CA . ALA A 1 299 ? -21.370 7.837 28.278 1.00 88.75 299 ALA A CA 1
ATOM 2304 C C . ALA A 1 299 ? -19.879 7.841 28.678 1.00 88.75 299 ALA A C 1
ATOM 2306 O O . ALA A 1 299 ? -19.105 8.684 28.220 1.00 88.75 299 ALA A O 1
ATOM 2307 N N . GLY A 1 300 ? -19.480 6.919 29.567 1.00 95.69 300 GLY A N 1
ATOM 2308 C CA . GLY A 1 300 ? -18.120 6.805 30.093 1.00 95.69 300 GLY A CA 1
ATOM 2309 C C . GLY A 1 300 ? -17.573 5.382 30.019 1.00 95.69 300 GLY A C 1
ATOM 2310 O O . GLY A 1 300 ? -18.169 4.458 30.573 1.00 95.69 300 GLY A O 1
ATOM 2311 N N . SER A 1 301 ? -16.430 5.200 29.354 1.00 98.06 301 SER A N 1
ATOM 2312 C CA . SER A 1 301 ? -15.766 3.902 29.250 1.00 98.06 301 SER A CA 1
ATOM 2313 C C . SER A 1 301 ? -14.240 3.988 29.213 1.00 98.06 301 SER A C 1
ATOM 2315 O O . SER A 1 301 ? -13.663 4.957 28.720 1.00 98.06 301 SER A O 1
ATOM 2317 N N . LEU A 1 302 ? -13.591 2.944 29.725 1.00 98.56 302 LEU A N 1
ATOM 2318 C CA . LEU A 1 302 ? -12.161 2.682 29.606 1.00 98.56 302 LEU A CA 1
ATOM 2319 C C . LEU A 1 302 ? -11.974 1.259 29.083 1.00 98.56 302 LEU A C 1
ATOM 2321 O O . LEU A 1 302 ? -12.482 0.303 29.663 1.00 98.56 302 LEU A O 1
ATOM 2325 N N . THR A 1 303 ? -11.233 1.117 27.994 1.00 98.69 303 THR A N 1
ATOM 2326 C CA . THR A 1 303 ? -10.894 -0.166 27.385 1.00 98.69 303 THR A CA 1
ATOM 2327 C C . THR A 1 303 ? -9.386 -0.319 27.328 1.00 98.69 303 THR A C 1
ATOM 2329 O O . THR A 1 303 ? -8.683 0.576 26.860 1.00 98.69 303 THR A O 1
ATOM 2332 N N . PHE A 1 304 ? -8.900 -1.473 27.764 1.00 98.81 304 PHE A N 1
ATOM 2333 C CA . PHE A 1 304 ? -7.531 -1.920 27.559 1.00 98.81 304 PHE A CA 1
ATOM 2334 C C . PHE A 1 304 ? -7.558 -3.211 26.745 1.00 98.81 304 PHE A C 1
ATOM 2336 O O . PHE A 1 304 ? -8.291 -4.138 27.086 1.00 98.81 304 PHE A O 1
ATOM 2343 N N . ALA A 1 305 ? -6.768 -3.281 25.680 1.00 98.69 305 ALA A N 1
ATOM 2344 C CA . ALA A 1 305 ? -6.676 -4.447 24.815 1.00 98.69 305 ALA A CA 1
ATOM 2345 C C . ALA A 1 305 ? -5.219 -4.860 24.622 1.00 98.69 305 ALA A C 1
ATOM 2347 O O . ALA A 1 305 ? -4.346 -4.013 24.455 1.00 98.69 305 ALA A O 1
ATOM 2348 N N . VAL A 1 306 ? -4.958 -6.162 24.584 1.00 98.81 306 VAL A N 1
ATOM 2349 C CA . VAL A 1 306 ? -3.682 -6.738 24.149 1.00 98.81 306 VAL A CA 1
ATOM 2350 C C . VAL A 1 306 ? -3.939 -7.717 23.020 1.00 98.81 306 VAL A C 1
ATOM 2352 O O . VAL A 1 306 ? -4.934 -8.441 23.026 1.00 98.81 306 VAL A O 1
ATOM 2355 N N . PHE A 1 307 ? -3.035 -7.753 22.048 1.00 98.62 307 PHE A N 1
ATOM 2356 C CA . PHE A 1 307 ? -3.207 -8.601 20.878 1.00 98.62 307 PHE A CA 1
ATOM 2357 C C . PHE A 1 307 ? -1.889 -9.171 20.370 1.00 98.62 307 PHE A C 1
ATOM 2359 O O . PHE A 1 307 ? -0.812 -8.579 20.501 1.00 98.62 307 PHE A O 1
ATOM 2366 N N . ASN A 1 308 ? -1.984 -10.330 19.726 1.00 98.19 308 ASN A N 1
ATOM 2367 C CA . ASN A 1 308 ? -0.883 -10.971 19.025 1.00 98.19 308 ASN A CA 1
ATOM 2368 C C . ASN A 1 308 ? -1.398 -11.615 17.739 1.00 98.19 308 ASN A C 1
ATOM 2370 O O . ASN A 1 308 ? -2.195 -12.551 17.772 1.00 98.19 308 ASN A O 1
ATOM 2374 N N . LYS A 1 309 ? -0.906 -11.125 16.602 1.00 97.38 309 LYS A N 1
ATOM 2375 C CA . LYS A 1 309 ? -1.246 -11.607 15.264 1.00 97.38 309 LYS A CA 1
ATOM 2376 C C . LYS A 1 309 ? 0.001 -12.194 14.621 1.00 97.38 309 LYS A C 1
ATOM 2378 O O . LYS A 1 309 ? 1.015 -11.512 14.482 1.00 97.38 309 LYS A O 1
ATOM 2383 N N . GLN A 1 310 ? -0.076 -13.456 14.222 1.00 97.75 310 GLN A N 1
ATOM 2384 C CA . GLN A 1 310 ? 0.957 -14.163 13.469 1.00 97.75 310 GLN A CA 1
ATOM 2385 C C . GLN A 1 310 ? 0.507 -14.262 12.015 1.00 97.75 310 GLN A C 1
ATOM 2387 O O . GLN A 1 310 ? -0.578 -14.769 11.749 1.00 97.75 310 GLN A O 1
ATOM 2392 N N . LEU A 1 311 ? 1.327 -13.771 11.092 1.00 95.88 311 LEU A N 1
ATOM 2393 C CA . LEU A 1 311 ? 1.075 -13.723 9.655 1.00 95.88 311 LEU A CA 1
ATOM 2394 C C . LEU A 1 311 ? 1.959 -14.748 8.941 1.00 95.88 311 LEU A C 1
ATOM 2396 O O . LEU A 1 311 ? 3.149 -14.873 9.244 1.00 95.88 311 LEU A O 1
ATOM 2400 N N . LYS A 1 312 ? 1.397 -15.445 7.960 1.00 96.31 312 LYS A N 1
ATOM 2401 C CA . LYS A 1 312 ? 2.099 -16.421 7.125 1.00 96.31 312 LYS A CA 1
ATOM 2402 C C . LYS A 1 312 ? 1.814 -16.150 5.651 1.00 96.31 312 LYS A C 1
ATOM 2404 O O . LYS A 1 312 ? 0.726 -15.682 5.319 1.00 96.31 312 LYS A O 1
ATOM 2409 N N . ASP A 1 313 ? 2.782 -16.487 4.803 1.00 95.06 313 ASP A N 1
ATOM 2410 C CA . ASP A 1 313 ? 2.680 -16.409 3.347 1.00 95.06 313 ASP A CA 1
ATOM 2411 C C . ASP A 1 313 ? 2.458 -14.965 2.861 1.00 95.06 313 ASP A C 1
ATOM 2413 O O . ASP A 1 313 ? 1.759 -14.730 1.880 1.00 95.06 313 ASP A O 1
ATOM 2417 N N . ILE A 1 314 ? 3.067 -13.990 3.553 1.00 92.38 314 ILE A N 1
ATOM 2418 C CA . ILE A 1 314 ? 3.097 -12.581 3.142 1.00 92.38 314 ILE A CA 1
ATOM 2419 C C . ILE A 1 314 ? 3.713 -12.505 1.744 1.00 92.38 314 ILE A C 1
ATOM 2421 O O . ILE A 1 314 ? 4.808 -13.026 1.511 1.00 92.38 314 ILE A O 1
ATOM 2425 N N . ILE A 1 315 ? 2.992 -11.845 0.840 1.00 91.19 315 ILE A N 1
ATOM 2426 C CA . ILE A 1 315 ? 3.397 -11.656 -0.550 1.00 91.19 315 ILE A CA 1
ATOM 2427 C C . ILE A 1 315 ? 4.443 -10.545 -0.606 1.00 91.19 315 ILE A C 1
ATOM 2429 O O . ILE A 1 315 ? 4.252 -9.467 -0.040 1.00 91.19 315 ILE A O 1
ATOM 2433 N N . VAL A 1 316 ? 5.563 -10.841 -1.249 1.00 85.19 316 VAL A N 1
ATOM 2434 C CA . VAL A 1 316 ? 6.712 -9.951 -1.429 1.00 85.19 316 VAL A CA 1
ATOM 2435 C C . VAL A 1 316 ? 7.281 -10.187 -2.819 1.00 85.19 316 VAL A C 1
ATOM 2437 O O . VAL A 1 316 ? 7.254 -11.320 -3.299 1.00 85.19 316 VAL A O 1
ATOM 2440 N N . ASP A 1 317 ? 7.817 -9.148 -3.445 1.00 81.69 317 ASP A N 1
ATOM 2441 C CA . ASP A 1 317 ? 8.551 -9.322 -4.695 1.00 81.69 317 ASP A CA 1
ATOM 2442 C C . ASP A 1 317 ? 9.916 -9.939 -4.394 1.00 81.69 317 ASP A C 1
ATOM 2444 O O . ASP A 1 317 ? 10.642 -9.482 -3.504 1.00 81.69 317 ASP A O 1
ATOM 2448 N N . GLN A 1 318 ? 10.244 -11.016 -5.103 1.00 77.62 318 GLN A N 1
ATOM 2449 C CA . GLN A 1 318 ? 11.502 -11.730 -4.936 1.00 77.62 318 GLN A CA 1
ATOM 2450 C C . GLN A 1 318 ? 11.990 -12.281 -6.276 1.00 77.62 318 GLN A C 1
ATOM 2452 O O . GLN A 1 318 ? 11.193 -12.656 -7.138 1.00 77.62 318 GLN A O 1
ATOM 2457 N N . SER A 1 319 ? 13.309 -12.360 -6.420 1.00 79.00 319 SER A N 1
ATOM 2458 C CA . SER A 1 319 ? 13.959 -12.959 -7.581 1.00 79.00 319 SER A CA 1
ATOM 2459 C C . SER A 1 319 ? 14.107 -14.472 -7.428 1.00 79.00 319 SER A C 1
ATOM 2461 O O . SER A 1 319 ? 14.451 -14.959 -6.346 1.00 79.00 319 SER A O 1
ATOM 2463 N N . TYR A 1 320 ? 13.883 -15.210 -8.511 1.00 77.25 320 TYR A N 1
ATOM 2464 C CA . TYR A 1 320 ? 14.105 -16.652 -8.614 1.00 77.25 320 TYR A CA 1
ATOM 2465 C C . TYR A 1 320 ? 14.653 -17.019 -10.002 1.00 77.25 320 TYR A C 1
ATOM 2467 O O . TYR A 1 320 ? 14.594 -16.216 -10.935 1.00 77.25 320 TYR A O 1
ATOM 2475 N N . ASN A 1 321 ? 15.189 -18.234 -10.139 1.00 83.75 321 ASN A N 1
ATOM 2476 C CA . ASN A 1 321 ? 15.720 -18.720 -11.411 1.00 83.75 321 ASN A CA 1
ATOM 2477 C C . ASN A 1 321 ? 14.598 -19.309 -12.272 1.00 83.75 321 ASN A C 1
ATOM 2479 O O . ASN A 1 321 ? 13.886 -20.217 -11.838 1.00 83.75 321 ASN A O 1
ATOM 2483 N N . PHE A 1 322 ? 14.478 -18.824 -13.504 1.00 87.50 322 PHE A N 1
ATOM 2484 C CA . PHE A 1 322 ? 13.617 -19.379 -14.540 1.00 87.50 322 PHE A CA 1
ATOM 2485 C C . PHE A 1 322 ? 14.488 -19.990 -15.638 1.00 87.50 322 PHE A C 1
ATOM 2487 O O . PHE A 1 322 ? 15.321 -19.301 -16.217 1.00 87.50 322 PHE A O 1
ATOM 2494 N N . GLN A 1 323 ? 14.313 -21.277 -15.931 1.00 91.88 323 GLN A N 1
ATOM 2495 C CA . GLN A 1 323 ? 15.156 -21.981 -16.899 1.00 91.88 323 GLN A CA 1
ATOM 2496 C C . GLN A 1 323 ? 14.522 -22.024 -18.287 1.00 91.88 323 GLN A C 1
ATOM 2498 O O . GLN A 1 323 ? 13.368 -22.430 -18.438 1.00 91.88 323 GLN A O 1
ATOM 2503 N N . LEU A 1 324 ? 15.302 -21.654 -19.305 1.00 91.50 324 LEU A N 1
ATOM 2504 C CA . LEU A 1 324 ? 14.956 -21.856 -20.712 1.00 91.50 324 LEU A CA 1
ATOM 2505 C C . LEU A 1 324 ? 16.056 -22.623 -21.455 1.00 91.50 324 LEU A C 1
ATOM 2507 O O . LEU A 1 324 ? 17.229 -22.265 -21.327 1.00 91.50 324 LEU A O 1
ATOM 2511 N N . PRO A 1 325 ? 15.703 -23.634 -22.269 1.00 93.50 325 PRO A N 1
ATOM 2512 C CA . PRO A 1 325 ? 16.663 -24.287 -23.144 1.00 93.50 325 PRO A CA 1
ATOM 2513 C C . PRO A 1 325 ? 17.045 -23.373 -24.318 1.00 93.50 325 PRO A C 1
ATOM 2515 O O . PRO A 1 325 ? 16.197 -22.669 -24.871 1.00 93.50 325 PRO A O 1
ATOM 2518 N N . ASP A 1 326 ? 18.314 -23.406 -24.720 1.00 92.31 326 ASP A N 1
ATOM 2519 C CA . ASP A 1 326 ? 18.745 -22.903 -26.027 1.00 92.31 326 ASP A CA 1
ATOM 2520 C C . ASP A 1 326 ? 18.437 -23.905 -27.153 1.00 92.31 326 ASP A C 1
ATOM 2522 O O . ASP A 1 326 ? 17.925 -25.002 -26.914 1.00 92.31 326 ASP A O 1
ATOM 2526 N N . VAL A 1 327 ? 18.751 -23.541 -28.402 1.00 93.00 327 VAL A N 1
ATOM 2527 C CA . VAL A 1 327 ? 18.547 -24.425 -29.570 1.00 93.00 327 VAL A CA 1
ATOM 2528 C C . VAL A 1 327 ? 19.292 -25.765 -29.484 1.00 93.00 327 VAL A C 1
ATOM 2530 O O . VAL A 1 327 ? 18.932 -26.692 -30.202 1.00 93.00 327 VAL A O 1
ATOM 2533 N N . ASN A 1 328 ? 20.300 -25.889 -28.615 1.00 92.56 328 ASN A N 1
ATOM 2534 C CA . ASN A 1 328 ? 21.054 -27.123 -28.387 1.00 92.56 328 ASN A CA 1
ATOM 2535 C C . ASN A 1 328 ? 20.533 -27.908 -27.167 1.00 92.56 328 ASN A C 1
ATOM 2537 O O . ASN A 1 328 ? 21.132 -28.908 -26.773 1.00 92.56 328 ASN A O 1
ATOM 2541 N N . GLY A 1 329 ? 19.442 -27.455 -26.540 1.00 90.81 329 GLY A N 1
ATOM 2542 C CA . GLY A 1 329 ? 18.848 -28.074 -25.357 1.00 90.81 329 GLY A CA 1
ATOM 2543 C C . GLY A 1 329 ? 19.562 -27.752 -24.041 1.00 90.81 329 GLY A C 1
ATOM 2544 O O . GLY A 1 329 ? 19.181 -28.293 -23.001 1.00 90.81 329 GLY A O 1
ATOM 2545 N N . LYS A 1 330 ? 20.572 -26.872 -24.036 1.00 92.50 330 LYS A N 1
ATOM 2546 C CA . LYS A 1 330 ? 21.248 -26.455 -22.802 1.00 92.50 330 LYS A CA 1
ATOM 2547 C C . LYS A 1 330 ? 20.359 -25.469 -22.046 1.00 92.50 330 LYS A C 1
ATOM 2549 O O . LYS A 1 330 ? 19.953 -24.450 -22.599 1.00 92.50 330 LYS A O 1
ATOM 2554 N N . MET A 1 331 ? 20.083 -25.752 -20.774 1.00 93.62 331 MET A N 1
ATOM 2555 C CA . MET A 1 331 ? 19.316 -24.850 -19.909 1.00 93.62 331 MET A CA 1
ATOM 2556 C C . MET A 1 331 ? 20.126 -23.603 -19.552 1.00 93.62 331 MET A C 1
ATOM 2558 O O . MET A 1 331 ? 21.288 -23.697 -19.154 1.00 93.62 331 MET A O 1
ATOM 2562 N N . ASN A 1 332 ? 19.487 -22.443 -19.671 1.00 90.94 332 ASN A N 1
ATOM 2563 C CA . ASN A 1 332 ? 20.019 -21.142 -19.298 1.00 90.94 332 ASN A CA 1
ATOM 2564 C C . ASN A 1 332 ? 19.134 -20.530 -18.207 1.00 90.94 332 ASN A C 1
ATOM 2566 O O . ASN A 1 332 ? 17.908 -20.500 -18.342 1.00 90.94 332 ASN A O 1
ATOM 2570 N N . ASP A 1 333 ? 19.764 -20.052 -17.135 1.00 88.88 333 ASP A N 1
ATOM 2571 C CA . ASP A 1 333 ? 19.080 -19.450 -15.992 1.00 88.88 333 ASP A CA 1
ATOM 2572 C C . ASP A 1 333 ? 18.805 -17.962 -16.244 1.00 88.88 333 ASP A C 1
ATOM 2574 O O . ASP A 1 333 ? 19.722 -17.157 -16.403 1.00 88.88 333 ASP A O 1
ATOM 2578 N N . PHE A 1 334 ? 17.530 -17.589 -16.225 1.00 88.62 334 PHE A N 1
ATOM 2579 C CA . PHE A 1 334 ? 17.069 -16.208 -16.177 1.00 88.62 334 PHE A CA 1
ATOM 2580 C C . PHE A 1 334 ? 16.799 -15.820 -14.729 1.00 88.62 334 PHE A C 1
ATOM 2582 O O . PHE A 1 334 ? 16.100 -16.534 -14.010 1.00 88.62 334 PHE A O 1
ATOM 2589 N N . THR A 1 335 ? 17.300 -14.661 -14.305 1.00 84.75 335 THR A N 1
ATOM 2590 C CA . THR A 1 335 ? 16.927 -14.100 -13.000 1.00 84.75 335 THR A CA 1
ATOM 2591 C C . THR A 1 335 ? 15.616 -13.330 -13.146 1.00 84.75 335 THR A C 1
ATOM 2593 O O . THR A 1 335 ? 15.609 -12.240 -13.721 1.00 84.75 335 THR A O 1
ATOM 2596 N N . VAL A 1 336 ? 14.514 -13.890 -12.643 1.00 84.25 336 VAL A N 1
ATOM 2597 C CA . VAL A 1 336 ? 13.162 -13.323 -12.772 1.00 84.25 336 VAL A CA 1
ATOM 2598 C C . VAL A 1 336 ? 12.677 -12.773 -11.440 1.00 84.25 336 VAL A C 1
ATOM 2600 O O . VAL A 1 336 ? 12.636 -13.513 -10.461 1.00 84.25 336 VAL A O 1
ATOM 2603 N N . THR A 1 337 ? 12.252 -11.509 -11.405 1.00 84.00 337 THR A N 1
ATOM 2604 C CA . THR A 1 337 ? 11.556 -10.923 -10.244 1.00 84.00 337 THR A CA 1
ATOM 2605 C C . THR A 1 337 ? 10.048 -11.058 -10.409 1.00 84.00 337 THR A C 1
ATOM 2607 O O . THR A 1 337 ? 9.516 -10.675 -11.446 1.00 84.00 337 THR A O 1
ATOM 2610 N N . ALA A 1 338 ? 9.349 -11.571 -9.396 1.00 87.31 338 ALA A N 1
ATOM 2611 C CA . ALA A 1 338 ? 7.885 -11.632 -9.376 1.00 87.31 338 ALA A CA 1
ATOM 2612 C C . ALA A 1 338 ? 7.353 -11.620 -7.929 1.00 87.31 338 ALA A C 1
ATOM 2614 O O . ALA A 1 338 ? 8.109 -11.937 -7.000 1.00 87.31 338 ALA A O 1
ATOM 2615 N N . PRO A 1 339 ? 6.057 -11.332 -7.706 1.00 90.44 339 PRO A N 1
ATOM 2616 C CA . PRO A 1 339 ? 5.450 -11.516 -6.395 1.00 90.44 339 PRO A CA 1
ATOM 2617 C C . PRO A 1 339 ? 5.426 -13.002 -6.015 1.00 90.44 339 PRO A C 1
ATOM 2619 O O . PRO A 1 339 ? 4.940 -13.853 -6.763 1.00 90.44 339 PRO A O 1
ATOM 2622 N N . ILE A 1 340 ? 5.907 -13.336 -4.819 1.00 90.38 340 ILE A N 1
ATOM 2623 C CA . ILE A 1 340 ? 5.853 -14.695 -4.264 1.00 90.38 340 ILE A CA 1
ATOM 2624 C C . ILE A 1 340 ? 5.401 -14.677 -2.798 1.00 90.38 340 ILE A C 1
ATOM 2626 O O . ILE A 1 340 ? 5.540 -13.674 -2.097 1.00 90.38 340 ILE A O 1
ATOM 2630 N N . ASN A 1 341 ? 4.910 -15.807 -2.282 1.00 92.75 341 ASN A N 1
ATOM 2631 C CA . ASN A 1 341 ? 4.714 -16.000 -0.839 1.00 92.75 341 ASN A CA 1
ATOM 2632 C C . ASN A 1 341 ? 6.073 -16.184 -0.141 1.00 9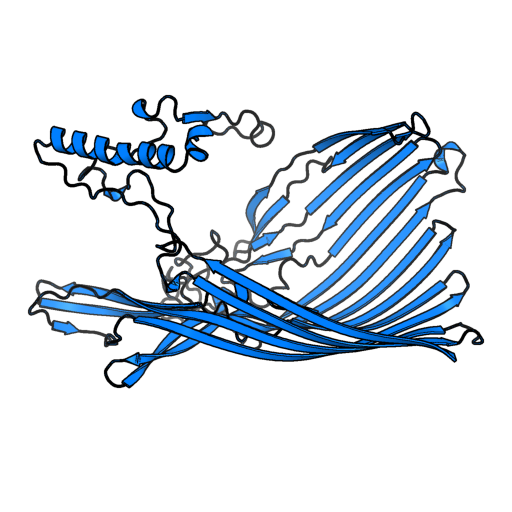2.75 341 ASN A C 1
ATOM 2634 O O . ASN A 1 341 ? 6.468 -17.299 0.194 1.00 92.75 341 ASN A O 1
ATOM 2638 N N . GLY A 1 342 ? 6.809 -15.088 0.043 1.00 88.94 342 GLY A N 1
ATOM 2639 C CA . GLY A 1 342 ? 8.213 -15.109 0.459 1.00 88.94 342 GLY A CA 1
ATOM 2640 C C . GLY A 1 342 ? 8.468 -14.798 1.933 1.00 88.94 342 GLY A C 1
ATOM 2641 O O . GLY A 1 342 ? 9.623 -14.817 2.357 1.00 88.94 342 GLY A O 1
ATOM 2642 N N . ALA A 1 343 ? 7.443 -14.498 2.741 1.00 89.56 343 ALA A N 1
ATOM 2643 C CA . ALA A 1 343 ? 7.660 -14.077 4.125 1.00 89.56 343 ALA A CA 1
ATOM 2644 C C . ALA A 1 343 ? 6.598 -14.536 5.135 1.00 89.56 343 ALA A C 1
ATOM 2646 O O . ALA A 1 343 ? 5.438 -14.796 4.825 1.00 89.56 343 ALA A O 1
ATOM 2647 N N . LYS A 1 344 ? 7.005 -14.548 6.406 1.00 93.12 344 LYS A N 1
ATOM 2648 C CA . LYS A 1 344 ? 6.135 -14.576 7.587 1.00 93.12 344 LYS A CA 1
ATOM 2649 C C . LYS A 1 344 ? 6.286 -13.279 8.375 1.00 93.12 344 LYS A C 1
ATOM 2651 O O . LYS A 1 344 ? 7.268 -12.551 8.224 1.00 93.12 344 LYS A O 1
ATOM 2656 N N . GLY A 1 345 ? 5.341 -12.989 9.255 1.00 92.19 345 GLY A N 1
ATOM 2657 C CA . GLY A 1 345 ? 5.414 -11.797 10.087 1.00 92.19 345 GLY A CA 1
ATOM 2658 C C . GLY A 1 345 ? 4.629 -11.918 11.376 1.00 92.19 345 GLY A C 1
ATOM 2659 O O . GLY A 1 345 ? 3.908 -12.883 11.605 1.00 92.19 345 GLY A O 1
ATOM 2660 N N . ARG A 1 346 ? 4.776 -10.916 12.233 1.00 94.25 346 ARG A N 1
ATOM 2661 C CA . ARG A 1 346 ? 3.976 -10.770 13.447 1.00 94.25 346 ARG A CA 1
ATOM 2662 C C . ARG A 1 346 ? 3.635 -9.310 13.680 1.00 94.25 346 ARG A C 1
ATOM 2664 O O . ARG A 1 346 ? 4.461 -8.453 13.381 1.00 94.25 346 ARG A O 1
ATOM 2671 N N . ALA A 1 347 ? 2.472 -9.057 14.264 1.00 95.12 347 ALA A N 1
ATOM 2672 C CA . ALA A 1 347 ? 2.059 -7.764 14.791 1.00 95.12 347 ALA A CA 1
ATOM 2673 C C . ALA A 1 347 ? 1.452 -7.992 16.177 1.00 95.12 347 ALA A C 1
ATOM 2675 O O . ALA A 1 347 ? 0.436 -8.671 16.311 1.00 95.12 347 ALA A O 1
ATOM 2676 N N . ARG A 1 348 ? 2.102 -7.472 17.215 1.00 97.06 348 ARG A N 1
ATOM 2677 C CA . ARG A 1 348 ? 1.648 -7.615 18.603 1.00 97.06 348 ARG A CA 1
ATOM 2678 C C . ARG A 1 348 ? 1.744 -6.288 19.322 1.00 97.06 348 ARG A C 1
ATOM 2680 O O . ARG A 1 348 ? 2.614 -5.482 18.992 1.00 97.06 348 ARG A O 1
ATOM 2687 N N . GLY A 1 349 ? 0.888 -6.078 20.302 1.00 98.06 349 GLY A N 1
ATOM 2688 C CA . GLY A 1 349 ? 0.782 -4.769 20.906 1.00 98.06 349 GLY A CA 1
ATOM 2689 C C . GLY A 1 349 ? -0.333 -4.662 21.917 1.00 98.06 349 GLY A C 1
ATOM 2690 O O . GLY A 1 349 ? -0.894 -5.667 22.358 1.00 98.06 349 GLY A O 1
ATOM 2691 N N . PHE A 1 350 ? -0.624 -3.418 22.268 1.00 98.69 350 PHE A N 1
ATOM 2692 C CA . PHE A 1 350 ? -1.728 -3.076 23.140 1.00 98.69 350 PHE A CA 1
ATOM 2693 C C . PHE A 1 350 ? -2.397 -1.787 22.679 1.00 98.69 350 PHE A C 1
ATOM 2695 O O . PHE A 1 350 ? -1.777 -0.949 22.015 1.00 98.69 350 PHE A O 1
ATOM 2702 N N . GLU A 1 351 ? -3.658 -1.646 23.056 1.00 98.69 351 GLU A N 1
ATOM 2703 C CA . GLU A 1 351 ? -4.477 -0.475 22.780 1.00 98.69 351 GLU A CA 1
ATOM 2704 C C . GLU A 1 351 ? -5.161 -0.017 24.062 1.00 98.69 351 GLU A C 1
ATOM 2706 O O . GLU A 1 351 ? -5.536 -0.824 24.915 1.00 98.69 351 GLU A O 1
ATOM 2711 N N . VAL A 1 352 ? -5.314 1.294 24.194 1.00 98.75 352 VAL A N 1
ATOM 2712 C CA . VAL A 1 352 ? -6.074 1.930 25.265 1.00 98.75 352 VAL A CA 1
ATOM 2713 C C . VAL A 1 352 ? -7.082 2.856 24.615 1.00 98.75 352 VAL A C 1
ATOM 2715 O O . VAL A 1 352 ? -6.711 3.640 23.744 1.00 98.75 352 VAL A O 1
ATOM 2718 N N . ALA A 1 353 ? -8.337 2.789 25.039 1.00 98.56 353 ALA A N 1
ATOM 2719 C CA . ALA A 1 353 ? -9.373 3.724 24.630 1.00 98.56 353 ALA A CA 1
ATOM 2720 C C . ALA A 1 353 ? -10.117 4.234 25.862 1.00 98.56 353 ALA A C 1
ATOM 2722 O O . ALA A 1 353 ? -10.485 3.457 26.736 1.00 98.56 353 ALA A O 1
ATOM 2723 N N . TYR A 1 354 ? -10.337 5.538 25.930 1.00 98.44 354 TYR A N 1
ATOM 2724 C CA . TYR A 1 354 ? -11.041 6.203 27.012 1.00 98.44 354 TYR A CA 1
ATOM 2725 C C . TYR A 1 354 ? -12.035 7.200 26.425 1.00 98.44 354 TYR A C 1
ATOM 2727 O O . TYR A 1 354 ? -11.717 7.921 25.480 1.00 98.44 354 TYR A O 1
ATOM 2735 N N . GLN A 1 355 ? -13.235 7.248 26.985 1.00 97.50 355 GLN A N 1
ATOM 2736 C CA . GLN A 1 355 ? -14.245 8.239 26.644 1.00 97.50 355 GLN A CA 1
ATOM 2737 C C . GLN A 1 355 ? -15.042 8.590 27.890 1.00 97.50 355 GLN A C 1
ATOM 2739 O O . GLN A 1 355 ? -15.380 7.698 28.661 1.00 97.50 355 GLN A O 1
ATOM 2744 N N . GLN A 1 356 ? -15.365 9.865 28.070 1.00 96.38 356 GLN A N 1
ATOM 2745 C CA . GLN A 1 356 ? -16.226 10.328 29.150 1.00 96.38 356 GLN A CA 1
ATOM 2746 C C . GLN A 1 356 ? -16.863 11.670 28.793 1.00 96.38 356 GLN A C 1
ATOM 2748 O O . GLN A 1 356 ? -16.166 12.552 28.297 1.00 96.38 356 GLN A O 1
ATOM 2753 N N . TYR A 1 357 ? -18.148 11.836 29.113 1.00 95.62 357 TYR A N 1
ATOM 2754 C CA . TYR A 1 357 ? -18.772 13.150 29.294 1.00 95.62 357 TYR A CA 1
ATOM 2755 C C . TYR A 1 357 ? -18.829 13.515 30.783 1.00 95.62 357 TYR A C 1
ATOM 2757 O O . TYR A 1 357 ? -18.970 12.652 31.655 1.00 95.62 357 TYR A O 1
ATOM 2765 N N . PHE A 1 358 ? -18.642 14.796 31.085 1.00 93.19 358 PHE A N 1
ATOM 2766 C CA . PHE A 1 358 ? -18.558 15.336 32.439 1.00 93.19 358 PHE A CA 1
ATOM 2767 C C . PHE A 1 358 ? -19.883 15.980 32.857 1.00 93.19 358 PHE A C 1
ATOM 2769 O O . PHE A 1 358 ? -19.956 17.169 33.168 1.00 93.19 358 PHE A O 1
ATOM 2776 N N . ASP A 1 359 ? -20.928 15.160 32.911 1.00 86.12 359 ASP A N 1
ATOM 2777 C CA . ASP A 1 359 ? -22.311 15.599 33.150 1.00 86.12 359 ASP A CA 1
ATOM 2778 C C . ASP A 1 359 ? -22.518 16.238 34.540 1.00 86.12 359 ASP A C 1
ATOM 2780 O O . ASP A 1 359 ? -23.469 16.987 34.751 1.00 86.12 359 ASP A O 1
ATOM 2784 N N . ASN A 1 360 ? -21.597 15.987 35.480 1.00 87.12 360 ASN A N 1
ATOM 2785 C CA . ASN A 1 360 ? -21.617 16.520 36.848 1.00 87.12 360 ASN A CA 1
ATOM 2786 C C . ASN A 1 360 ? -21.044 17.946 36.974 1.00 87.12 360 ASN A C 1
ATOM 2788 O O . ASN A 1 360 ? -21.001 18.492 38.077 1.00 87.12 360 ASN A O 1
ATOM 2792 N N . LEU A 1 361 ? -20.546 18.542 35.886 1.00 90.19 361 LEU A N 1
ATOM 2793 C CA . LEU A 1 361 ? -20.036 19.914 35.902 1.00 90.19 361 LEU A CA 1
ATOM 2794 C C . LEU A 1 361 ? -21.181 20.947 35.915 1.00 90.19 361 LEU A C 1
ATOM 2796 O O . LEU A 1 361 ? -22.297 20.637 35.489 1.00 90.19 361 LEU A O 1
ATOM 2800 N N . PRO A 1 362 ? -20.921 22.197 36.363 1.00 87.94 362 PRO A N 1
ATOM 2801 C CA . PRO A 1 362 ? -21.902 23.282 36.328 1.00 87.94 362 PRO A CA 1
ATOM 2802 C C . PRO A 1 362 ? -22.555 23.434 34.955 1.00 87.94 362 PRO A C 1
ATOM 2804 O O . PRO A 1 362 ? -21.932 23.141 33.940 1.00 87.94 362 PRO A O 1
ATOM 2807 N N . GLN A 1 363 ? -23.795 23.928 34.918 1.00 86.50 363 GLN A N 1
ATOM 2808 C CA . GLN A 1 363 ? -24.695 23.846 33.762 1.00 86.50 363 GLN A CA 1
ATOM 2809 C C . GLN A 1 363 ? -24.005 24.048 32.402 1.00 86.50 363 GLN A C 1
ATOM 2811 O O . GLN A 1 363 ? -24.069 23.167 31.556 1.00 86.50 363 GLN A O 1
ATOM 2816 N N . TRP A 1 364 ? -23.316 25.155 32.161 1.00 86.19 364 TRP A N 1
ATOM 2817 C CA . TRP A 1 364 ? -22.708 25.418 30.851 1.00 86.19 364 TRP A CA 1
ATOM 2818 C C . TRP A 1 364 ? -21.516 24.502 30.498 1.00 86.19 364 TRP A C 1
ATOM 2820 O O . TRP A 1 364 ? -21.130 24.452 29.342 1.00 86.19 364 TRP A O 1
ATOM 2830 N N . LEU A 1 365 ? -20.954 23.756 31.453 1.00 90.75 365 LEU A N 1
ATOM 2831 C CA . LEU A 1 365 ? -19.858 22.795 31.274 1.00 90.75 365 LEU A CA 1
ATOM 2832 C C . LEU A 1 365 ? -20.328 21.339 31.174 1.00 90.75 365 LEU A C 1
ATOM 2834 O O . LEU A 1 365 ? -19.545 20.484 30.771 1.00 90.75 365 LEU A O 1
ATOM 2838 N N . SER A 1 366 ? -21.587 21.037 31.503 1.00 91.50 366 SER A N 1
ATOM 2839 C CA . SER A 1 366 ? -22.077 19.650 31.580 1.00 91.50 366 SER A CA 1
ATOM 2840 C C . SER A 1 366 ? -22.155 18.926 30.226 1.00 91.50 366 SER A C 1
ATOM 2842 O O . SER A 1 366 ? -22.567 17.776 30.185 1.00 91.50 366 SER A O 1
ATOM 2844 N N . GLY A 1 367 ? -21.863 19.613 29.118 1.00 93.12 367 GLY A N 1
ATOM 2845 C CA . GLY A 1 367 ? -21.738 19.008 27.791 1.00 93.12 367 GLY A CA 1
ATOM 2846 C C . GLY A 1 367 ? -20.311 18.602 27.440 1.00 93.12 367 GLY A C 1
ATOM 2847 O O . GLY A 1 367 ? -20.105 17.986 26.400 1.00 93.12 367 GLY A O 1
ATOM 2848 N N . LEU A 1 368 ? -19.314 18.967 28.256 1.00 96.44 368 LEU A N 1
ATOM 2849 C CA . LEU A 1 368 ? -17.917 18.664 27.965 1.00 96.44 368 LEU A CA 1
ATOM 2850 C C . LEU A 1 368 ? -17.659 17.162 27.992 1.00 96.44 368 LEU A C 1
ATOM 2852 O O . LEU A 1 368 ? -18.081 16.461 28.908 1.00 96.44 368 LEU A O 1
ATOM 2856 N N . GLY A 1 369 ? -16.875 16.696 27.031 1.00 96.94 369 GLY A N 1
ATOM 2857 C CA . GLY A 1 369 ? -16.402 15.330 26.955 1.00 96.94 369 GLY A CA 1
ATOM 2858 C C . GLY A 1 369 ? -14.958 15.241 26.489 1.00 96.94 369 GLY A C 1
ATOM 2859 O O . GLY A 1 369 ? -14.415 16.140 25.849 1.00 96.94 369 GLY A O 1
ATOM 2860 N N . VAL A 1 370 ? -14.326 14.125 26.825 1.00 97.88 370 VAL A N 1
ATOM 2861 C CA . VAL A 1 370 ? -12.987 13.753 26.374 1.00 97.88 370 VAL A CA 1
ATOM 2862 C C . VAL A 1 370 ? -13.073 12.377 25.738 1.00 97.88 370 VAL A C 1
ATOM 2864 O O . VAL A 1 370 ? -13.735 11.478 26.255 1.00 97.88 370 VAL A O 1
ATOM 2867 N N . GLN A 1 371 ? -12.374 12.203 24.624 1.00 98.25 371 GLN A N 1
ATOM 2868 C CA . GLN A 1 371 ? -12.127 10.910 24.008 1.00 98.25 371 GLN A CA 1
ATOM 2869 C C . GLN A 1 371 ? -10.635 10.790 23.711 1.00 98.25 371 GLN A C 1
ATOM 2871 O O . GLN A 1 371 ? -10.038 11.691 23.135 1.00 98.25 371 GLN A O 1
ATOM 2876 N N . ALA A 1 372 ? -10.022 9.682 24.099 1.00 98.50 372 ALA A N 1
ATOM 2877 C CA . ALA A 1 372 ? -8.619 9.410 23.845 1.00 98.50 372 ALA A CA 1
ATOM 2878 C C . ALA A 1 372 ? -8.443 7.961 23.403 1.00 98.50 372 ALA A C 1
ATOM 2880 O O . ALA A 1 372 ? -9.083 7.056 23.935 1.00 98.50 372 ALA A O 1
ATOM 2881 N N . ASN A 1 373 ? -7.559 7.723 22.445 1.00 98.12 373 ASN A N 1
ATOM 2882 C CA . ASN A 1 373 ? -7.107 6.384 22.105 1.00 98.12 373 ASN A CA 1
ATOM 2883 C C . ASN A 1 373 ? -5.606 6.378 21.831 1.00 98.12 373 ASN A C 1
ATOM 2885 O O . ASN A 1 373 ? -5.038 7.355 21.348 1.00 98.12 373 ASN A O 1
ATOM 2889 N N . PHE A 1 374 ? -4.967 5.268 22.173 1.00 98.56 374 PHE A N 1
ATOM 2890 C CA . PHE A 1 374 ? -3.546 5.037 21.986 1.00 98.56 374 PHE A CA 1
ATOM 2891 C C . PHE A 1 374 ? -3.331 3.593 21.552 1.00 98.56 374 PHE A C 1
ATOM 2893 O O . PHE A 1 374 ? -3.842 2.674 22.186 1.00 98.56 374 PHE A O 1
ATOM 2900 N N . THR A 1 375 ? -2.511 3.397 20.526 1.00 98.62 375 THR A N 1
ATOM 2901 C CA . THR A 1 375 ? -2.128 2.079 20.023 1.00 98.62 375 THR A CA 1
ATOM 2902 C C . THR A 1 375 ? -0.607 1.989 19.951 1.00 98.62 375 THR A C 1
ATOM 2904 O O . THR A 1 375 ? 0.059 2.837 19.345 1.00 98.62 375 THR A O 1
ATOM 2907 N N . PHE A 1 376 ? -0.052 0.926 20.534 1.00 98.44 376 PHE A N 1
ATOM 2908 C CA . PHE A 1 376 ? 1.336 0.514 20.342 1.00 98.44 376 PHE A CA 1
ATOM 2909 C C . PHE A 1 376 ? 1.378 -0.819 19.601 1.00 98.44 376 PHE A C 1
ATOM 2911 O O . PHE A 1 376 ? 0.784 -1.791 20.059 1.00 98.44 376 PHE A O 1
ATOM 2918 N N . VAL A 1 377 ? 2.121 -0.890 18.492 1.00 97.38 377 VAL A N 1
ATOM 2919 C CA . VAL A 1 377 ? 2.273 -2.120 17.699 1.00 97.38 377 VAL A CA 1
ATOM 2920 C C . VAL A 1 377 ? 3.740 -2.373 17.359 1.00 97.38 377 VAL A C 1
ATOM 2922 O O . VAL A 1 377 ? 4.395 -1.572 16.690 1.00 97.38 377 VAL A O 1
ATOM 2925 N N . ASP A 1 378 ? 4.251 -3.535 17.757 1.00 94.81 378 ASP A N 1
ATOM 2926 C CA . ASP A 1 378 ? 5.548 -4.057 17.326 1.00 94.81 378 ASP A CA 1
ATOM 2927 C C . ASP A 1 378 ? 5.356 -5.070 16.189 1.00 94.81 378 ASP A C 1
ATOM 2929 O O . ASP A 1 378 ? 4.968 -6.227 16.409 1.00 94.81 378 ASP A O 1
ATOM 2933 N N . GLY A 1 379 ? 5.622 -4.617 14.963 1.00 91.81 379 GLY A N 1
ATOM 2934 C CA . GLY A 1 379 ? 5.590 -5.439 13.763 1.00 91.81 379 GLY A CA 1
ATOM 2935 C C . GLY A 1 379 ? 6.974 -5.911 13.334 1.00 91.81 379 GLY A C 1
ATOM 2936 O O . GLY A 1 379 ? 7.923 -5.129 13.271 1.00 91.81 379 GLY A O 1
ATOM 2937 N N . LYS A 1 380 ? 7.086 -7.196 12.989 1.00 89.38 380 LYS A N 1
ATOM 2938 C CA . LYS A 1 380 ? 8.306 -7.787 12.419 1.00 89.38 380 LYS A CA 1
ATOM 2939 C C . LYS A 1 380 ? 7.963 -8.624 11.193 1.00 89.38 380 LYS A C 1
ATOM 2941 O O . LYS A 1 380 ? 7.022 -9.414 11.238 1.00 89.38 380 LYS A O 1
ATOM 2946 N N . LYS A 1 381 ? 8.766 -8.487 10.136 1.00 86.75 381 LYS A N 1
ATOM 2947 C CA . LYS A 1 381 ? 8.764 -9.345 8.944 1.00 86.75 381 LYS A CA 1
ATOM 2948 C C . LYS A 1 381 ? 9.973 -10.278 8.989 1.00 86.75 381 LYS A C 1
ATOM 2950 O O . LYS A 1 381 ? 11.026 -9.915 9.506 1.00 86.75 381 LYS A O 1
ATOM 2955 N N . THR A 1 382 ? 9.838 -11.496 8.487 1.00 87.12 382 THR A N 1
ATOM 2956 C CA . THR A 1 382 ? 10.946 -12.445 8.332 1.00 87.12 382 THR A CA 1
ATOM 2957 C C . THR A 1 382 ? 10.745 -13.215 7.042 1.00 87.12 382 THR A C 1
ATOM 2959 O O . THR A 1 382 ? 9.711 -13.849 6.849 1.00 87.12 382 THR A O 1
ATOM 2962 N N . MET A 1 383 ? 11.731 -13.137 6.162 1.00 83.88 383 MET A N 1
ATOM 2963 C CA . MET A 1 383 ? 11.694 -13.753 4.840 1.00 83.88 383 MET A CA 1
ATOM 2964 C C . MET A 1 383 ? 12.012 -15.245 4.959 1.00 83.88 383 MET A C 1
ATOM 2966 O O . MET A 1 383 ? 12.760 -15.643 5.852 1.00 83.88 383 MET A O 1
ATOM 2970 N N . TYR A 1 384 ? 11.432 -16.071 4.092 1.00 85.62 384 TYR A N 1
ATOM 2971 C CA . TYR A 1 384 ? 11.748 -17.499 4.027 1.00 85.62 384 TYR A CA 1
ATOM 2972 C C . TYR A 1 384 ? 13.130 -17.737 3.422 1.00 85.62 384 TYR A C 1
ATOM 2974 O O . TYR A 1 384 ? 13.866 -18.590 3.905 1.00 85.62 384 TYR A O 1
ATOM 2982 N N . GLN A 1 385 ? 13.493 -16.938 2.421 1.00 78.88 385 GLN A N 1
ATOM 2983 C CA . GLN A 1 385 ? 14.837 -16.872 1.861 1.00 78.88 385 GLN A CA 1
ATOM 2984 C C . GLN A 1 385 ? 15.423 -15.508 2.207 1.00 78.88 385 GLN A C 1
ATOM 2986 O O . GLN A 1 385 ? 15.201 -14.511 1.529 1.00 78.88 385 GLN A O 1
ATOM 2991 N N . SER A 1 386 ? 16.086 -15.440 3.353 1.00 71.12 386 SER A N 1
ATOM 2992 C CA . SER A 1 386 ? 16.694 -14.213 3.855 1.00 71.12 386 SER A CA 1
ATOM 2993 C C . SER A 1 386 ? 18.062 -13.971 3.232 1.00 71.12 386 SER A C 1
ATOM 2995 O O . SER A 1 386 ? 18.901 -14.871 3.223 1.00 71.12 386 SER A O 1
ATOM 2997 N N . VAL A 1 387 ? 18.329 -12.728 2.840 1.00 73.25 387 VAL A N 1
ATOM 2998 C CA . VAL A 1 387 ? 19.689 -12.251 2.590 1.00 73.25 387 VAL A CA 1
ATOM 2999 C C . VAL A 1 387 ? 20.151 -11.495 3.830 1.00 73.25 387 VAL A C 1
ATOM 3001 O O . VAL A 1 387 ? 19.504 -10.536 4.240 1.00 73.25 387 VAL A O 1
ATOM 3004 N N . PHE A 1 388 ? 21.238 -11.947 4.454 1.00 71.12 388 PHE A N 1
ATOM 3005 C CA . PHE A 1 388 ? 21.835 -11.309 5.640 1.00 71.12 388 PHE A CA 1
ATOM 3006 C C . PHE A 1 388 ? 23.258 -10.812 5.379 1.00 71.12 388 PHE A C 1
ATOM 3008 O O . PHE A 1 388 ? 24.051 -10.661 6.304 1.00 71.12 388 PHE A O 1
ATOM 3015 N N . GLN A 1 389 ? 23.596 -10.577 4.113 1.00 78.94 389 GLN A N 1
ATOM 3016 C CA . GLN A 1 389 ? 24.904 -10.045 3.770 1.00 78.94 389 GLN A CA 1
ATOM 3017 C C . GLN A 1 389 ? 25.018 -8.607 4.281 1.00 78.94 389 GLN A C 1
ATOM 3019 O O . GLN A 1 389 ? 24.128 -7.783 4.060 1.00 78.94 389 GLN A O 1
ATOM 3024 N N . GLN A 1 390 ? 26.116 -8.312 4.977 1.00 85.31 390 GLN A N 1
ATOM 3025 C CA . GLN A 1 390 ? 26.386 -6.974 5.507 1.00 85.31 390 GLN A CA 1
ATOM 3026 C C . GLN A 1 390 ? 26.555 -5.944 4.384 1.00 85.31 390 GLN A C 1
ATOM 3028 O O . GLN A 1 390 ? 26.195 -4.780 4.558 1.00 85.31 390 GLN A O 1
ATOM 3033 N N . TYR A 1 391 ? 27.084 -6.387 3.246 1.00 85.25 391 TYR A N 1
ATOM 3034 C CA . TYR A 1 391 ? 27.334 -5.572 2.070 1.00 85.25 391 TYR A CA 1
ATOM 3035 C C . TYR A 1 391 ? 26.469 -6.047 0.907 1.00 85.25 391 TYR A C 1
ATOM 3037 O O . TYR A 1 391 ? 26.160 -7.233 0.762 1.00 85.25 391 TYR A O 1
ATOM 3045 N N . CYS A 1 392 ? 26.050 -5.098 0.091 1.00 80.94 392 CYS A N 1
ATOM 3046 C CA . CYS A 1 392 ? 25.392 -5.348 -1.174 1.00 80.94 392 CYS A CA 1
ATOM 3047 C C . CYS A 1 392 ? 26.450 -5.542 -2.259 1.00 80.94 392 CYS A C 1
ATOM 3049 O O . CYS A 1 392 ? 27.536 -4.977 -2.183 1.00 80.94 392 CYS A O 1
ATOM 3051 N N . THR A 1 393 ? 26.159 -6.385 -3.244 1.00 69.62 393 THR A N 1
ATOM 3052 C CA . THR A 1 393 ? 27.124 -6.740 -4.291 1.00 69.62 393 THR A CA 1
ATOM 3053 C C . THR A 1 393 ? 27.142 -5.705 -5.418 1.00 69.62 393 THR A C 1
ATOM 3055 O O . THR A 1 393 ? 26.106 -5.109 -5.730 1.00 69.62 393 THR A O 1
ATOM 3058 N N . GLY A 1 394 ? 28.318 -5.511 -6.022 1.00 59.47 394 GLY A N 1
ATOM 3059 C CA . GLY A 1 394 ? 28.568 -4.548 -7.097 1.00 59.47 394 GLY A CA 1
ATOM 3060 C C . GLY A 1 394 ? 27.980 -4.937 -8.457 1.00 59.47 394 GLY A C 1
ATOM 3061 O O . GLY A 1 394 ? 27.712 -6.107 -8.735 1.00 59.47 394 GLY A O 1
ATOM 3062 N N . GLY A 1 395 ? 27.774 -3.918 -9.293 1.00 58.41 395 GLY A N 1
ATOM 3063 C CA . GLY A 1 395 ? 27.211 -4.001 -10.639 1.00 58.41 395 GLY A CA 1
ATOM 3064 C C . GLY A 1 395 ? 26.389 -2.748 -10.945 1.00 58.41 395 GLY A C 1
ATOM 3065 O O . GLY A 1 395 ? 25.489 -2.402 -10.179 1.00 58.41 395 GLY A O 1
ATOM 3066 N N . ALA A 1 396 ? 26.672 -2.078 -12.068 1.00 46.19 396 ALA A N 1
ATOM 3067 C CA . ALA A 1 396 ? 26.039 -0.823 -12.504 1.00 46.19 396 ALA A CA 1
ATOM 3068 C C . ALA A 1 396 ? 24.565 -0.976 -12.955 1.00 46.19 396 ALA A C 1
ATOM 3070 O O . ALA A 1 396 ? 24.091 -0.274 -13.847 1.00 46.19 396 ALA A O 1
ATOM 3071 N N . GLY A 1 397 ? 23.829 -1.924 -12.378 1.00 52.62 397 GLY A N 1
ATOM 3072 C CA . GLY A 1 397 ? 22.465 -2.241 -12.757 1.00 52.62 397 GLY A CA 1
ATOM 3073 C C . GLY A 1 397 ? 21.607 -2.549 -11.543 1.00 52.62 397 GLY A C 1
ATOM 3074 O O . GLY A 1 397 ? 21.930 -3.422 -10.744 1.00 52.62 397 GLY A O 1
ATOM 3075 N N . ASN A 1 398 ? 20.442 -1.901 -11.490 1.00 50.53 398 ASN A N 1
ATOM 3076 C CA . ASN A 1 398 ? 19.331 -2.186 -10.574 1.00 50.53 398 ASN A CA 1
ATOM 3077 C C . ASN A 1 398 ? 18.667 -3.556 -10.848 1.00 50.53 398 ASN A C 1
ATOM 3079 O O . ASN A 1 398 ? 17.456 -3.703 -10.685 1.00 50.53 398 ASN A O 1
ATOM 3083 N N . GLY A 1 399 ? 19.423 -4.529 -11.359 1.00 51.41 399 GLY A N 1
ATOM 3084 C CA . GLY A 1 399 ? 18.904 -5.801 -11.831 1.00 51.41 399 GLY A CA 1
ATOM 3085 C C . GLY A 1 399 ? 18.318 -6.643 -10.700 1.00 51.41 399 GLY A C 1
ATOM 3086 O O . GLY A 1 399 ? 18.699 -6.525 -9.532 1.00 51.41 399 GLY A O 1
ATOM 3087 N N . ALA A 1 400 ? 17.427 -7.555 -11.083 1.00 49.62 400 ALA A N 1
ATOM 3088 C CA . ALA A 1 400 ? 16.835 -8.579 -10.225 1.00 49.62 400 ALA A CA 1
ATOM 3089 C C . ALA A 1 400 ? 17.871 -9.389 -9.407 1.00 49.62 400 ALA A C 1
ATOM 3091 O O . ALA A 1 400 ? 17.523 -10.002 -8.401 1.00 49.62 400 ALA A O 1
ATOM 3092 N N . SER A 1 401 ? 19.148 -9.385 -9.796 1.00 52.78 401 SER A N 1
ATOM 3093 C CA . SER A 1 401 ? 20.237 -10.107 -9.134 1.00 52.78 401 SER A CA 1
ATOM 3094 C C . SER A 1 401 ? 20.679 -9.520 -7.784 1.00 52.78 401 SER A C 1
ATOM 3096 O O . SER A 1 401 ? 21.223 -10.263 -6.967 1.00 52.78 401 SER A O 1
ATOM 3098 N N . ASN A 1 402 ? 20.418 -8.239 -7.474 1.00 67.56 402 ASN A N 1
ATOM 3099 C CA . ASN A 1 402 ? 20.774 -7.666 -6.166 1.00 67.56 402 ASN A CA 1
ATOM 3100 C C . ASN A 1 402 ? 19.649 -7.875 -5.137 1.00 67.56 402 ASN A C 1
ATOM 3102 O O . ASN A 1 402 ? 18.918 -6.961 -4.753 1.00 67.56 402 ASN A O 1
ATOM 3106 N N . LEU A 1 403 ? 19.476 -9.123 -4.702 1.00 71.00 403 LEU A N 1
ATOM 3107 C CA . LEU A 1 403 ? 18.411 -9.504 -3.772 1.00 71.00 403 LEU A CA 1
ATOM 3108 C C . LEU A 1 403 ? 18.522 -8.767 -2.421 1.00 71.00 403 LEU A C 1
ATOM 3110 O O . LEU A 1 403 ? 17.506 -8.401 -1.832 1.00 71.00 403 LEU A O 1
ATOM 3114 N N . ASN A 1 404 ? 19.746 -8.475 -1.958 1.00 78.50 404 ASN A N 1
ATOM 3115 C CA . ASN A 1 404 ? 19.971 -7.735 -0.712 1.00 78.50 404 ASN A CA 1
ATOM 3116 C C . ASN A 1 404 ? 19.408 -6.303 -0.783 1.00 78.50 404 ASN A C 1
ATOM 3118 O O . ASN A 1 404 ? 18.692 -5.872 0.120 1.00 78.50 404 ASN A O 1
ATOM 3122 N N . LEU A 1 405 ? 19.664 -5.602 -1.894 1.00 81.44 405 LEU A N 1
ATOM 3123 C CA . LEU A 1 405 ? 19.131 -4.269 -2.192 1.00 81.44 405 LEU A CA 1
ATOM 3124 C C . LEU A 1 405 ? 17.610 -4.231 -2.182 1.00 81.44 405 LEU A C 1
ATOM 3126 O O . LEU A 1 405 ? 17.010 -3.376 -1.531 1.00 81.44 405 LEU A O 1
ATOM 3130 N N . ASN A 1 406 ? 16.991 -5.176 -2.880 1.00 76.69 406 ASN A N 1
ATOM 3131 C CA . ASN A 1 406 ? 15.540 -5.237 -3.012 1.00 76.69 406 ASN A CA 1
ATOM 3132 C C . ASN A 1 406 ? 14.839 -5.594 -1.693 1.00 76.69 406 ASN A C 1
ATOM 3134 O O . ASN A 1 406 ? 13.708 -5.175 -1.458 1.00 76.69 406 ASN A O 1
ATOM 3138 N N . MET A 1 407 ? 15.499 -6.356 -0.819 1.00 77.00 407 MET A N 1
ATOM 3139 C CA . MET A 1 407 ? 14.888 -6.851 0.415 1.00 77.00 407 MET A CA 1
ATOM 3140 C C . MET A 1 407 ? 15.145 -5.967 1.632 1.00 77.00 407 MET A C 1
ATOM 3142 O O . MET A 1 407 ? 14.224 -5.705 2.409 1.00 77.00 407 MET A O 1
ATOM 3146 N N . ASN A 1 408 ? 16.392 -5.546 1.811 1.00 82.88 408 ASN A N 1
ATOM 3147 C CA . ASN A 1 408 ? 16.854 -4.858 3.011 1.00 82.88 408 ASN A CA 1
ATOM 3148 C C . ASN A 1 408 ? 17.194 -3.388 2.747 1.00 82.88 408 ASN A C 1
ATOM 3150 O O . ASN A 1 408 ? 17.399 -2.640 3.698 1.00 82.88 408 ASN A O 1
ATOM 3154 N N . GLY A 1 409 ? 17.268 -2.965 1.482 1.00 87.56 409 GLY A N 1
ATOM 3155 C CA . GLY A 1 409 ? 17.864 -1.687 1.112 1.00 87.56 409 GLY A CA 1
ATOM 3156 C C . GLY A 1 409 ? 19.383 -1.693 1.289 1.00 87.56 409 GLY A C 1
ATOM 3157 O O . GLY A 1 409 ? 19.940 -2.407 2.132 1.00 87.56 409 GLY A O 1
ATOM 3158 N N . CYS A 1 410 ? 20.049 -0.863 0.497 1.00 89.75 410 CYS A N 1
ATOM 3159 C CA . CYS A 1 410 ? 21.490 -0.643 0.574 1.00 89.75 410 CYS A CA 1
ATOM 3160 C C . CYS A 1 410 ? 21.749 0.848 0.669 1.00 89.75 410 CYS A C 1
ATOM 3162 O O . CYS A 1 410 ? 21.152 1.642 -0.061 1.00 89.75 410 CYS A O 1
ATOM 3164 N N . ASP A 1 411 ? 22.619 1.211 1.590 1.00 92.00 411 ASP A N 1
ATOM 3165 C CA . ASP A 1 411 ? 23.080 2.570 1.782 1.00 92.00 411 ASP A CA 1
ATOM 3166 C C . ASP A 1 411 ? 24.084 2.959 0.685 1.00 92.00 411 ASP A C 1
ATOM 3168 O O . ASP A 1 411 ? 24.580 2.111 -0.061 1.00 92.00 411 ASP A O 1
ATOM 3172 N N . THR A 1 412 ? 24.410 4.244 0.586 1.00 91.12 412 THR A N 1
ATOM 3173 C CA . THR A 1 412 ? 25.343 4.780 -0.415 1.00 91.12 412 THR A CA 1
ATOM 3174 C C . THR A 1 412 ? 26.790 4.328 -0.213 1.00 91.12 412 THR A C 1
ATOM 3176 O O . THR A 1 412 ? 27.603 4.520 -1.108 1.00 91.12 412 THR A O 1
ATOM 3179 N N . ASN A 1 413 ? 27.119 3.699 0.919 1.00 90.62 413 ASN A N 1
ATOM 3180 C CA . ASN A 1 413 ? 28.393 3.008 1.150 1.00 90.62 413 ASN A CA 1
ATOM 3181 C C . ASN A 1 413 ? 28.315 1.491 0.896 1.00 90.62 413 ASN A C 1
ATOM 3183 O O . ASN A 1 413 ? 29.178 0.741 1.350 1.00 90.62 413 ASN A O 1
ATOM 3187 N N . GLY A 1 414 ? 27.247 1.007 0.262 1.00 88.00 414 GLY A N 1
ATOM 3188 C CA . GLY A 1 414 ? 27.071 -0.405 -0.057 1.00 88.00 414 GLY A CA 1
ATOM 3189 C C . GLY A 1 414 ? 26.705 -1.288 1.138 1.00 88.00 414 GLY A C 1
ATOM 3190 O O . GLY A 1 414 ? 26.529 -2.491 0.960 1.00 88.00 414 GLY A O 1
ATOM 3191 N N . ARG A 1 415 ? 26.552 -0.748 2.357 1.00 89.94 415 ARG A N 1
ATOM 3192 C CA . ARG A 1 415 ? 26.085 -1.529 3.515 1.00 89.94 415 ARG A CA 1
ATOM 3193 C C . ARG A 1 415 ? 24.575 -1.708 3.469 1.00 89.94 415 ARG A C 1
ATOM 3195 O O . ARG A 1 415 ? 23.834 -0.785 3.146 1.00 89.94 415 ARG A O 1
ATOM 3202 N N . SER A 1 416 ? 24.101 -2.891 3.835 1.00 89.50 416 SER A N 1
ATOM 3203 C CA . SER A 1 416 ? 22.666 -3.141 3.946 1.00 89.50 416 SER A CA 1
ATOM 3204 C C . SER A 1 416 ? 22.083 -2.541 5.231 1.00 89.50 416 SER A C 1
ATOM 3206 O O . SER A 1 416 ? 22.707 -2.625 6.290 1.00 89.50 416 SER A O 1
ATOM 3208 N N . PHE A 1 417 ? 20.856 -2.005 5.175 1.00 88.75 417 PHE A N 1
ATOM 3209 C CA . PHE A 1 417 ? 20.128 -1.579 6.384 1.00 88.75 417 PHE A CA 1
ATOM 3210 C C . PHE A 1 417 ? 19.605 -2.767 7.214 1.00 88.75 417 PHE A C 1
ATOM 3212 O O . PHE A 1 417 ? 19.306 -2.620 8.401 1.00 88.75 417 PHE A O 1
ATOM 3219 N N . GLY A 1 418 ? 19.507 -3.958 6.615 1.00 82.00 418 GLY A N 1
ATOM 3220 C CA . GLY A 1 418 ? 19.096 -5.187 7.293 1.00 82.00 418 GLY A CA 1
ATOM 3221 C C . GLY A 1 418 ? 17.622 -5.211 7.726 1.00 82.00 418 GLY A C 1
ATOM 3222 O O . GLY A 1 418 ? 16.727 -4.891 6.951 1.00 82.00 418 GLY A O 1
ATOM 3223 N N . ASN A 1 419 ? 17.362 -5.661 8.962 1.00 75.19 419 ASN A N 1
ATOM 3224 C CA . ASN A 1 419 ? 16.035 -5.995 9.513 1.00 75.19 419 ASN A CA 1
ATOM 3225 C C . ASN A 1 419 ? 15.067 -4.793 9.627 1.00 75.19 419 ASN A C 1
ATOM 3227 O O . ASN A 1 419 ? 14.769 -4.314 10.726 1.00 75.19 419 ASN A O 1
ATOM 3231 N N . LEU A 1 420 ? 14.524 -4.342 8.503 1.00 84.50 420 LEU A N 1
ATOM 3232 C CA . LEU A 1 420 ? 13.528 -3.277 8.438 1.00 84.50 420 LEU A CA 1
ATOM 3233 C C . LEU A 1 420 ? 12.136 -3.738 8.941 1.00 84.50 420 LEU A C 1
ATOM 3235 O O . LEU A 1 420 ? 11.781 -4.918 8.821 1.00 84.50 420 LEU A O 1
ATOM 3239 N N . PRO A 1 421 ? 11.327 -2.831 9.534 1.00 85.19 421 PRO A N 1
ATOM 3240 C CA . PRO A 1 421 ? 9.990 -3.153 10.044 1.00 85.19 421 PRO A CA 1
ATOM 3241 C C . PRO A 1 421 ? 8.979 -3.441 8.918 1.00 85.19 421 PRO A C 1
ATOM 3243 O O . PRO A 1 421 ? 9.287 -3.362 7.731 1.00 85.19 421 PRO A O 1
ATOM 3246 N N . LEU A 1 422 ? 7.741 -3.783 9.291 1.00 85.19 422 LEU A N 1
ATOM 3247 C CA . LEU A 1 422 ? 6.648 -3.919 8.324 1.00 85.19 422 LEU A CA 1
ATOM 3248 C C . LEU A 1 422 ? 6.328 -2.576 7.649 1.00 85.19 422 LEU A C 1
ATOM 3250 O O . LEU A 1 422 ? 6.363 -1.520 8.285 1.00 85.19 422 LEU A O 1
ATOM 3254 N N . TYR A 1 423 ? 5.974 -2.637 6.364 1.00 88.38 423 TYR A N 1
ATOM 3255 C CA . TYR A 1 423 ? 5.585 -1.460 5.593 1.00 88.38 423 TYR A CA 1
ATOM 3256 C C . TYR A 1 423 ? 4.302 -0.818 6.130 1.00 88.38 423 TYR A C 1
ATOM 3258 O O . TYR A 1 423 ? 3.386 -1.500 6.588 1.00 88.38 423 TYR A O 1
ATOM 3266 N N . ASN A 1 424 ? 4.255 0.512 6.062 1.00 91.44 424 ASN A N 1
ATOM 3267 C CA . ASN A 1 424 ? 3.156 1.408 6.424 1.00 91.44 424 ASN A CA 1
ATOM 3268 C C . ASN A 1 424 ? 2.624 1.270 7.859 1.00 91.44 424 ASN A C 1
ATOM 3270 O O . ASN A 1 424 ? 1.587 1.841 8.206 1.00 91.44 424 ASN A O 1
ATOM 3274 N N . GLN A 1 425 ? 3.368 0.581 8.723 1.00 93.31 425 GLN A N 1
ATOM 3275 C CA . GLN A 1 425 ? 2.989 0.338 10.103 1.00 93.31 425 GLN A CA 1
ATOM 3276 C C . GLN A 1 425 ? 3.733 1.297 11.038 1.00 93.31 425 GLN A C 1
ATOM 3278 O O . GLN A 1 425 ? 4.931 1.159 11.285 1.00 93.31 425 GLN A O 1
ATOM 3283 N N . SER A 1 426 ? 3.015 2.283 11.575 1.00 96.19 426 SER A N 1
ATOM 3284 C CA . SER A 1 426 ? 3.530 3.109 12.670 1.00 96.19 426 SER A CA 1
ATOM 3285 C C . SER A 1 426 ? 3.561 2.288 13.958 1.00 96.19 426 SER A C 1
ATOM 3287 O O . SER A 1 426 ? 2.640 1.520 14.240 1.00 96.19 426 SER A O 1
ATOM 3289 N N . ARG A 1 427 ? 4.625 2.443 14.752 1.00 96.31 427 ARG A N 1
ATOM 3290 C CA . ARG A 1 427 ? 4.746 1.757 16.048 1.00 96.31 427 ARG A CA 1
ATOM 3291 C C . ARG A 1 427 ? 3.851 2.358 17.120 1.00 96.31 427 ARG A C 1
ATOM 3293 O O . ARG A 1 427 ? 3.462 1.649 18.039 1.00 96.31 427 ARG A O 1
ATOM 3300 N N . ARG A 1 428 ? 3.587 3.662 17.035 1.00 98.12 428 ARG A N 1
ATOM 3301 C CA . ARG A 1 428 ? 2.753 4.407 17.981 1.00 98.12 428 ARG A CA 1
ATOM 3302 C C . ARG A 1 428 ? 1.790 5.296 17.211 1.00 98.12 428 ARG A C 1
ATOM 3304 O O . ARG A 1 428 ? 2.217 6.000 16.294 1.00 98.12 428 ARG A O 1
ATOM 3311 N N . SER A 1 429 ? 0.533 5.300 17.617 1.00 98.19 429 SER A N 1
ATOM 3312 C CA . SER A 1 429 ? -0.476 6.250 17.153 1.00 98.19 429 SER A CA 1
ATOM 3313 C C . SER A 1 429 ? -1.401 6.614 18.300 1.00 98.19 429 SER A C 1
ATOM 3315 O O . SER A 1 429 ? -1.666 5.775 19.161 1.00 98.19 429 SER A O 1
ATOM 3317 N N . TYR A 1 430 ? -1.879 7.852 18.319 1.00 98.00 430 TYR A N 1
ATOM 3318 C CA . TYR A 1 430 ? -2.890 8.284 19.272 1.00 98.00 430 TYR A CA 1
ATOM 3319 C C . TYR A 1 430 ? -3.804 9.350 18.685 1.00 98.00 430 TYR A C 1
ATOM 3321 O O . TYR A 1 430 ? -3.414 10.110 17.796 1.00 98.00 430 TYR A O 1
ATOM 3329 N N . ASN A 1 431 ? -5.013 9.411 19.223 1.00 98.25 431 ASN A N 1
ATOM 3330 C CA . ASN A 1 431 ? -5.958 10.493 19.018 1.00 98.25 431 ASN A CA 1
ATOM 3331 C C . ASN A 1 431 ? -6.431 10.992 20.385 1.00 98.25 431 ASN A C 1
ATOM 3333 O O . ASN A 1 431 ? -6.699 10.197 21.284 1.00 98.25 431 ASN A O 1
ATOM 3337 N N . LEU A 1 432 ? -6.522 12.309 20.527 1.00 98.44 432 LEU A N 1
ATOM 3338 C CA . LEU A 1 432 ? -7.108 12.978 21.681 1.00 98.44 432 LEU A CA 1
ATOM 3339 C C . LEU A 1 432 ? -8.133 13.982 21.171 1.00 98.44 432 LEU A C 1
ATOM 3341 O O . LEU A 1 432 ? -7.790 14.848 20.372 1.00 98.44 432 LEU A O 1
ATOM 3345 N N . ALA A 1 433 ? -9.369 13.881 21.637 1.00 98.38 433 ALA A N 1
ATOM 3346 C CA . ALA A 1 433 ? -10.451 14.775 21.287 1.00 98.38 433 ALA A CA 1
ATOM 3347 C C . ALA A 1 433 ? -11.103 15.373 22.534 1.00 98.38 433 ALA A C 1
ATOM 3349 O O . ALA A 1 433 ? -11.488 14.657 23.458 1.00 98.38 433 ALA A O 1
ATOM 3350 N N . LEU A 1 434 ? -11.254 16.692 22.517 1.00 98.06 434 LEU A N 1
ATOM 3351 C CA . LEU A 1 434 ? -12.170 17.428 23.375 1.00 98.06 434 LEU A CA 1
ATOM 3352 C C . LEU A 1 434 ? -13.495 17.562 22.633 1.00 98.06 434 LEU A C 1
ATOM 3354 O O . LEU A 1 434 ? -13.513 17.823 21.430 1.00 98.06 434 LEU A O 1
ATOM 3358 N N . MET A 1 435 ? -14.594 17.357 23.337 1.00 97.44 435 MET A N 1
ATOM 3359 C CA . MET A 1 435 ? -15.945 17.387 22.792 1.00 97.44 435 MET A CA 1
ATOM 3360 C C . MET A 1 435 ? -16.812 18.278 23.674 1.00 97.44 435 MET A C 1
ATOM 3362 O O . MET A 1 435 ? -16.554 18.410 24.870 1.00 97.44 435 MET A O 1
ATOM 3366 N N . TYR A 1 436 ? -17.835 18.885 23.095 1.00 97.19 436 TYR A N 1
ATOM 3367 C CA . TYR A 1 436 ? -18.881 19.564 23.838 1.00 97.19 436 TYR A CA 1
ATOM 3368 C C . TYR A 1 436 ? -20.217 19.311 23.160 1.00 97.19 436 TYR A C 1
ATOM 3370 O O . TYR A 1 436 ? -20.403 19.729 22.025 1.00 97.19 436 TYR A O 1
ATOM 3378 N N . ASP A 1 437 ? -21.153 18.683 23.858 1.00 95.44 437 ASP A N 1
ATOM 3379 C CA . ASP A 1 437 ? -22.493 18.417 23.351 1.00 95.44 437 ASP A CA 1
ATOM 3380 C C . ASP A 1 437 ? -23.527 18.875 24.375 1.00 95.44 437 ASP A C 1
ATOM 3382 O O . ASP A 1 437 ? -23.736 18.240 25.409 1.00 95.44 437 ASP A O 1
ATOM 3386 N N . LYS A 1 438 ? -24.181 20.010 24.104 1.00 93.62 438 LYS A N 1
ATOM 3387 C CA . LYS A 1 438 ? -25.266 20.507 24.953 1.00 93.62 438 LYS A CA 1
ATOM 3388 C C . LYS A 1 438 ? -26.241 21.394 24.190 1.00 93.62 438 LYS A C 1
ATOM 3390 O O . LYS A 1 438 ? -25.870 22.415 23.609 1.00 93.62 438 LYS A O 1
ATOM 3395 N N . GLY A 1 439 ? -27.524 21.046 24.288 1.00 93.38 439 GLY A N 1
ATOM 3396 C CA . GLY A 1 439 ? -28.602 21.783 23.634 1.00 93.38 439 GLY A CA 1
ATOM 3397 C C . GLY A 1 439 ? -28.412 21.803 22.109 1.00 93.38 439 GLY A C 1
ATOM 3398 O O . GLY A 1 439 ? -28.215 20.738 21.522 1.00 93.38 439 GLY A O 1
ATOM 3399 N N . PRO A 1 440 ? -28.466 22.975 21.450 1.00 95.50 440 PRO A N 1
ATOM 3400 C CA . PRO A 1 440 ? -28.289 23.070 20.002 1.00 95.50 440 PRO A CA 1
ATOM 3401 C C . PRO A 1 440 ? -26.827 22.946 19.552 1.00 95.50 440 PRO A C 1
ATOM 3403 O O . PRO A 1 440 ? -26.589 22.781 18.358 1.00 95.50 440 PRO A O 1
ATOM 3406 N N . LEU A 1 441 ? -25.860 23.050 20.469 1.00 96.50 441 LEU A N 1
ATOM 3407 C CA . LEU A 1 441 ? -24.437 23.126 20.155 1.00 96.50 441 LEU A CA 1
ATOM 3408 C C . LEU A 1 441 ? -23.754 21.762 20.317 1.00 96.50 441 LEU A C 1
ATOM 3410 O O . LEU A 1 441 ? -23.844 21.137 21.373 1.00 96.50 441 LEU A O 1
ATOM 3414 N N . SER A 1 442 ? -23.018 21.359 19.283 1.00 97.38 442 SER A N 1
ATOM 3415 C CA . SER A 1 442 ? -22.095 20.224 19.285 1.00 97.38 442 SER A CA 1
ATOM 3416 C C . SER A 1 442 ? -20.744 20.688 18.749 1.00 97.38 442 SER A C 1
ATOM 3418 O O . SER A 1 442 ? -20.683 21.323 17.698 1.00 97.38 442 SER A O 1
ATOM 3420 N N . SER A 1 443 ? -19.650 20.431 19.455 1.00 97.81 443 SER A N 1
ATOM 3421 C CA . SER A 1 443 ? -18.311 20.779 18.991 1.00 97.81 443 SER A CA 1
ATOM 3422 C C . SER A 1 443 ? -17.286 19.709 19.335 1.00 97.81 443 SER A C 1
ATOM 3424 O O . SER A 1 443 ? -17.441 18.928 20.273 1.00 97.81 443 SER A O 1
ATOM 3426 N N . ARG A 1 444 ? -16.225 19.654 18.532 1.00 98.06 444 ARG A N 1
ATOM 3427 C CA . ARG A 1 444 ? -15.134 18.696 18.672 1.00 98.06 444 ARG A CA 1
ATOM 3428 C C . ARG A 1 444 ? -13.825 19.349 18.265 1.00 98.06 444 ARG A C 1
ATOM 3430 O O . ARG A 1 444 ? -13.765 20.008 17.236 1.00 98.06 444 ARG A O 1
ATOM 3437 N N . LEU A 1 445 ? -12.778 19.120 19.043 1.00 98.44 445 LEU A N 1
A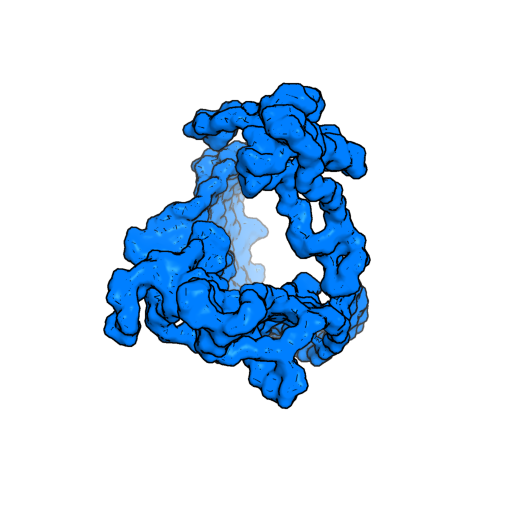TOM 3438 C CA . LEU A 1 445 ? -11.399 19.482 18.740 1.00 98.44 445 LEU A CA 1
ATOM 3439 C C . LEU A 1 445 ? -10.543 18.233 18.923 1.00 98.44 445 LEU A C 1
ATOM 3441 O O . LEU A 1 445 ? -10.437 17.732 20.036 1.00 98.44 445 LEU A O 1
ATOM 3445 N N . ALA A 1 446 ? -9.959 17.712 17.849 1.00 98.44 446 ALA A N 1
ATOM 3446 C CA . ALA A 1 446 ? -9.265 16.433 17.828 1.00 98.44 446 ALA A CA 1
ATOM 3447 C C . ALA A 1 446 ? -7.836 16.571 17.299 1.00 98.44 446 ALA A C 1
ATOM 3449 O O . ALA A 1 446 ? -7.616 17.035 16.185 1.00 98.44 446 ALA A O 1
ATOM 3450 N N . TYR A 1 447 ? -6.866 16.108 18.079 1.00 98.38 447 TYR A N 1
ATOM 3451 C CA . TYR A 1 447 ? -5.480 15.968 17.665 1.00 98.38 447 TYR A CA 1
ATOM 3452 C C . TYR A 1 447 ? -5.171 14.504 17.352 1.00 98.38 447 TYR A C 1
ATOM 3454 O O . TYR A 1 447 ? -5.330 13.627 18.201 1.00 98.38 447 TYR A O 1
ATOM 3462 N N . ASN A 1 448 ? -4.726 14.246 16.127 1.00 98.12 448 ASN A N 1
ATOM 3463 C CA . ASN A 1 448 ? -4.341 12.931 15.627 1.00 98.12 448 ASN A CA 1
ATOM 3464 C C . ASN A 1 448 ? -2.832 12.892 15.426 1.00 98.12 448 ASN A C 1
ATOM 3466 O O . ASN A 1 448 ? -2.299 13.779 14.769 1.00 98.12 448 ASN A O 1
ATOM 3470 N N . TRP A 1 449 ? -2.140 11.861 15.909 1.00 98.25 449 TRP A N 1
ATOM 3471 C CA . TRP A 1 449 ? -0.699 11.713 15.708 1.00 98.25 449 TRP A CA 1
ATOM 3472 C C . TRP A 1 449 ? -0.291 10.268 15.434 1.00 98.25 449 TRP A C 1
ATOM 3474 O O . TRP A 1 449 ? -0.825 9.320 16.015 1.00 98.25 449 TRP A O 1
ATOM 3484 N N . ARG A 1 450 ? 0.726 10.093 14.585 1.00 97.56 450 ARG A N 1
ATOM 3485 C CA . ARG A 1 450 ? 1.386 8.806 14.343 1.00 97.56 450 ARG A CA 1
ATOM 3486 C C . ARG A 1 450 ? 2.901 8.951 14.246 1.00 97.56 450 ARG A C 1
ATOM 3488 O O . ARG A 1 450 ? 3.424 9.924 13.703 1.00 97.56 450 ARG A O 1
ATOM 3495 N N . SER A 1 451 ? 3.610 7.933 14.728 1.00 97.88 451 SER A N 1
ATOM 3496 C CA . SER A 1 451 ? 5.061 7.832 14.592 1.00 97.88 451 SER A CA 1
ATOM 3497 C C . SER A 1 451 ? 5.472 7.556 13.147 1.00 97.88 451 SER A C 1
ATOM 3499 O O . SER A 1 451 ? 4.671 7.074 12.343 1.00 97.88 451 SER A O 1
ATOM 3501 N N . ARG A 1 452 ? 6.762 7.746 12.861 1.00 96.56 452 ARG A N 1
ATOM 3502 C CA . ARG A 1 452 ? 7.409 7.353 11.601 1.00 96.56 452 ARG A CA 1
ATOM 3503 C C . ARG A 1 452 ? 7.065 5.907 11.199 1.00 96.56 452 ARG A C 1
ATOM 3505 O O . ARG A 1 452 ? 6.941 5.046 12.078 1.00 96.56 452 ARG A O 1
ATOM 3512 N N . SER A 1 453 ? 6.932 5.637 9.899 1.00 95.88 453 SER A N 1
ATOM 3513 C CA . SER A 1 453 ? 6.680 4.292 9.348 1.00 95.88 453 SER A CA 1
ATOM 3514 C C . SER A 1 453 ? 7.379 4.073 8.007 1.00 95.88 453 SER A C 1
ATOM 3516 O O . SER A 1 453 ? 7.400 4.975 7.173 1.00 95.88 453 SER A O 1
ATOM 3518 N N . LEU A 1 454 ? 7.921 2.873 7.794 1.00 93.69 454 LEU A N 1
ATOM 3519 C CA . LEU A 1 454 ? 8.624 2.500 6.563 1.00 93.69 454 LEU A CA 1
ATOM 3520 C C . LEU A 1 454 ? 7.636 2.411 5.399 1.00 93.69 454 LEU A C 1
ATOM 3522 O O . LEU A 1 454 ? 6.616 1.750 5.537 1.00 93.69 454 LEU A O 1
ATOM 3526 N N . GLN A 1 455 ? 7.933 3.026 4.262 1.00 92.88 455 GLN A N 1
ATOM 3527 C CA . GLN A 1 455 ? 7.089 2.957 3.066 1.00 92.88 455 GLN A CA 1
ATOM 3528 C C . GLN A 1 455 ? 7.605 1.941 2.048 1.00 92.88 455 GLN A C 1
ATOM 3530 O O . GLN A 1 455 ? 6.806 1.243 1.433 1.00 92.88 455 GLN A O 1
ATOM 3535 N N . GLY A 1 456 ? 8.924 1.824 1.901 1.00 89.12 456 GLY A N 1
ATOM 3536 C CA . GLY A 1 456 ? 9.536 0.938 0.916 1.00 89.12 456 GLY A CA 1
ATOM 3537 C C . GLY A 1 456 ? 11.057 1.002 0.945 1.00 89.12 456 GLY A C 1
ATOM 3538 O O . GLY A 1 456 ? 11.626 1.950 1.485 1.00 89.12 456 GLY A O 1
ATOM 3539 N N . VAL A 1 457 ? 11.703 0.019 0.325 1.00 85.75 457 VAL A N 1
ATOM 3540 C CA . VAL A 1 457 ? 13.117 0.073 -0.079 1.00 85.75 457 VAL A CA 1
ATOM 3541 C C . VAL A 1 457 ? 13.210 0.020 -1.595 1.00 85.75 457 VAL A C 1
ATOM 3543 O O . VAL A 1 457 ? 12.246 -0.364 -2.252 1.00 85.75 457 VAL A O 1
ATOM 3546 N N . ASN A 1 458 ? 14.357 0.426 -2.141 1.00 80.75 458 ASN A N 1
ATOM 3547 C CA . ASN A 1 458 ? 14.604 0.441 -3.585 1.00 80.75 458 ASN A CA 1
ATOM 3548 C C . ASN A 1 458 ? 13.512 1.176 -4.401 1.00 80.75 458 ASN A C 1
ATOM 3550 O O . ASN A 1 458 ? 13.170 0.811 -5.529 1.00 80.75 458 ASN A O 1
ATOM 3554 N N . VAL A 1 459 ? 12.938 2.225 -3.805 1.00 81.75 459 VAL A N 1
ATOM 3555 C CA . VAL A 1 459 ? 11.872 3.029 -4.409 1.00 81.75 459 VAL A CA 1
ATOM 3556 C C . VAL A 1 459 ? 12.459 3.931 -5.496 1.00 81.75 459 VAL A C 1
ATOM 3558 O O . VAL A 1 459 ? 13.581 4.432 -5.387 1.00 81.75 459 VAL A O 1
ATOM 3561 N N . THR A 1 460 ? 11.692 4.170 -6.559 1.00 80.06 460 THR A N 1
ATOM 3562 C CA . THR A 1 460 ? 12.076 5.108 -7.620 1.00 80.06 460 THR A CA 1
ATOM 3563 C C . THR A 1 460 ? 12.408 6.492 -7.047 1.00 80.06 460 THR A C 1
ATOM 3565 O O . THR A 1 460 ? 11.686 7.041 -6.204 1.00 80.06 460 THR A O 1
ATOM 3568 N N . GLY A 1 461 ? 13.528 7.052 -7.508 1.00 82.50 461 GLY A N 1
ATOM 3569 C CA . GLY A 1 461 ? 14.064 8.334 -7.045 1.00 82.50 461 GLY A CA 1
ATOM 3570 C C . GLY A 1 461 ? 14.922 8.261 -5.777 1.00 82.50 461 GLY A C 1
ATOM 3571 O O . GLY A 1 461 ? 15.403 9.294 -5.333 1.00 82.50 461 GLY A O 1
ATOM 3572 N N . THR A 1 462 ? 15.126 7.079 -5.183 1.00 88.19 462 THR A N 1
ATOM 3573 C CA . THR A 1 462 ? 16.023 6.884 -4.024 1.00 88.19 462 THR A CA 1
ATOM 3574 C C . THR A 1 462 ? 16.929 5.664 -4.202 1.00 88.19 462 THR A C 1
ATOM 3576 O O . THR A 1 462 ? 17.194 4.931 -3.248 1.00 88.19 462 THR A O 1
ATOM 3579 N N . LYS A 1 463 ? 17.364 5.420 -5.441 1.00 87.56 463 LYS A N 1
ATOM 3580 C CA . LYS A 1 463 ? 18.225 4.305 -5.849 1.00 87.56 463 LYS A CA 1
ATOM 3581 C C . LYS A 1 463 ? 19.209 4.745 -6.934 1.00 87.56 463 LYS A C 1
ATOM 3583 O O . LYS A 1 463 ? 18.894 5.678 -7.672 1.00 87.56 463 LYS A O 1
ATOM 3588 N N . GLY A 1 464 ? 20.339 4.057 -7.051 1.00 84.19 464 GLY A N 1
ATOM 3589 C CA . GLY A 1 464 ? 21.402 4.361 -8.013 1.00 84.19 464 GLY A CA 1
ATOM 3590 C C . GLY A 1 464 ? 22.458 3.258 -8.084 1.00 84.19 464 GLY A C 1
ATOM 3591 O O . GLY A 1 464 ? 22.365 2.272 -7.357 1.00 84.19 464 GLY A O 1
ATOM 3592 N N . GLY A 1 465 ? 23.432 3.413 -8.984 1.00 83.81 465 GLY A N 1
ATOM 3593 C CA . GLY A 1 465 ? 24.489 2.425 -9.270 1.00 83.81 465 GLY A CA 1
ATOM 3594 C C . GLY A 1 465 ? 25.906 2.870 -8.888 1.00 83.81 465 GLY A C 1
ATOM 3595 O O . GLY A 1 465 ? 26.858 2.140 -9.135 1.00 83.81 465 GLY A O 1
ATOM 3596 N N . ASP A 1 466 ? 26.035 4.070 -8.330 1.00 86.75 466 ASP A N 1
ATOM 3597 C CA . ASP A 1 466 ? 27.270 4.819 -8.069 1.00 86.75 466 ASP A CA 1
ATOM 3598 C C . ASP A 1 466 ? 27.617 4.898 -6.566 1.00 86.75 466 ASP A C 1
ATOM 3600 O O . ASP A 1 466 ? 28.309 5.806 -6.101 1.00 86.75 466 ASP A O 1
ATOM 3604 N N . GLY A 1 467 ? 27.117 3.949 -5.771 1.00 88.19 467 GLY A N 1
ATOM 3605 C CA . GLY A 1 467 ? 27.457 3.822 -4.355 1.00 88.19 467 GLY A CA 1
ATOM 3606 C C . GLY A 1 467 ? 28.902 3.364 -4.149 1.00 88.19 467 GLY A C 1
ATOM 3607 O O . GLY A 1 467 ? 29.445 2.610 -4.955 1.00 88.19 467 GLY A O 1
ATOM 3608 N N . LEU A 1 468 ? 29.508 3.806 -3.047 1.00 90.62 468 LEU A N 1
ATOM 3609 C CA . LEU A 1 468 ? 30.856 3.425 -2.629 1.00 90.62 468 LEU A CA 1
ATOM 3610 C C . LEU A 1 468 ? 30.890 1.952 -2.205 1.00 90.62 468 LEU A C 1
ATOM 3612 O O . LEU A 1 468 ? 30.121 1.531 -1.340 1.00 90.62 468 LEU A O 1
ATOM 3616 N N . ASP A 1 469 ? 31.840 1.195 -2.733 1.00 90.19 469 ASP A N 1
ATOM 3617 C CA . ASP A 1 469 ? 32.170 -0.139 -2.260 1.00 90.19 469 ASP A CA 1
ATOM 3618 C C . ASP A 1 469 ? 33.002 -0.062 -0.972 1.00 90.19 469 ASP A C 1
ATOM 3620 O O . ASP A 1 469 ? 34.223 0.098 -0.995 1.00 90.19 469 ASP A O 1
ATOM 3624 N N . SER A 1 470 ? 32.335 -0.146 0.183 1.00 91.00 470 SER A N 1
ATOM 3625 C CA . SER A 1 470 ? 33.011 -0.165 1.490 1.00 91.00 470 SER A CA 1
ATOM 3626 C C . SER A 1 470 ? 33.298 -1.571 2.025 1.00 91.00 470 SER A C 1
ATOM 3628 O O . SER A 1 470 ? 33.653 -1.715 3.199 1.00 91.00 470 SER A O 1
ATOM 3630 N N . ASN A 1 471 ? 33.119 -2.618 1.211 1.00 90.50 471 ASN A N 1
ATOM 3631 C CA . ASN A 1 471 ? 33.401 -3.989 1.620 1.00 90.50 471 ASN A CA 1
ATOM 3632 C C . ASN A 1 471 ? 34.918 -4.249 1.583 1.00 90.50 471 ASN A C 1
ATOM 3634 O O . ASN A 1 471 ? 35.483 -4.319 0.494 1.00 90.50 471 ASN A O 1
ATOM 3638 N N . PRO A 1 472 ? 35.590 -4.489 2.727 1.00 90.69 472 PRO A N 1
ATOM 3639 C CA . PRO A 1 472 ? 37.040 -4.705 2.749 1.00 90.69 472 PRO A CA 1
ATOM 3640 C C . PRO A 1 472 ? 37.495 -5.951 1.979 1.00 90.69 472 PRO A C 1
ATOM 3642 O O . PRO A 1 472 ? 38.662 -6.060 1.626 1.00 90.69 472 PRO A O 1
ATOM 3645 N N . ALA A 1 473 ? 36.587 -6.904 1.751 1.00 88.62 473 ALA A N 1
ATOM 3646 C CA . ALA A 1 473 ? 36.858 -8.118 0.988 1.00 88.62 473 ALA A CA 1
ATOM 3647 C C . ALA A 1 473 ? 36.591 -7.958 -0.521 1.00 88.62 473 ALA A C 1
ATOM 3649 O O . ALA A 1 473 ? 36.761 -8.921 -1.267 1.00 88.62 473 ALA A O 1
ATOM 3650 N N . SER A 1 474 ? 36.121 -6.791 -0.973 1.00 85.25 474 SER A N 1
ATOM 3651 C CA . SER A 1 474 ? 35.827 -6.556 -2.385 1.00 85.25 474 SER A CA 1
ATOM 3652 C C . SER A 1 474 ? 37.092 -6.201 -3.172 1.00 85.25 474 SER A C 1
ATOM 3654 O O . SER A 1 474 ? 37.883 -5.381 -2.702 1.00 85.25 474 SER A O 1
ATOM 3656 N N . PRO A 1 475 ? 37.282 -6.746 -4.390 1.00 85.38 475 PRO A N 1
ATOM 3657 C CA . PRO A 1 475 ? 38.388 -6.352 -5.263 1.00 85.38 475 PRO A CA 1
ATOM 3658 C C . PRO A 1 475 ? 38.288 -4.896 -5.745 1.00 85.38 475 PRO A C 1
ATOM 3660 O O . PRO A 1 475 ? 39.285 -4.355 -6.207 1.00 85.38 475 PRO A O 1
ATOM 3663 N N . THR A 1 476 ? 37.110 -4.273 -5.640 1.00 85.25 476 THR A N 1
ATOM 3664 C CA . THR A 1 476 ? 36.854 -2.875 -6.025 1.00 85.25 476 THR A CA 1
ATOM 3665 C C . THR A 1 476 ? 36.603 -1.971 -4.820 1.00 85.25 476 THR A C 1
ATOM 3667 O O . THR A 1 476 ? 35.912 -0.962 -4.926 1.00 85.25 476 THR A O 1
ATOM 3670 N N . VAL A 1 477 ? 37.116 -2.341 -3.641 1.00 90.38 477 VAL A N 1
ATOM 3671 C CA . VAL A 1 477 ? 36.971 -1.523 -2.431 1.00 90.38 477 VAL A CA 1
ATOM 3672 C C . VAL A 1 477 ? 37.480 -0.098 -2.672 1.00 90.38 477 VAL A C 1
ATOM 3674 O O . VAL A 1 477 ? 38.591 0.108 -3.154 1.00 90.38 477 VAL A O 1
ATOM 3677 N N . GLY A 1 478 ? 36.664 0.894 -2.316 1.00 89.25 478 GLY A N 1
ATOM 3678 C CA . GLY A 1 478 ? 36.949 2.309 -2.565 1.00 89.25 478 GLY A CA 1
ATOM 3679 C C . GLY A 1 478 ? 36.356 2.867 -3.863 1.00 89.25 478 GLY A C 1
ATOM 3680 O O . GLY A 1 478 ? 36.253 4.088 -3.981 1.00 89.25 478 GLY A O 1
ATOM 3681 N N . ASP A 1 479 ? 35.906 2.020 -4.792 1.00 89.88 479 ASP A N 1
ATOM 3682 C CA . ASP A 1 479 ? 35.277 2.462 -6.040 1.00 89.88 479 ASP A CA 1
ATOM 3683 C C . ASP A 1 479 ? 33.793 2.812 -5.851 1.00 89.88 479 ASP A C 1
ATOM 3685 O O . ASP A 1 479 ? 33.107 2.299 -4.967 1.00 89.88 479 ASP A O 1
ATOM 3689 N N . HIS A 1 480 ? 33.260 3.656 -6.736 1.00 88.62 480 HIS A N 1
ATOM 3690 C CA . HIS A 1 480 ? 31.838 4.017 -6.792 1.00 88.62 480 HIS A CA 1
ATOM 3691 C C . HIS A 1 480 ? 31.082 3.166 -7.822 1.00 88.62 480 HIS A C 1
ATOM 3693 O O . HIS A 1 480 ? 30.771 3.626 -8.921 1.00 88.62 480 HIS A O 1
ATOM 3699 N N . ASN A 1 481 ? 30.827 1.899 -7.491 1.00 82.56 481 ASN A N 1
ATOM 3700 C CA . ASN A 1 481 ? 30.276 0.909 -8.425 1.00 82.56 481 ASN A CA 1
ATOM 3701 C C . ASN A 1 481 ? 29.218 -0.042 -7.817 1.00 82.56 481 ASN A C 1
ATOM 3703 O O . ASN A 1 481 ? 28.822 -1.034 -8.449 1.00 82.56 481 ASN A O 1
ATOM 3707 N N . VAL A 1 482 ? 28.763 0.235 -6.590 1.00 84.75 482 VAL A N 1
ATOM 3708 C CA . VAL A 1 482 ? 27.761 -0.572 -5.884 1.00 84.75 482 VAL A CA 1
ATOM 3709 C C . VAL A 1 482 ? 26.382 0.058 -6.017 1.00 84.75 482 VAL A C 1
ATOM 3711 O O . VAL A 1 482 ? 26.193 1.261 -5.845 1.00 84.75 482 VAL A O 1
ATOM 3714 N N . SER A 1 483 ? 25.376 -0.775 -6.282 1.00 84.94 483 SER A N 1
ATOM 3715 C CA . SER A 1 483 ? 23.989 -0.313 -6.295 1.00 84.94 483 SER A CA 1
ATOM 3716 C C . SER A 1 483 ? 23.500 0.043 -4.886 1.00 84.94 483 SER A C 1
ATOM 3718 O O . SER A 1 483 ? 23.652 -0.747 -3.951 1.00 84.94 483 SER A O 1
ATOM 3720 N N . TYR A 1 484 ? 22.845 1.197 -4.744 1.00 87.69 484 TYR A N 1
ATOM 3721 C CA . TYR A 1 484 ? 22.181 1.630 -3.513 1.00 87.69 484 TYR A CA 1
ATOM 3722 C C . TYR A 1 484 ? 20.674 1.804 -3.716 1.00 87.69 484 TYR A C 1
ATOM 3724 O O . TYR A 1 484 ? 20.183 2.025 -4.822 1.00 87.69 484 TYR A O 1
ATOM 3732 N N . GLY A 1 485 ? 19.923 1.706 -2.622 1.00 89.81 485 GLY A N 1
ATOM 3733 C CA . GLY A 1 485 ? 18.464 1.733 -2.603 1.00 89.81 485 GLY A CA 1
ATOM 3734 C C . GLY A 1 485 ? 18.000 2.033 -1.194 1.00 89.81 485 GLY A C 1
ATOM 3735 O O . GLY A 1 485 ? 17.898 1.141 -0.350 1.00 89.81 485 GLY A O 1
ATOM 3736 N N . LEU A 1 486 ? 17.746 3.310 -0.947 1.00 92.00 486 LEU A N 1
ATOM 3737 C CA . LEU A 1 486 ? 17.536 3.839 0.388 1.00 92.00 486 LEU A CA 1
ATOM 3738 C C . LEU A 1 486 ? 16.117 3.522 0.878 1.00 92.00 486 LEU A C 1
ATOM 3740 O O . LEU A 1 486 ? 15.159 3.633 0.101 1.00 92.00 486 LEU A O 1
ATOM 3744 N N . PRO A 1 487 ? 15.943 3.151 2.158 1.00 93.06 487 PRO A N 1
ATOM 3745 C CA . PRO A 1 487 ? 14.630 2.992 2.748 1.00 93.06 487 PRO A CA 1
ATOM 3746 C C . PRO A 1 487 ? 13.950 4.355 2.824 1.00 93.06 487 PRO A C 1
ATOM 3748 O O . PRO A 1 487 ? 14.510 5.330 3.327 1.00 93.06 487 PRO A O 1
ATOM 3751 N N . THR A 1 488 ? 12.717 4.404 2.339 1.00 94.69 488 THR A N 1
ATOM 3752 C CA . THR A 1 488 ? 11.856 5.581 2.399 1.00 94.69 488 THR A CA 1
ATOM 3753 C C . THR A 1 488 ? 10.870 5.446 3.546 1.00 94.69 488 THR A C 1
ATOM 3755 O O . THR A 1 488 ? 10.348 4.364 3.827 1.00 94.69 488 THR A O 1
ATOM 3758 N N . TRP A 1 489 ? 10.601 6.556 4.218 1.00 95.88 489 TRP A N 1
ATOM 3759 C CA . TRP A 1 489 ? 9.794 6.608 5.424 1.00 95.88 489 TRP A CA 1
ATOM 3760 C C . TRP A 1 489 ? 8.777 7.734 5.331 1.00 95.88 489 TRP A C 1
ATOM 3762 O O . TRP A 1 489 ? 9.100 8.839 4.909 1.00 95.88 489 TRP A O 1
ATOM 3772 N N . ALA A 1 490 ? 7.565 7.483 5.811 1.00 96.75 490 ALA A N 1
ATOM 3773 C CA . ALA A 1 490 ? 6.679 8.554 6.232 1.00 96.75 490 ALA A CA 1
ATOM 3774 C C . ALA A 1 490 ? 7.184 9.064 7.586 1.00 96.75 490 ALA A C 1
ATOM 3776 O O . ALA A 1 490 ? 7.299 8.270 8.526 1.00 96.75 490 ALA A O 1
ATOM 3777 N N . ALA A 1 491 ? 7.494 10.356 7.684 1.00 97.31 491 ALA A N 1
ATOM 3778 C CA . ALA A 1 491 ? 7.914 10.988 8.929 1.00 97.31 491 ALA A CA 1
ATOM 3779 C C . ALA A 1 491 ? 6.801 10.924 9.988 1.00 97.31 491 ALA A C 1
ATOM 3781 O O . ALA A 1 491 ? 5.628 10.705 9.676 1.00 97.31 491 ALA A O 1
ATOM 3782 N N . ALA A 1 492 ? 7.159 11.156 11.254 1.00 97.12 492 ALA A N 1
ATOM 3783 C CA . ALA A 1 492 ? 6.146 11.375 12.281 1.00 97.12 492 ALA A CA 1
ATOM 3784 C C . ALA A 1 492 ? 5.285 12.596 11.913 1.00 97.12 492 ALA A C 1
ATOM 3786 O O . ALA A 1 492 ? 5.808 13.630 11.488 1.00 97.12 492 ALA A O 1
ATOM 3787 N N . TYR A 1 493 ? 3.973 12.456 12.070 1.00 95.81 493 TYR A N 1
ATOM 3788 C CA . TYR A 1 493 ? 2.990 13.433 11.614 1.00 95.81 493 TYR A CA 1
ATOM 3789 C C . TYR A 1 493 ? 1.843 13.525 12.614 1.00 95.81 493 TYR A C 1
ATOM 3791 O O . TYR A 1 493 ? 1.375 12.497 13.110 1.00 95.81 493 TYR A O 1
ATOM 3799 N N . GLY A 1 494 ? 1.380 14.746 12.882 1.00 97.00 494 GLY A N 1
ATOM 3800 C CA . GLY A 1 494 ? 0.155 14.964 13.633 1.00 97.00 494 GLY A CA 1
ATOM 3801 C C . GLY A 1 494 ? -0.572 16.236 13.223 1.00 97.00 494 GLY A C 1
ATOM 3802 O O . GLY A 1 494 ? 0.062 17.237 12.894 1.00 97.00 494 GLY A O 1
ATOM 3803 N N . GLN A 1 495 ? -1.898 16.172 13.241 1.00 97.12 495 GLN A N 1
ATOM 3804 C CA . GLN A 1 495 ? -2.793 17.223 12.770 1.00 97.12 495 GLN A CA 1
ATOM 3805 C C . GLN A 1 495 ? -3.875 17.520 13.805 1.00 97.12 495 GLN A C 1
ATOM 3807 O O . GLN A 1 495 ? -4.316 16.623 14.527 1.00 97.12 495 GLN A O 1
ATOM 3812 N N . LEU A 1 496 ? -4.287 18.783 13.857 1.00 98.00 496 LEU A N 1
ATOM 3813 C CA . LEU A 1 496 ? -5.390 19.266 14.676 1.00 98.00 496 LEU A CA 1
ATOM 3814 C C . LEU A 1 496 ? -6.599 19.565 13.788 1.00 98.00 496 LEU A C 1
ATOM 3816 O O . LEU A 1 496 ? -6.499 20.371 12.866 1.00 98.00 496 LEU A O 1
ATOM 3820 N N . ASP A 1 497 ? -7.730 18.952 14.108 1.00 98.19 497 ASP A N 1
ATOM 3821 C CA . ASP A 1 497 ? -8.997 19.103 13.400 1.00 98.19 497 ASP A CA 1
ATOM 3822 C C . ASP A 1 497 ? -10.067 19.614 14.376 1.00 98.19 497 ASP A C 1
ATOM 3824 O O . ASP A 1 497 ? -10.078 19.226 15.545 1.00 98.19 497 ASP A O 1
ATOM 3828 N N . ALA A 1 498 ? -10.973 20.474 13.923 1.00 98.38 498 ALA A N 1
ATOM 3829 C CA . ALA A 1 498 ? -12.082 20.980 14.720 1.00 98.38 498 ALA A CA 1
ATOM 3830 C C . ALA A 1 498 ? -13.393 20.965 13.936 1.00 98.38 498 ALA A C 1
ATOM 3832 O O . ALA A 1 498 ? -13.411 21.116 12.717 1.00 98.38 498 ALA A O 1
ATOM 3833 N N . SER A 1 499 ? -14.502 20.833 14.648 1.00 98.25 499 SER A N 1
ATOM 3834 C CA . SER A 1 499 ? -15.839 20.994 14.094 1.00 98.25 499 SER A CA 1
ATOM 3835 C C . SER A 1 499 ? -16.764 21.637 15.113 1.00 98.25 499 SER A C 1
ATOM 3837 O O . SER A 1 499 ? -16.676 21.345 16.305 1.00 98.25 499 SER A O 1
ATOM 3839 N N . ILE A 1 500 ? -17.680 22.473 14.645 1.00 98.12 500 ILE A N 1
ATOM 3840 C CA . ILE A 1 500 ? -18.762 23.056 15.430 1.00 98.12 500 ILE A CA 1
ATOM 3841 C C . ILE A 1 500 ? -20.052 22.968 14.625 1.00 98.12 500 ILE A C 1
ATOM 3843 O O . ILE A 1 500 ? -20.091 23.328 13.453 1.00 98.12 500 ILE A O 1
ATOM 3847 N N . PHE A 1 501 ? -21.107 22.491 15.262 1.00 98.06 501 PHE A N 1
ATOM 3848 C CA . PHE A 1 501 ? -22.435 22.343 14.703 1.00 98.06 501 PHE A CA 1
ATOM 3849 C C . PHE A 1 501 ? -23.443 23.019 15.614 1.00 98.06 501 PHE A C 1
ATOM 3851 O O . PHE A 1 501 ? -23.418 22.840 16.831 1.00 98.06 501 PHE A O 1
ATOM 3858 N N . TYR A 1 502 ? -24.353 23.769 15.008 1.00 97.75 502 TYR A N 1
ATOM 3859 C CA . TYR A 1 502 ? -25.443 24.437 15.691 1.00 97.75 502 TYR A CA 1
ATOM 3860 C C . TYR A 1 502 ? -26.773 24.053 15.044 1.00 97.75 502 TYR A C 1
ATOM 3862 O O . TYR A 1 502 ? -26.984 24.255 13.845 1.00 97.75 502 TYR A O 1
ATOM 3870 N N . LYS A 1 503 ? -27.677 23.482 15.838 1.00 97.81 503 LYS A N 1
ATOM 3871 C CA . LYS A 1 503 ? -29.064 23.230 15.441 1.00 97.81 503 LYS A CA 1
ATOM 3872 C C . LYS A 1 503 ? -29.852 24.531 15.565 1.00 97.81 503 LYS A C 1
ATOM 3874 O O . LYS A 1 503 ? -30.100 24.994 16.673 1.00 97.81 503 LYS A O 1
ATOM 3879 N N . ILE A 1 504 ? -30.218 25.111 14.425 1.00 96.88 504 ILE A N 1
ATOM 3880 C CA . ILE A 1 504 ? -31.036 26.329 14.354 1.00 96.88 504 ILE A CA 1
ATOM 3881 C C . ILE A 1 504 ? -32.494 25.969 14.659 1.00 96.88 504 ILE A C 1
ATOM 3883 O O . ILE A 1 504 ? -33.151 26.644 15.444 1.00 96.88 504 ILE A O 1
ATOM 3887 N N . THR A 1 505 ? -32.974 24.872 14.067 1.00 96.00 505 THR A N 1
ATOM 3888 C CA . THR A 1 505 ? -34.261 24.233 14.374 1.00 96.00 505 THR A CA 1
ATOM 3889 C C . THR A 1 505 ? -34.075 22.713 14.447 1.00 96.00 505 THR A C 1
ATOM 3891 O O . THR A 1 505 ? -32.959 22.207 14.305 1.00 96.00 505 THR A O 1
ATOM 3894 N N . GLU A 1 506 ? -35.152 21.954 14.660 1.00 93.88 506 GLU A N 1
ATOM 3895 C CA . GLU A 1 506 ? -35.102 20.485 14.587 1.00 93.88 506 GLU A CA 1
ATOM 3896 C C . GLU A 1 506 ? -34.786 19.976 13.173 1.00 93.88 506 GLU A C 1
ATOM 3898 O O . GLU A 1 506 ? -34.112 18.960 13.009 1.00 93.88 506 GLU A O 1
ATOM 3903 N N . GLN A 1 507 ? -35.231 20.712 12.154 1.00 96.62 507 GLN A N 1
ATOM 3904 C CA . GLN A 1 507 ? -35.027 20.397 10.744 1.00 96.62 507 GLN A CA 1
ATOM 3905 C C . GLN A 1 507 ? -33.733 20.996 10.197 1.00 96.62 507 GLN A C 1
ATOM 3907 O O . GLN A 1 507 ? -33.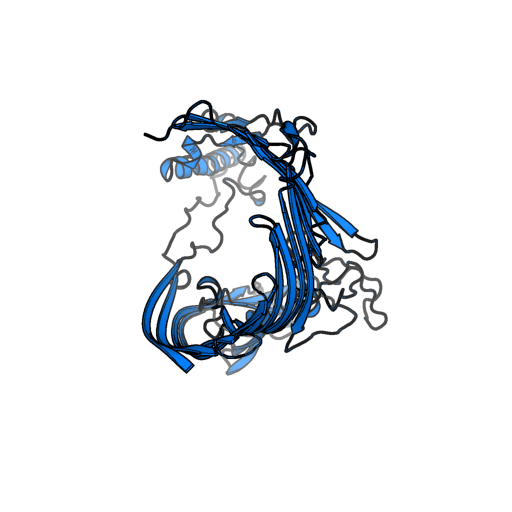160 20.427 9.274 1.00 96.62 507 GLN A O 1
ATOM 3912 N N . LEU A 1 508 ? -33.275 22.132 10.733 1.00 97.38 508 LEU A N 1
ATOM 3913 C CA . LEU A 1 508 ? -32.184 22.921 10.169 1.00 97.38 508 LEU A CA 1
ATOM 3914 C C . LEU A 1 508 ? -30.962 22.976 11.092 1.00 97.38 508 LEU A C 1
ATOM 3916 O O . LEU A 1 508 ? -31.037 23.462 12.221 1.00 97.38 508 LEU A O 1
ATOM 3920 N N . SER A 1 509 ? -29.799 22.583 10.573 1.00 97.38 509 SER A N 1
ATOM 3921 C CA . SER A 1 509 ? -28.512 22.759 11.247 1.00 97.38 509 SER A CA 1
ATOM 3922 C C . SER A 1 509 ? -27.456 23.390 10.346 1.00 97.38 509 SER A C 1
ATOM 3924 O O . SER A 1 509 ? -27.465 23.247 9.122 1.00 97.38 509 SER A O 1
ATOM 3926 N N . PHE A 1 510 ? -26.527 24.094 10.981 1.00 98.06 510 PHE A N 1
ATOM 3927 C CA . PHE A 1 510 ? -25.338 24.662 10.363 1.00 98.06 510 PHE A CA 1
ATOM 3928 C C . PHE A 1 510 ? -24.092 24.049 11.001 1.00 98.06 510 PHE A C 1
ATOM 3930 O O . PHE A 1 510 ? -24.078 23.785 12.204 1.00 98.06 510 PHE A O 1
ATOM 3937 N N . GLY A 1 511 ? -23.052 23.818 10.209 1.00 97.81 511 GLY A N 1
ATOM 3938 C CA . GLY A 1 511 ? -21.785 23.265 10.659 1.00 97.81 511 GLY A CA 1
ATOM 3939 C C . GLY A 1 511 ? -20.595 23.975 10.029 1.00 97.81 511 GLY A C 1
ATOM 3940 O O . GLY A 1 511 ? -20.610 24.303 8.844 1.00 97.81 511 GLY A O 1
ATOM 3941 N N . LEU A 1 512 ? -19.548 24.168 10.821 1.00 98.31 512 LEU A N 1
ATOM 3942 C CA . LEU A 1 512 ? -18.220 24.554 10.365 1.00 98.31 512 LEU A CA 1
ATOM 3943 C C . LEU A 1 512 ? -17.239 23.461 10.762 1.00 98.31 512 LEU A C 1
ATOM 3945 O O . LEU A 1 512 ? -17.178 23.057 11.921 1.00 98.31 512 LEU A O 1
ATOM 3949 N N . GLU A 1 513 ? -16.444 23.015 9.805 1.00 98.12 513 GLU A N 1
ATOM 3950 C CA . GLU A 1 513 ? -15.352 22.077 10.012 1.00 98.12 513 GLU A CA 1
ATOM 3951 C C . GLU A 1 513 ? -14.045 22.727 9.582 1.00 98.12 513 GLU A C 1
ATOM 3953 O O . GLU A 1 513 ? -13.988 23.479 8.609 1.00 98.12 513 GLU A O 1
ATOM 3958 N N . ALA A 1 514 ? -12.983 22.423 10.310 1.00 97.94 514 ALA A N 1
ATOM 3959 C CA . ALA A 1 514 ? -11.642 22.885 10.042 1.00 97.94 514 ALA A CA 1
ATOM 3960 C C . ALA A 1 514 ? -10.684 21.699 10.186 1.00 97.94 514 ALA A C 1
ATOM 3962 O O . ALA A 1 514 ? -10.596 21.081 11.242 1.00 97.94 514 ALA A O 1
ATOM 3963 N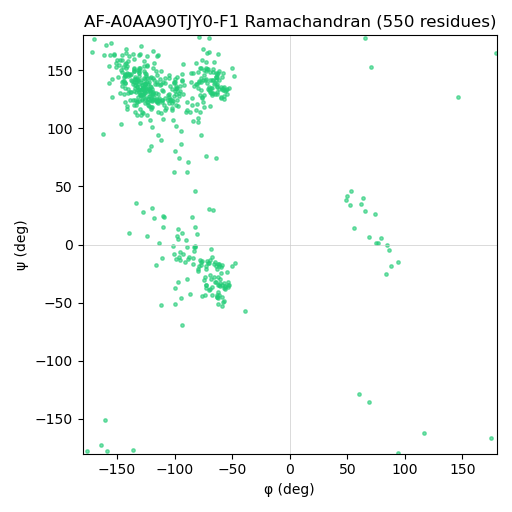 N . GLN A 1 515 ? -9.974 21.359 9.119 1.00 97.12 515 GLN A N 1
ATOM 3964 C CA . GLN A 1 515 ? -9.014 20.259 9.079 1.00 97.12 515 GLN A CA 1
ATOM 3965 C C . GLN A 1 515 ? -7.595 20.814 9.027 1.00 97.12 515 GLN A C 1
ATOM 3967 O O . GLN A 1 515 ? -7.346 21.796 8.324 1.00 97.12 515 GLN A O 1
ATOM 3972 N N . ASN A 1 516 ? -6.658 20.151 9.706 1.00 96.38 516 ASN A N 1
ATOM 3973 C CA . ASN A 1 516 ? -5.239 20.515 9.723 1.00 96.38 516 ASN A CA 1
ATOM 3974 C C . ASN A 1 516 ? -4.985 21.989 10.114 1.00 96.38 516 ASN A C 1
ATOM 3976 O O . ASN A 1 516 ? -4.215 22.705 9.473 1.00 96.38 516 ASN A O 1
ATOM 3980 N N . ILE A 1 517 ? -5.651 22.458 11.171 1.00 97.00 517 ILE A N 1
ATOM 3981 C CA . ILE A 1 517 ? -5.632 23.854 11.648 1.00 97.00 517 ILE A CA 1
ATOM 3982 C C . ILE A 1 517 ? -4.219 24.296 12.046 1.00 97.00 517 ILE A C 1
ATOM 3984 O O . ILE A 1 517 ? -3.860 25.461 11.910 1.00 97.00 517 ILE A O 1
ATOM 3988 N N . ASN A 1 518 ? -3.395 23.354 12.506 1.00 96.00 518 ASN A N 1
ATOM 3989 C CA . ASN A 1 518 ? -1.998 23.583 12.858 1.00 96.00 518 ASN A CA 1
ATOM 3990 C C . ASN A 1 518 ? -1.038 23.593 11.647 1.00 96.00 518 ASN A C 1
ATOM 3992 O O . ASN A 1 518 ? 0.172 23.578 11.859 1.00 96.00 518 ASN A O 1
ATOM 3996 N N . ASP A 1 519 ? -1.549 23.591 10.405 1.00 94.06 519 ASP A N 1
ATOM 3997 C CA . ASP A 1 519 ? -0.772 23.600 9.150 1.00 94.06 519 ASP A CA 1
ATOM 3998 C C . ASP A 1 519 ? 0.329 22.519 9.122 1.00 94.06 519 ASP A C 1
ATOM 4000 O O . ASP A 1 519 ? 1.475 22.745 8.715 1.00 94.06 519 ASP A O 1
ATOM 4004 N N . ALA A 1 520 ? 0.002 21.315 9.604 1.00 95.00 520 ALA A N 1
ATOM 4005 C CA . ALA A 1 520 ? 0.952 20.217 9.646 1.00 95.00 520 ALA A CA 1
ATOM 4006 C C . ALA A 1 520 ? 1.289 19.744 8.228 1.00 95.00 520 ALA A C 1
ATOM 4008 O O . ALA A 1 520 ? 0.415 19.515 7.388 1.00 95.00 520 ALA A O 1
ATOM 4009 N N . LYS A 1 521 ? 2.586 19.544 7.978 1.00 93.44 521 LYS A N 1
ATOM 4010 C CA . LYS A 1 521 ? 3.122 19.100 6.687 1.00 93.44 521 LYS A CA 1
ATOM 4011 C C . LYS A 1 521 ? 3.468 17.623 6.761 1.00 93.44 521 LYS A C 1
ATOM 4013 O O . LYS A 1 521 ? 4.265 17.217 7.610 1.00 93.44 521 LYS A O 1
ATOM 4018 N N . PHE A 1 522 ? 2.916 16.824 5.857 1.00 94.50 522 PHE A N 1
ATOM 4019 C CA . PHE A 1 522 ? 3.334 15.435 5.725 1.00 94.50 522 PHE A CA 1
ATOM 4020 C C . PHE A 1 522 ? 4.677 15.387 4.987 1.00 94.50 522 PHE A C 1
ATOM 4022 O O . PHE A 1 522 ? 4.875 16.068 3.980 1.00 94.50 522 PHE A O 1
ATOM 4029 N N . ARG A 1 523 ? 5.629 14.615 5.516 1.00 95.81 523 ARG A N 1
ATOM 4030 C CA . ARG A 1 523 ? 6.993 14.524 4.982 1.00 95.81 523 ARG A CA 1
ATOM 4031 C C . ARG A 1 523 ? 7.351 13.079 4.705 1.00 95.81 523 ARG A C 1
ATOM 4033 O O . ARG A 1 523 ? 7.082 12.202 5.525 1.00 95.81 523 ARG A O 1
ATOM 4040 N N . GLN A 1 524 ? 8.006 12.863 3.577 1.00 96.19 524 GLN A N 1
ATOM 4041 C CA . GLN A 1 524 ? 8.748 11.645 3.312 1.00 96.19 524 GLN A CA 1
ATOM 4042 C C . GLN A 1 524 ? 10.227 11.885 3.573 1.00 96.19 524 GLN A C 1
ATOM 4044 O O . GLN A 1 524 ? 10.778 12.922 3.207 1.00 96.19 524 GLN A O 1
ATOM 4049 N N . GLU A 1 525 ? 10.862 10.898 4.176 1.00 95.94 525 GLU A N 1
ATOM 4050 C CA . GLU A 1 525 ? 12.273 10.874 4.524 1.00 95.94 525 GLU A CA 1
ATOM 4051 C C . GLU A 1 525 ? 12.938 9.646 3.900 1.00 95.94 525 GLU A C 1
ATOM 4053 O O . GLU A 1 525 ? 12.268 8.684 3.525 1.00 95.94 525 GLU A O 1
ATOM 4058 N N . MET A 1 526 ? 14.259 9.667 3.817 1.00 94.94 526 MET A N 1
ATOM 4059 C CA . MET A 1 526 ? 15.089 8.533 3.433 1.00 94.94 526 MET A CA 1
ATOM 4060 C C . MET A 1 526 ? 16.274 8.426 4.388 1.00 94.94 526 MET A C 1
ATOM 4062 O O . MET A 1 526 ? 16.796 9.454 4.820 1.00 94.94 526 MET A O 1
ATOM 4066 N N . ASP A 1 527 ? 16.688 7.212 4.740 1.00 92.81 527 ASP A N 1
ATOM 4067 C CA . ASP A 1 527 ? 17.883 7.025 5.572 1.00 92.81 527 ASP A CA 1
ATOM 4068 C C . ASP A 1 527 ? 19.119 6.793 4.701 1.00 92.81 527 ASP A C 1
ATOM 4070 O O . ASP A 1 527 ? 19.040 6.128 3.672 1.00 92.81 527 ASP A O 1
ATOM 4074 N N . GLN A 1 528 ? 20.240 7.376 5.124 1.00 91.00 528 GLN A N 1
ATOM 4075 C CA . GLN A 1 528 ? 21.573 7.261 4.526 1.00 91.00 528 GLN A CA 1
ATOM 4076 C C . GLN A 1 528 ? 22.620 7.221 5.646 1.00 91.00 528 GLN A C 1
ATOM 4078 O O . GLN A 1 528 ? 22.316 7.591 6.785 1.00 91.00 528 GLN A O 1
ATOM 4083 N N . THR A 1 529 ? 23.871 6.883 5.325 1.00 86.25 529 THR A N 1
ATOM 4084 C CA . THR A 1 529 ? 24.976 6.815 6.305 1.00 86.25 529 THR A CA 1
ATOM 4085 C C . THR A 1 529 ? 25.155 8.135 7.056 1.00 86.25 529 THR A C 1
ATOM 4087 O O . THR A 1 529 ? 25.425 8.152 8.253 1.00 86.25 529 THR A O 1
ATOM 4090 N N . ILE A 1 530 ? 24.932 9.258 6.373 1.00 88.06 530 ILE A N 1
ATOM 4091 C CA . ILE A 1 530 ? 25.015 10.616 6.931 1.00 88.06 530 ILE A CA 1
ATOM 4092 C C . ILE A 1 530 ? 23.741 11.055 7.686 1.00 88.06 530 ILE A C 1
ATOM 4094 O O . ILE A 1 530 ? 23.525 12.250 7.918 1.00 88.06 530 ILE A O 1
ATOM 4098 N N . GLY A 1 531 ? 22.862 10.108 8.021 1.00 90.75 531 GLY A N 1
ATOM 4099 C CA . GLY A 1 531 ? 21.604 10.310 8.734 1.00 90.75 531 GLY A CA 1
ATOM 4100 C C . GLY A 1 531 ? 20.385 10.492 7.826 1.00 90.75 531 GLY A C 1
ATOM 4101 O O . GLY A 1 531 ? 20.471 10.470 6.598 1.00 90.75 531 GLY A O 1
ATOM 4102 N N . THR A 1 532 ? 19.225 10.695 8.449 1.00 93.25 532 THR A N 1
ATOM 4103 C CA . THR A 1 532 ? 17.946 10.884 7.755 1.00 93.25 532 THR A CA 1
ATOM 4104 C C . THR A 1 532 ? 17.946 12.152 6.899 1.00 93.25 532 THR A C 1
ATOM 4106 O O . THR A 1 532 ? 18.297 13.236 7.372 1.00 93.25 532 THR A O 1
ATOM 4109 N N . LYS A 1 533 ? 17.517 12.029 5.641 1.00 93.75 533 LYS A N 1
ATOM 4110 C CA . LYS A 1 533 ? 17.333 13.132 4.688 1.00 93.75 533 LYS A CA 1
ATOM 4111 C C . LYS A 1 533 ? 15.872 13.265 4.290 1.00 93.75 533 LYS A C 1
ATOM 4113 O O . LYS A 1 533 ? 15.133 12.286 4.261 1.00 93.75 533 LYS A O 1
ATOM 4118 N N . GLY A 1 534 ? 15.445 14.483 3.979 1.00 93.25 534 GLY A N 1
ATOM 4119 C CA . GLY A 1 534 ? 14.112 14.715 3.432 1.00 93.25 534 GLY A CA 1
ATOM 4120 C C . GLY A 1 534 ? 14.042 14.299 1.961 1.00 93.25 534 GLY A C 1
ATOM 4121 O O . GLY A 1 534 ? 14.996 14.502 1.216 1.00 93.25 534 GLY A O 1
ATOM 4122 N N . ARG A 1 535 ? 12.915 13.706 1.561 1.00 92.62 535 ARG A N 1
ATOM 4123 C CA . ARG A 1 535 ? 12.645 13.238 0.194 1.00 92.62 535 ARG A CA 1
ATOM 4124 C C . ARG A 1 535 ? 11.551 14.061 -0.476 1.00 92.62 535 ARG A C 1
ATOM 4126 O O . ARG A 1 535 ? 11.730 14.525 -1.593 1.00 92.62 535 ARG A O 1
ATOM 4133 N N . ALA A 1 536 ? 10.405 14.211 0.186 1.00 92.44 536 ALA A N 1
ATOM 4134 C CA . ALA A 1 536 ? 9.253 14.916 -0.370 1.00 92.44 536 ALA A CA 1
ATOM 4135 C C . ALA A 1 536 ? 8.402 15.559 0.730 1.00 92.44 536 ALA A C 1
ATOM 4137 O O . ALA A 1 536 ? 8.356 15.076 1.863 1.00 92.44 536 ALA A O 1
ATOM 4138 N N . TRP A 1 537 ? 7.705 16.638 0.375 1.00 91.69 537 TRP A N 1
ATOM 4139 C CA . TRP A 1 537 ? 6.829 17.395 1.265 1.00 91.69 537 TRP A CA 1
ATOM 4140 C C . TRP A 1 537 ? 5.453 17.525 0.635 1.00 91.69 537 TRP A C 1
ATOM 4142 O O . TRP A 1 537 ? 5.320 17.896 -0.527 1.00 91.69 537 TRP A O 1
ATOM 4152 N N . PHE A 1 538 ? 4.434 17.258 1.439 1.00 91.50 538 PHE A N 1
ATOM 4153 C CA . PHE A 1 538 ? 3.041 17.333 1.046 1.00 91.50 538 PHE A CA 1
ATOM 4154 C C . PHE A 1 538 ? 2.371 18.349 1.962 1.00 91.50 538 PHE A C 1
ATOM 4156 O O . PHE A 1 538 ? 2.344 18.192 3.187 1.00 91.50 538 PHE A O 1
ATOM 4163 N N . VAL A 1 539 ? 1.884 19.428 1.357 1.00 88.88 539 VAL A N 1
ATOM 4164 C CA . VAL A 1 539 ? 1.294 20.562 2.066 1.00 88.88 539 VAL A CA 1
ATOM 4165 C C . VAL A 1 539 ? -0.129 20.719 1.573 1.00 88.88 539 VAL A C 1
ATOM 4167 O O . VAL A 1 539 ? -0.364 21.140 0.446 1.00 88.88 539 VAL A O 1
ATOM 4170 N N . THR A 1 540 ? -1.073 20.353 2.429 1.00 87.19 540 THR A N 1
ATOM 4171 C CA . THR A 1 540 ? -2.507 20.513 2.169 1.00 87.19 540 THR A CA 1
ATOM 4172 C C . THR A 1 540 ? -3.069 21.797 2.773 1.00 87.19 540 THR A C 1
ATOM 4174 O O . THR A 1 540 ? -4.184 22.174 2.432 1.00 87.19 540 THR A O 1
ATOM 4177 N N . GLY A 1 541 ? -2.315 22.452 3.666 1.00 89.38 541 GLY A N 1
ATOM 4178 C CA . GLY A 1 541 ? -2.763 23.619 4.424 1.00 89.38 541 GLY A CA 1
ATOM 4179 C C . GLY A 1 541 ? -3.901 23.310 5.407 1.00 89.38 541 GLY A C 1
ATOM 4180 O O . GLY A 1 541 ? -4.382 22.166 5.461 1.00 89.38 541 GLY A O 1
ATOM 4181 N N . PRO A 1 542 ? -4.338 24.317 6.181 1.00 94.19 542 PRO A N 1
ATOM 4182 C CA . PRO A 1 542 ? -5.637 24.315 6.840 1.00 94.19 542 PRO A CA 1
ATOM 4183 C C . PRO A 1 542 ? -6.764 24.336 5.803 1.00 94.19 542 PRO A C 1
ATOM 4185 O O . PRO A 1 542 ? -6.685 25.051 4.802 1.00 94.19 542 PRO A O 1
ATOM 4188 N N . ARG A 1 543 ? -7.824 23.560 6.035 1.00 95.19 543 ARG A N 1
ATOM 4189 C CA . ARG A 1 543 ? -8.992 23.481 5.144 1.00 95.19 543 ARG A CA 1
ATOM 4190 C C . ARG A 1 543 ? -10.262 23.706 5.941 1.00 95.19 543 ARG A C 1
ATOM 4192 O O . ARG A 1 543 ? -10.420 23.098 6.992 1.00 95.19 543 ARG A O 1
ATOM 4199 N N . TYR A 1 544 ? -11.155 24.545 5.429 1.00 96.88 544 TYR A N 1
ATOM 4200 C CA . TYR A 1 544 ? -12.398 24.912 6.101 1.00 96.88 544 TYR A CA 1
ATOM 4201 C C . TYR A 1 544 ? -13.595 24.512 5.242 1.00 96.88 544 TYR A C 1
ATOM 4203 O O . TYR A 1 544 ? -13.615 24.797 4.045 1.00 96.88 544 TYR A O 1
ATOM 4211 N N . THR A 1 545 ? -14.590 23.887 5.863 1.00 98.00 545 THR A N 1
ATOM 4212 C CA . THR A 1 545 ? -15.843 23.483 5.220 1.00 98.00 545 THR A CA 1
ATOM 4213 C C . THR A 1 545 ? -17.003 24.082 5.998 1.00 98.00 545 THR A C 1
ATOM 4215 O O . THR A 1 545 ? -17.116 23.872 7.202 1.00 98.00 545 THR A O 1
ATOM 4218 N N . ALA A 1 546 ? -17.881 24.808 5.310 1.00 97.75 546 ALA A N 1
ATOM 4219 C CA . ALA A 1 546 ? -19.172 25.216 5.847 1.00 97.75 546 ALA A CA 1
ATOM 4220 C C . ALA A 1 546 ? -20.263 24.318 5.261 1.00 97.75 546 ALA A C 1
ATOM 4222 O O . ALA A 1 546 ? -20.280 24.072 4.056 1.00 97.75 546 ALA A O 1
ATOM 4223 N N . GLN A 1 547 ? -21.164 23.832 6.108 1.00 97.12 547 GLN A N 1
ATOM 4224 C CA . GLN A 1 547 ? -22.264 22.962 5.708 1.00 97.12 547 GLN A CA 1
ATOM 4225 C C . GLN A 1 547 ? -23.576 23.404 6.344 1.00 97.12 547 GLN A C 1
ATOM 4227 O O . GLN A 1 547 ? -23.621 23.845 7.489 1.00 97.12 547 GLN A O 1
ATOM 4232 N N . MET A 1 548 ? -24.660 23.252 5.594 1.00 97.19 548 MET A N 1
ATOM 4233 C CA . MET A 1 548 ? -26.020 23.474 6.063 1.00 97.19 548 MET A CA 1
ATOM 4234 C C . MET A 1 548 ? -26.826 22.225 5.735 1.00 97.19 548 MET A C 1
ATOM 4236 O O . MET A 1 548 ? -26.767 21.729 4.611 1.00 97.19 548 MET A O 1
ATOM 4240 N N . ARG A 1 549 ? -27.547 21.692 6.719 1.00 96.62 549 ARG A N 1
ATOM 4241 C CA . ARG A 1 549 ? -28.355 20.483 6.565 1.00 96.62 549 ARG A CA 1
ATOM 4242 C C . ARG A 1 549 ? -29.799 20.792 6.920 1.00 96.62 549 ARG A C 1
ATOM 4244 O O . ARG A 1 549 ? -30.070 21.286 8.009 1.00 96.62 549 ARG A O 1
ATOM 4251 N N . TYR A 1 550 ? -30.703 20.444 6.012 1.00 96.56 550 TYR A N 1
ATOM 4252 C CA . TYR A 1 550 ? -32.143 20.476 6.229 1.00 96.56 550 TYR A CA 1
ATOM 4253 C C . TYR A 1 550 ? -32.703 19.051 6.136 1.00 96.56 550 TYR A C 1
ATOM 4255 O O . TYR A 1 550 ? -32.372 18.329 5.195 1.00 96.56 550 TYR A O 1
ATOM 4263 N N . SER A 1 551 ? -33.496 18.630 7.119 1.00 94.62 551 SER A N 1
ATOM 4264 C CA . SER A 1 551 ? -34.193 17.335 7.131 1.00 94.62 551 SER A CA 1
ATOM 4265 C C . SER A 1 551 ? -35.698 17.595 7.078 1.00 94.62 551 SER A C 1
ATOM 4267 O O . SER A 1 551 ? -36.202 18.332 7.924 1.00 94.62 551 SER A O 1
ATOM 4269 N N . PHE A 1 552 ? -36.375 17.033 6.076 1.00 90.69 552 PHE A N 1
ATOM 4270 C CA . PHE A 1 552 ? -37.811 17.195 5.827 1.00 90.69 552 PHE A CA 1
ATOM 4271 C C . PHE A 1 552 ? -38.613 15.968 6.252 1.00 90.69 552 PHE A C 1
ATOM 4273 O O . PHE A 1 552 ? -38.036 14.854 6.234 1.00 90.69 552 PHE A O 1
#

Mean predicted aligned error: 8.95 Å

pLDDT: mean 89.73, std 9.07, range [46.19, 98.81]